Protein AF-0000000074026546 (afdb_homodimer)

Secondary structure (DSSP, 8-state):
-EEEEEEEEE-GGGSS-SS-BTTB--HHHHHHHHHHHHHS-----EESS-PPTT-EEEEEEEEEEE-----HHHHHHHHHTTS-TTEEEEEEEEE-TT--TTTT--EEEEEEEEEESSSPPSSSTTTSEEE-S---HHHHHHHHHTTSEEEE-GGGS-TT---S--EEEEEEEEEEEETTEEEEEEEES---TTHHHHHHHHHHHHHTTSS-HHHHHHHHHH--GGGS-----GGGEEEEEEE-----/-EEEEEEEEE-GGGSS-SS-BTTB--HHHHHHHHHHHHHS-----EESS-PPTT-EEEEEEEEEEE-----HHHHHHHHHTTS-TTEEEEEEEEE-TT--TTTT--EEEEEEEEEESSSPPSSSTTTSEEE-S---HHHHHHHHHTTSEEEE-GGGS-TT---S--EEEEEEEEEEEETTEEEEEEEES---TTHHHHHHHHHHHHHTTSS-HHHHHHHHHH--GGGS-----GGGEEEEEEE-----

InterPro domains:
  IPR001406 Pseudouridine synthase I, TruA [MF_00171] (2-244)
  IPR001406 Pseudouridine synthase I, TruA [PIRSF001430] (1-245)
  IPR001406 Pseudouridine synthase I, TruA [PTHR11142] (2-244)
  IPR001406 Pseudouridine synthase I, TruA [TIGR00071] (2-239)
  IPR001406 Pseudouridine synthase I, TruA [cd02570] (6-244)
  IPR020094 Pseudouridine synthase TruA/RsuA/RluB/E/F, N-terminal [G3DSA:3.30.70.580] (1-105)
  IPR020095 Pseudouridine synthase I, TruA, C-terminal [G3DSA:3.30.70.660] (107-242)
  IPR020097 Pseudouridine synthase I, TruA, alpha/beta domain [PF01416] (9-103)
  IPR020097 Pseudouridine synthase I, TruA, alpha/beta domain [PF01416] (143-245)
  IPR020103 Pseudouridine synthase, catalytic domain superfamily [SSF55120] (1-245)

pLDDT: mean 96.94, std 5.82, range [36.69, 98.94]

Structure (mmCIF, N/CA/C/O backbone):
data_AF-0000000074026546-model_v1
#
loop_
_entity.id
_entity.type
_entity.pdbx_description
1 polymer 'tRNA pseudouridine synthase A'
#
loop_
_atom_site.group_PDB
_atom_site.id
_atom_site.type_symbol
_atom_site.label_atom_id
_atom_site.label_alt_id
_atom_site.label_comp_id
_atom_site.label_asym_id
_atom_site.label_entity_id
_atom_site.label_seq_id
_atom_site.pdbx_PDB_ins_code
_atom_site.Cartn_x
_atom_site.Cartn_y
_atom_site.Cartn_z
_atom_site.occupancy
_atom_site.B_iso_or_equiv
_atom_site.auth_seq_id
_atom_site.auth_comp_id
_atom_site.auth_asym_id
_atom_site.auth_atom_id
_atom_site.pdbx_PDB_model_num
ATOM 1 N N . MET A 1 1 ? -18.859 -34.938 -4.969 1 95.25 1 MET A N 1
ATOM 2 C CA . MET A 1 1 ? -17.578 -34.25 -4.871 1 95.25 1 MET A CA 1
ATOM 3 C C . MET A 1 1 ? -17.516 -33.062 -5.828 1 95.25 1 MET A C 1
ATOM 5 O O . MET A 1 1 ? -18 -33.156 -6.961 1 95.25 1 MET A O 1
ATOM 9 N N . ARG A 1 2 ? -17.172 -31.922 -5.34 1 98.12 2 ARG A N 1
ATOM 10 C CA . ARG A 1 2 ? -17.094 -30.688 -6.109 1 98.12 2 ARG A CA 1
ATOM 11 C C . ARG A 1 2 ? -15.648 -30.188 -6.191 1 98.12 2 ARG A C 1
ATOM 13 O O . ARG A 1 2 ? -14.836 -30.484 -5.316 1 98.12 2 ARG A O 1
ATOM 20 N N . ASN A 1 3 ? -15.352 -29.578 -7.312 1 98.5 3 ASN A N 1
ATOM 21 C CA . ASN A 1 3 ? -14.07 -28.906 -7.5 1 98.5 3 ASN A CA 1
ATOM 22 C C . ASN A 1 3 ? -14.211 -27.391 -7.41 1 98.5 3 ASN A C 1
ATOM 24 O O . ASN A 1 3 ? -14.812 -26.766 -8.289 1 98.5 3 ASN A O 1
ATOM 28 N N . ILE A 1 4 ? -13.695 -26.797 -6.332 1 98.69 4 ILE A N 1
ATOM 29 C CA . ILE A 1 4 ? -13.867 -25.375 -6.078 1 98.69 4 ILE A CA 1
ATOM 30 C C . ILE A 1 4 ? -12.555 -24.641 -6.344 1 98.69 4 ILE A C 1
ATOM 32 O O . ILE A 1 4 ? -11.516 -25 -5.789 1 98.69 4 ILE A O 1
ATOM 36 N N . MET A 1 5 ? -12.562 -23.672 -7.266 1 98.69 5 MET A N 1
ATOM 37 C CA . MET A 1 5 ? -11.445 -22.75 -7.516 1 98.69 5 MET A CA 1
ATOM 38 C C . MET A 1 5 ? -11.609 -21.469 -6.715 1 98.69 5 MET A C 1
ATOM 40 O O . MET A 1 5 ? -12.695 -20.875 -6.688 1 98.69 5 MET A O 1
ATOM 44 N N . ILE A 1 6 ? -10.57 -21.047 -6.062 1 98.69 6 ILE A N 1
ATOM 45 C CA . ILE A 1 6 ? -10.617 -19.781 -5.324 1 98.69 6 ILE A CA 1
ATOM 46 C C . ILE A 1 6 ? -9.508 -18.859 -5.801 1 98.69 6 ILE A C 1
ATOM 48 O O . ILE A 1 6 ? -8.414 -19.312 -6.137 1 98.69 6 ILE A O 1
ATOM 52 N N . LYS A 1 7 ? -9.766 -17.594 -5.871 1 98.81 7 LYS A N 1
ATOM 53 C CA . LYS A 1 7 ? -8.773 -16.531 -6.043 1 98.81 7 LYS A CA 1
ATOM 54 C C . LYS A 1 7 ? -8.391 -15.914 -4.699 1 98.81 7 LYS A C 1
ATOM 56 O O . LYS A 1 7 ? -9.258 -15.586 -3.889 1 98.81 7 LYS A O 1
ATOM 61 N N . ILE A 1 8 ? -7.133 -15.742 -4.488 1 98.88 8 ILE A N 1
ATOM 62 C CA . ILE A 1 8 ? -6.641 -15.414 -3.152 1 98.88 8 ILE A CA 1
ATOM 63 C C . ILE A 1 8 ? -5.754 -14.172 -3.217 1 98.88 8 ILE A C 1
ATOM 65 O O . ILE A 1 8 ? -4.867 -14.078 -4.07 1 98.88 8 ILE A O 1
ATOM 69 N N . GLU A 1 9 ? -6 -13.25 -2.357 1 98.88 9 GLU A N 1
ATOM 70 C CA . GLU A 1 9 ? -5.102 -12.133 -2.068 1 98.88 9 GLU A CA 1
ATOM 71 C C . GLU A 1 9 ? -4.414 -12.312 -0.719 1 98.88 9 GLU A C 1
ATOM 73 O O . GLU A 1 9 ? -5.047 -12.727 0.257 1 98.88 9 GLU A O 1
ATOM 78 N N . TYR A 1 10 ? -3.066 -12.07 -0.686 1 98.94 10 TYR A N 1
ATOM 79 C CA . TYR A 1 10 ? -2.441 -12.148 0.63 1 98.94 10 TYR A CA 1
ATOM 80 C C . TYR A 1 10 ? -1.226 -11.234 0.714 1 98.94 10 TYR A C 1
ATOM 82 O O . TYR A 1 10 ? -0.565 -10.977 -0.295 1 98.94 10 TYR A O 1
ATOM 90 N N . ASP A 1 11 ? -1.033 -10.719 1.884 1 98.88 11 ASP A N 1
ATOM 91 C CA . ASP A 1 11 ? 0.211 -10.102 2.338 1 98.88 11 ASP A CA 1
ATOM 92 C C . ASP A 1 11 ? 1.19 -11.156 2.846 1 98.88 11 ASP A C 1
ATOM 94 O O . ASP A 1 11 ? 0.987 -11.734 3.916 1 98.88 11 ASP A O 1
ATOM 98 N N . GLY A 1 12 ? 2.242 -11.375 2.111 1 98.81 12 GLY A N 1
ATOM 99 C CA . GLY A 1 12 ? 3.152 -12.469 2.418 1 98.81 12 GLY A CA 1
ATOM 100 C C . GLY A 1 12 ? 4.152 -12.125 3.506 1 98.81 12 GLY A C 1
ATOM 101 O O . GLY A 1 12 ? 4.98 -12.953 3.883 1 98.81 12 GLY A O 1
ATOM 102 N N . THR A 1 13 ? 4.086 -11 4.121 1 98.5 13 THR A N 1
ATOM 103 C CA . THR A 1 13 ? 5.082 -10.453 5.027 1 98.5 13 THR A CA 1
ATOM 104 C C . THR A 1 13 ? 5.375 -11.422 6.168 1 98.5 13 THR A C 1
ATOM 106 O O . THR A 1 13 ? 6.535 -11.633 6.535 1 98.5 13 THR A O 1
ATOM 109 N N . ASN A 1 14 ? 4.387 -12.047 6.641 1 98 14 ASN A N 1
ATOM 110 C CA . ASN A 1 14 ? 4.543 -12.836 7.855 1 98 14 ASN A CA 1
ATOM 111 C C . ASN A 1 14 ? 4.562 -14.328 7.555 1 98 14 ASN A C 1
ATOM 113 O O . ASN A 1 14 ? 4.379 -15.148 8.453 1 98 14 ASN A O 1
ATOM 117 N N . TYR A 1 15 ? 4.816 -14.703 6.309 1 98.5 15 TYR A N 1
ATOM 118 C CA . TYR A 1 15 ? 4.676 -16.109 5.938 1 98.5 15 TYR A CA 1
ATOM 119 C C . TYR A 1 15 ? 5.949 -16.625 5.285 1 98.5 15 TYR A C 1
ATOM 121 O O . TYR A 1 15 ? 6.676 -15.875 4.633 1 98.5 15 TYR A O 1
ATOM 129 N N . ASN A 1 16 ? 6.156 -17.859 5.422 1 98 16 ASN A N 1
ATOM 130 C CA . ASN A 1 16 ? 7.273 -18.562 4.805 1 98 16 ASN A CA 1
ATOM 131 C C . ASN A 1 16 ? 6.898 -19.125 3.43 1 98 16 ASN A C 1
ATOM 133 O O . ASN A 1 16 ? 7.191 -20.281 3.119 1 98 16 ASN A O 1
ATOM 137 N N . GLY A 1 17 ? 6.121 -18.297 2.707 1 97.69 17 GLY A N 1
ATOM 138 C CA . GLY A 1 17 ? 5.75 -18.672 1.352 1 97.69 17 GLY A CA 1
ATOM 139 C C . GLY A 1 17 ? 4.391 -19.328 1.269 1 97.69 17 GLY A C 1
ATOM 140 O O . GLY A 1 17 ? 3.635 -19.344 2.242 1 97.69 17 GLY A O 1
ATOM 141 N N . TRP A 1 18 ? 4.105 -19.797 0.108 1 98 18 TRP A N 1
ATOM 142 C CA . TRP A 1 18 ? 2.832 -20.453 -0.182 1 98 18 TRP A CA 1
ATOM 143 C C . TRP A 1 18 ? 2.799 -21.859 0.396 1 98 18 TRP A C 1
ATOM 145 O O . TRP A 1 18 ? 1.9 -22.203 1.169 1 98 18 TRP A O 1
ATOM 155 N N . GLN A 1 19 ? 3.789 -22.672 0.134 1 95.88 19 GLN A N 1
ATOM 156 C CA . GLN A 1 19 ? 3.775 -24.125 0.308 1 95.88 19 GLN A CA 1
ATOM 157 C C . GLN A 1 19 ? 4.047 -24.516 1.76 1 95.88 19 GLN A C 1
ATOM 159 O O . GLN A 1 19 ? 4.949 -23.953 2.395 1 95.88 19 GLN A O 1
ATOM 164 N N . ILE A 1 20 ? 3.297 -25.422 2.193 1 95.94 20 ILE A N 1
ATOM 165 C CA . ILE A 1 20 ? 3.445 -25.938 3.553 1 95.94 20 ILE A CA 1
ATOM 166 C C . ILE A 1 20 ? 4.883 -26.391 3.777 1 95.94 20 ILE A C 1
ATOM 168 O O . ILE A 1 20 ? 5.461 -27.094 2.938 1 95.94 20 ILE A O 1
ATOM 172 N N . GLN A 1 21 ? 5.43 -25.969 4.855 1 90.06 21 GLN A N 1
ATOM 173 C CA . GLN A 1 21 ? 6.77 -26.344 5.293 1 90.06 21 GLN A CA 1
ATOM 174 C C . GLN A 1 21 ? 6.766 -26.781 6.754 1 90.06 21 GLN A C 1
ATOM 176 O O . GLN A 1 21 ? 5.918 -26.359 7.535 1 90.06 21 GLN A O 1
ATOM 181 N N . PRO A 1 22 ? 7.688 -27.656 7.164 1 88.56 22 PRO A N 1
ATOM 182 C CA . PRO A 1 22 ? 7.723 -28.172 8.539 1 88.56 22 PRO A CA 1
ATOM 183 C C . PRO A 1 22 ? 7.93 -27.078 9.57 1 88.56 22 PRO A C 1
ATOM 185 O O . PRO A 1 22 ? 7.344 -27.125 10.656 1 88.56 22 PRO A O 1
ATOM 188 N N . ASN A 1 23 ? 8.703 -26.141 9.367 1 87.19 23 ASN A N 1
ATOM 189 C CA . ASN A 1 23 ? 9.102 -25.203 10.406 1 87.19 23 ASN A CA 1
ATOM 190 C C . ASN A 1 23 ? 8.617 -23.797 10.094 1 87.19 23 ASN A C 1
ATOM 192 O O . ASN A 1 23 ? 9.195 -22.812 10.586 1 87.19 23 ASN A O 1
ATOM 196 N N . GLY A 1 24 ? 7.477 -23.625 9.414 1 90.94 24 GLY A N 1
ATOM 197 C CA . GLY A 1 24 ? 7.066 -22.25 9.148 1 90.94 24 GLY A CA 1
ATOM 198 C C . GLY A 1 24 ? 5.582 -22.125 8.859 1 90.94 24 GLY A C 1
ATOM 199 O O . GLY A 1 24 ? 4.926 -23.094 8.492 1 90.94 24 GLY A O 1
ATOM 200 N N . ILE A 1 25 ? 5.078 -20.922 9.148 1 97 25 ILE A N 1
ATOM 201 C CA . ILE A 1 25 ? 3.689 -20.609 8.828 1 97 25 ILE A CA 1
ATOM 202 C C . ILE A 1 25 ? 3.568 -20.266 7.344 1 97 25 ILE A C 1
ATOM 204 O O . ILE A 1 25 ? 4.328 -19.438 6.824 1 97 25 ILE A O 1
ATOM 208 N N . THR A 1 26 ? 2.686 -20.953 6.652 1 98.5 26 THR A N 1
ATOM 209 C CA . THR A 1 26 ? 2.555 -20.75 5.211 1 98.5 26 THR A CA 1
ATOM 210 C C . THR A 1 26 ? 1.121 -20.375 4.848 1 98.5 26 THR A C 1
ATOM 212 O O . THR A 1 26 ? 0.196 -20.609 5.629 1 98.5 26 THR A O 1
ATOM 215 N N . ILE A 1 27 ? 0.916 -19.781 3.701 1 98.75 27 ILE A N 1
ATOM 216 C CA . ILE A 1 27 ? -0.39 -19.359 3.207 1 98.75 27 ILE A CA 1
ATOM 217 C C . ILE A 1 27 ? -1.281 -20.578 2.994 1 98.75 27 ILE A C 1
ATOM 219 O O . ILE A 1 27 ? -2.438 -20.594 3.422 1 98.75 27 ILE A O 1
ATOM 223 N N . GLN A 1 28 ? -0.736 -21.594 2.334 1 98.69 28 GLN A N 1
ATOM 224 C CA . GLN A 1 28 ? -1.468 -22.828 2.029 1 98.69 28 GLN A CA 1
ATOM 225 C C . GLN A 1 28 ? -2.033 -23.453 3.295 1 98.69 28 GLN A C 1
ATOM 227 O O . GLN A 1 28 ? -3.211 -23.812 3.344 1 98.69 28 GLN A O 1
ATOM 232 N N . GLU A 1 29 ? -1.219 -23.547 4.301 1 98.12 29 GLU A N 1
ATOM 233 C CA . GLU A 1 29 ? -1.636 -24.156 5.555 1 98.12 29 GLU A CA 1
ATOM 234 C C . GLU A 1 29 ? -2.789 -23.391 6.191 1 98.12 29 GLU A C 1
ATOM 236 O O . GLU A 1 29 ? -3.754 -24 6.672 1 98.12 29 GLU A O 1
ATOM 241 N N . LYS A 1 30 ? -2.697 -22.078 6.238 1 98.69 30 LYS A N 1
ATOM 242 C CA . LYS A 1 30 ? -3.748 -21.25 6.836 1 98.69 30 LYS A CA 1
ATOM 243 C C . LYS A 1 30 ? -5.078 -21.453 6.117 1 98.69 30 LYS A C 1
ATOM 245 O O . LYS A 1 30 ? -6.125 -21.562 6.758 1 98.69 30 LYS A O 1
ATOM 250 N N . ILE A 1 31 ? -5.031 -21.531 4.836 1 98.88 31 ILE A N 1
ATOM 251 C CA . ILE A 1 31 ? -6.258 -21.688 4.055 1 98.88 31 ILE A CA 1
ATOM 252 C C . ILE A 1 31 ? -6.84 -23.078 4.277 1 98.88 31 ILE A C 1
ATOM 254 O O . ILE A 1 31 ? -8.047 -23.234 4.461 1 98.88 31 ILE A O 1
ATOM 258 N N . MET A 1 32 ? -5.992 -24.094 4.258 1 98.69 32 MET A N 1
ATOM 259 C CA . MET A 1 32 ? -6.457 -25.469 4.492 1 98.69 32 MET A CA 1
ATOM 260 C C . MET A 1 32 ? -7.113 -25.594 5.863 1 98.69 32 MET A C 1
ATOM 262 O O . MET A 1 32 ? -8.156 -26.234 6 1 98.69 32 MET A O 1
ATOM 266 N N . LYS A 1 33 ? -6.52 -24.969 6.844 1 98.5 33 LYS A N 1
ATOM 267 C CA . LYS A 1 33 ? -7.098 -24.984 8.188 1 98.5 33 LYS A CA 1
ATOM 268 C C . LYS A 1 33 ? -8.453 -24.281 8.203 1 98.5 33 LYS A C 1
ATOM 270 O O . LYS A 1 33 ? -9.391 -24.75 8.852 1 98.5 33 LYS A O 1
ATOM 275 N N . ALA A 1 34 ? -8.547 -23.156 7.535 1 98.81 34 ALA A N 1
ATOM 276 C CA . ALA A 1 34 ? -9.812 -22.422 7.461 1 98.81 34 ALA A CA 1
ATOM 277 C C . ALA A 1 34 ? -10.891 -23.281 6.801 1 98.81 34 ALA A C 1
ATOM 279 O O . ALA A 1 34 ? -12.031 -23.328 7.277 1 98.81 34 ALA A O 1
ATOM 280 N N . ILE A 1 35 ? -10.547 -23.984 5.734 1 98.69 35 ILE A N 1
ATOM 281 C CA . ILE A 1 35 ? -11.5 -24.812 5.02 1 98.69 35 ILE A CA 1
ATOM 282 C C . ILE A 1 35 ? -11.922 -25.984 5.895 1 98.69 35 ILE A C 1
ATOM 284 O O . ILE A 1 35 ? -13.094 -26.375 5.902 1 98.69 35 ILE A O 1
ATOM 288 N N . LYS A 1 36 ? -10.992 -26.531 6.621 1 98.75 36 LYS A N 1
ATOM 289 C CA . LYS A 1 36 ? -11.312 -27.609 7.547 1 98.75 36 LYS A CA 1
ATOM 290 C C . LYS A 1 36 ? -12.328 -27.156 8.594 1 98.75 36 LYS A C 1
ATOM 292 O O . LYS A 1 36 ? -13.281 -27.891 8.891 1 98.75 36 LYS A O 1
ATOM 297 N N . ARG A 1 37 ? -12.109 -26 9.094 1 98.5 37 ARG A N 1
ATOM 298 C CA . ARG A 1 37 ? -13.047 -25.453 10.078 1 98.5 37 ARG A CA 1
ATOM 299 C C . ARG A 1 37 ? -14.422 -25.25 9.469 1 98.5 37 ARG A C 1
ATOM 301 O O . ARG A 1 37 ? -15.445 -25.438 10.141 1 98.5 37 ARG A O 1
ATOM 308 N N . LEU A 1 38 ? -14.422 -24.891 8.258 1 98.06 38 LEU A N 1
ATOM 309 C CA . LEU A 1 38 ? -15.664 -24.578 7.562 1 98.06 38 LEU A CA 1
ATOM 310 C C . LEU A 1 38 ? -16.406 -25.844 7.176 1 98.06 38 LEU A C 1
ATOM 312 O O . LEU A 1 38 ? -17.625 -25.922 7.359 1 98.06 38 LEU A O 1
ATOM 316 N N . THR A 1 39 ? -15.734 -26.875 6.664 1 97.69 39 THR A N 1
ATOM 317 C CA . THR A 1 39 ? -16.391 -28.016 6.012 1 97.69 39 THR A CA 1
ATOM 318 C C . THR A 1 39 ? -16.234 -29.281 6.852 1 97.69 39 THR A C 1
ATOM 320 O O . THR A 1 39 ? -16.953 -30.266 6.629 1 97.69 39 THR A O 1
ATOM 323 N N . GLY A 1 40 ? -15.172 -29.25 7.734 1 97.94 40 GLY A N 1
ATOM 324 C CA . GLY A 1 40 ? -14.852 -30.453 8.484 1 97.94 40 GLY A CA 1
ATOM 325 C C . GLY A 1 40 ? -13.961 -31.422 7.719 1 97.94 40 GLY A C 1
ATOM 326 O O . GLY A 1 40 ? -13.586 -32.469 8.234 1 97.94 40 GLY A O 1
ATOM 327 N N . GLU A 1 41 ? -13.57 -31.016 6.5 1 98 41 GLU A N 1
ATOM 328 C CA . GLU A 1 41 ? -12.812 -31.906 5.629 1 98 41 GLU A CA 1
ATOM 329 C C . GLU A 1 41 ? -11.328 -31.562 5.648 1 98 41 GLU A C 1
ATOM 331 O O . GLU A 1 41 ? -1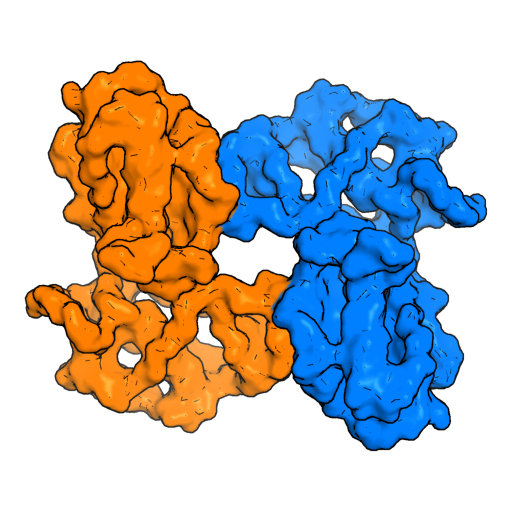0.961 -30.391 5.711 1 98 41 GLU A O 1
ATOM 336 N N . ASN A 1 42 ? -10.547 -32.594 5.66 1 97.38 42 ASN A N 1
ATOM 337 C CA . ASN A 1 42 ? -9.141 -32.406 5.336 1 97.38 42 ASN A CA 1
ATOM 338 C C . ASN A 1 42 ? -8.906 -32.406 3.826 1 97.38 42 ASN A C 1
ATOM 340 O O . ASN A 1 42 ? -9.016 -33.438 3.172 1 97.38 42 ASN A O 1
ATOM 344 N N . ILE A 1 43 ? -8.609 -31.297 3.305 1 96.81 43 ILE A N 1
ATOM 345 C CA . ILE A 1 43 ? -8.484 -31.203 1.854 1 96.81 43 ILE A CA 1
ATOM 346 C C . ILE A 1 43 ? -7.027 -30.922 1.479 1 96.81 43 ILE A C 1
ATOM 348 O O . ILE A 1 43 ? -6.227 -30.531 2.33 1 96.81 43 ILE A O 1
ATOM 352 N N . ASN A 1 44 ? -6.746 -31.25 0.273 1 96.94 44 ASN A N 1
ATOM 353 C CA . ASN A 1 44 ? -5.527 -30.766 -0.353 1 96.94 44 ASN A CA 1
ATOM 354 C C . ASN A 1 44 ? -5.789 -29.516 -1.184 1 96.94 44 ASN A C 1
ATOM 356 O O . ASN A 1 44 ? -6.734 -29.469 -1.972 1 96.94 44 ASN A O 1
ATOM 360 N N . LEU A 1 45 ? -5.066 -28.5 -0.935 1 98.56 45 LEU A N 1
ATOM 361 C CA . LEU A 1 45 ? -5.188 -27.266 -1.688 1 98.56 45 LEU A CA 1
ATOM 362 C C . LEU A 1 45 ? -4.105 -27.172 -2.76 1 98.56 45 LEU A C 1
ATOM 364 O O . LEU A 1 45 ? -2.916 -27.125 -2.441 1 98.56 45 LEU A O 1
ATOM 368 N N . HIS A 1 46 ? -4.539 -27.125 -4.012 1 98.38 46 HIS A N 1
ATOM 369 C CA . HIS A 1 46 ? -3.611 -27.062 -5.133 1 98.38 46 HIS A CA 1
ATOM 370 C C . HIS A 1 46 ? -3.447 -25.625 -5.625 1 98.38 46 HIS A C 1
ATOM 372 O O . HIS A 1 46 ? -4.379 -25.047 -6.188 1 98.38 46 HIS A O 1
ATOM 378 N N . GLY A 1 47 ? -2.316 -25.078 -5.469 1 98.31 47 GLY A N 1
ATOM 379 C CA . GLY A 1 47 ? -2.049 -23.734 -5.93 1 98.31 47 GLY A CA 1
ATOM 380 C C . GLY A 1 47 ? -1.565 -23.672 -7.363 1 98.31 47 GLY A C 1
ATOM 381 O O . GLY A 1 47 ? -1.002 -24.641 -7.875 1 98.31 47 GLY A O 1
ATOM 382 N N . SER A 1 48 ? -1.784 -22.516 -8 1 98.06 48 SER A N 1
ATOM 383 C CA . SER A 1 48 ? -1.316 -22.328 -9.375 1 98.06 48 SER A CA 1
ATOM 384 C C . SER A 1 48 ? 0.205 -22.234 -9.43 1 98.06 48 SER A C 1
ATOM 386 O O . SER A 1 48 ? 0.805 -22.438 -10.484 1 98.06 48 SER A O 1
ATOM 388 N N . GLY A 1 49 ? 0.778 -21.844 -8.414 1 94.12 49 GLY A N 1
ATOM 389 C CA . GLY A 1 49 ? 2.213 -21.672 -8.242 1 94.12 49 GLY A CA 1
ATOM 390 C C . GLY A 1 49 ? 2.625 -21.469 -6.801 1 94.12 49 GLY A C 1
ATOM 391 O O . GLY A 1 49 ? 1.772 -21.328 -5.918 1 94.12 49 GLY A O 1
ATOM 392 N N . ARG A 1 50 ? 3.877 -21.516 -6.586 1 93.5 50 ARG A N 1
ATOM 393 C CA . ARG A 1 50 ? 4.426 -21.328 -5.246 1 93.5 50 ARG A CA 1
ATOM 394 C C . ARG A 1 50 ? 5.168 -20.016 -5.125 1 93.5 50 ARG A C 1
ATOM 396 O O . ARG A 1 50 ? 6.086 -19.734 -5.902 1 93.5 50 ARG A O 1
ATOM 403 N N . THR A 1 51 ? 4.695 -19.188 -4.25 1 97 51 THR A N 1
ATOM 404 C CA . THR A 1 51 ? 5.418 -17.953 -3.963 1 97 51 THR A CA 1
ATOM 405 C C . THR A 1 51 ? 6.398 -18.156 -2.812 1 97 51 THR A C 1
ATOM 407 O O . THR A 1 51 ? 6.117 -18.891 -1.869 1 97 51 THR A O 1
ATOM 410 N N . ASP A 1 52 ? 7.504 -17.406 -2.881 1 95.62 52 ASP A N 1
ATOM 411 C CA . ASP A 1 52 ? 8.539 -17.453 -1.849 1 95.62 52 ASP A CA 1
ATOM 412 C C . ASP A 1 52 ? 8.078 -16.75 -0.572 1 95.62 52 ASP A C 1
ATOM 414 O O . ASP A 1 52 ? 7.039 -16.094 -0.562 1 95.62 52 ASP A O 1
ATOM 418 N N . ALA A 1 53 ? 8.922 -17.047 0.46 1 97.5 53 ALA A N 1
ATOM 419 C CA . ALA A 1 53 ? 8.703 -16.312 1.706 1 97.5 53 ALA A CA 1
ATOM 420 C C . ALA A 1 53 ? 8.68 -14.805 1.461 1 97.5 53 ALA A C 1
ATOM 422 O O . ALA A 1 53 ? 9.516 -14.273 0.724 1 97.5 53 ALA A O 1
ATOM 423 N N . LYS A 1 54 ? 7.621 -14.125 2.016 1 98.44 54 LYS A N 1
ATOM 424 C CA . LYS A 1 54 ? 7.488 -12.672 2.049 1 98.44 54 LYS A CA 1
ATOM 425 C C . LYS A 1 54 ? 6.934 -12.141 0.731 1 98.44 54 LYS A C 1
ATOM 427 O O . LYS A 1 54 ? 6.668 -10.945 0.601 1 98.44 54 LYS A O 1
ATOM 432 N N . VAL A 1 55 ? 6.754 -13 -0.275 1 98.88 55 VAL A N 1
ATOM 433 C CA . VAL A 1 55 ? 6.164 -12.562 -1.535 1 98.88 55 VAL A CA 1
ATOM 434 C C . VAL A 1 55 ? 4.652 -12.43 -1.379 1 98.88 55 VAL A C 1
ATOM 436 O O . VAL A 1 55 ? 4.02 -13.227 -0.683 1 98.88 55 VAL A O 1
ATOM 439 N N . HIS A 1 56 ? 4.109 -11.43 -1.985 1 98.94 56 HIS A N 1
ATOM 440 C CA . HIS A 1 56 ? 2.686 -11.133 -1.898 1 98.94 56 HIS A CA 1
ATOM 441 C C . HIS A 1 56 ? 1.936 -11.656 -3.119 1 98.94 56 HIS A C 1
ATOM 443 O O . HIS A 1 56 ? 2.555 -12.07 -4.102 1 98.94 56 HIS A O 1
ATOM 449 N N . ALA A 1 57 ? 0.607 -11.594 -3.004 1 98.94 57 ALA A N 1
ATOM 450 C CA . ALA A 1 57 ? -0.221 -11.906 -4.164 1 98.94 57 ALA A CA 1
ATOM 451 C C . ALA A 1 57 ? -1.481 -11.047 -4.188 1 98.94 57 ALA A C 1
ATOM 453 O O . ALA A 1 57 ? -2.148 -10.891 -3.162 1 98.94 57 ALA A O 1
ATOM 454 N N . ARG A 1 58 ? -1.722 -10.492 -5.301 1 98.56 58 ARG A N 1
ATOM 455 C CA . ARG A 1 58 ? -3.018 -9.867 -5.555 1 98.56 58 ARG A CA 1
ATOM 456 C C . ARG A 1 58 ? -4.035 -10.898 -6.027 1 98.56 58 ARG A C 1
ATOM 458 O O . ARG A 1 58 ? -5.23 -10.773 -5.75 1 98.56 58 ARG A O 1
ATOM 465 N N . GLU A 1 59 ? -3.477 -11.891 -6.738 1 98.56 59 GLU A N 1
ATOM 466 C CA . GLU A 1 59 ? -4.309 -12.992 -7.215 1 98.56 59 GLU A CA 1
ATOM 467 C C . GLU A 1 59 ? -3.504 -14.289 -7.32 1 98.56 59 GLU A C 1
ATOM 469 O O . GLU A 1 59 ? -2.932 -14.586 -8.367 1 98.56 59 GLU A O 1
ATOM 474 N N . GLN A 1 60 ? -3.484 -15.031 -6.344 1 98.81 60 GLN A N 1
ATOM 475 C CA . GLN A 1 60 ? -3.164 -16.453 -6.398 1 98.81 60 GLN A CA 1
ATOM 476 C C . GLN A 1 60 ? -4.41 -17.281 -6.684 1 98.81 60 GLN A C 1
ATOM 478 O O . GLN A 1 60 ? -5.523 -16.891 -6.332 1 98.81 60 GLN A O 1
ATOM 483 N N . VAL A 1 61 ? -4.254 -18.375 -7.375 1 98.81 61 VAL A N 1
ATOM 484 C CA . VAL A 1 61 ? -5.379 -19.25 -7.656 1 98.81 61 VAL A CA 1
ATOM 485 C C . VAL A 1 61 ? -5.098 -20.656 -7.102 1 98.81 61 VAL A C 1
ATOM 487 O O . VAL A 1 61 ? -3.982 -21.156 -7.23 1 98.81 61 VAL A O 1
ATOM 490 N N . ALA A 1 62 ? -6.066 -21.188 -6.52 1 98.81 62 ALA A N 1
ATOM 491 C CA . ALA A 1 62 ? -5.965 -22.562 -6.02 1 98.81 62 ALA A CA 1
ATOM 492 C C . ALA A 1 62 ? -7.293 -23.297 -6.168 1 98.81 62 ALA A C 1
ATOM 494 O O . ALA A 1 62 ? -8.336 -22.672 -6.363 1 98.81 62 ALA A O 1
ATOM 495 N N . ASN A 1 63 ? -7.262 -24.594 -6.168 1 98.75 63 ASN A N 1
ATOM 496 C CA . ASN A 1 63 ? -8.484 -25.391 -6.188 1 98.75 63 ASN A CA 1
ATOM 497 C C . ASN A 1 63 ? -8.422 -26.531 -5.184 1 98.75 63 ASN A C 1
ATOM 499 O O . ASN A 1 63 ? -7.34 -26.953 -4.773 1 98.75 63 ASN A O 1
ATOM 503 N N . PHE A 1 64 ? -9.523 -26.984 -4.766 1 98.75 64 PHE A N 1
ATOM 504 C CA . PHE A 1 64 ? -9.664 -28.141 -3.873 1 98.75 64 PHE A CA 1
ATOM 505 C C . PHE A 1 64 ? -10.961 -28.891 -4.152 1 98.75 64 PHE A C 1
ATOM 507 O O . PHE A 1 64 ? -11.891 -28.328 -4.742 1 98.75 64 PHE A O 1
ATOM 514 N N . TYR A 1 65 ? -10.969 -30.172 -3.809 1 98.62 65 TYR A N 1
ATOM 515 C CA . TYR A 1 65 ? -12.164 -31 -3.908 1 98.62 65 TYR A CA 1
ATOM 516 C C . TYR A 1 65 ? -12.898 -31.062 -2.574 1 98.62 65 TYR A C 1
ATOM 518 O O . TYR A 1 65 ? -12.266 -31.125 -1.516 1 98.62 65 TYR A O 1
ATOM 526 N N . THR A 1 66 ? -14.203 -31.047 -2.633 1 98.5 66 THR A N 1
ATOM 527 C CA . THR A 1 66 ? -14.992 -31.047 -1.403 1 98.5 66 THR A CA 1
ATOM 528 C C . THR A 1 66 ? -16.359 -31.688 -1.635 1 98.5 66 THR A C 1
ATOM 530 O O . THR A 1 66 ? -16.859 -31.703 -2.762 1 98.5 66 THR A O 1
ATOM 533 N N . ASN A 1 67 ? -16.922 -32.219 -0.55 1 98.12 67 ASN A N 1
ATOM 534 C CA . ASN A 1 67 ? -18.297 -32.719 -0.564 1 98.12 67 ASN A CA 1
ATOM 535 C C . ASN A 1 67 ? -19.266 -31.719 0.054 1 98.12 67 ASN A C 1
ATOM 537 O O . ASN A 1 67 ? -20.453 -32 0.188 1 98.12 67 ASN A O 1
ATOM 541 N N . SER A 1 68 ? -18.75 -30.531 0.36 1 97.62 68 SER A N 1
ATOM 542 C CA . SER A 1 68 ? -19.547 -29.531 1.049 1 97.62 68 SER A CA 1
ATOM 543 C C . SER A 1 68 ? -20.688 -29.031 0.16 1 97.62 68 SER A C 1
ATOM 545 O O . SER A 1 68 ? -20.5 -28.828 -1.043 1 97.62 68 SER A O 1
ATOM 547 N N . ASN A 1 69 ? -21.812 -28.719 0.786 1 97 69 ASN A N 1
ATOM 548 C CA . ASN A 1 69 ? -22.969 -28.219 0.056 1 97 69 ASN A CA 1
ATOM 549 C C . ASN A 1 69 ? -23.047 -26.688 0.11 1 97 69 ASN A C 1
ATOM 551 O O . ASN A 1 69 ? -24.031 -26.109 -0.344 1 97 69 ASN A O 1
ATOM 555 N N . ILE A 1 70 ? -22.047 -26.141 0.656 1 96.88 70 ILE A N 1
ATOM 556 C CA . ILE A 1 70 ? -22.016 -24.672 0.681 1 96.88 70 ILE A CA 1
ATOM 557 C C . ILE A 1 70 ? -22.125 -24.141 -0.742 1 96.88 70 ILE A C 1
ATOM 559 O O . ILE A 1 70 ? -21.438 -24.594 -1.647 1 96.88 70 ILE A O 1
ATOM 563 N N . PRO A 1 71 ? -23.062 -23.188 -0.921 1 97.75 71 PRO A N 1
ATOM 564 C CA . PRO A 1 71 ? -23.125 -22.578 -2.252 1 97.75 71 PRO A CA 1
ATOM 565 C C . PRO A 1 71 ? -21.797 -21.938 -2.666 1 97.75 71 PRO A C 1
ATOM 567 O O . PRO A 1 71 ? -21.125 -21.312 -1.843 1 97.75 71 PRO A O 1
ATOM 570 N N . THR A 1 72 ? -21.453 -22.109 -3.914 1 97.62 72 THR A N 1
ATOM 571 C CA . THR A 1 72 ? -20.156 -21.688 -4.43 1 97.62 72 THR A CA 1
ATOM 572 C C . THR A 1 72 ? -19.906 -20.219 -4.109 1 97.62 72 THR A C 1
ATOM 574 O O . THR A 1 72 ? -18.828 -19.859 -3.639 1 97.62 72 THR A O 1
ATOM 577 N N . LYS A 1 73 ? -20.922 -19.375 -4.297 1 94.5 73 LYS A N 1
ATOM 578 C CA . LYS A 1 73 ? -20.797 -17.922 -4.133 1 94.5 73 LYS A CA 1
ATOM 579 C C . LYS A 1 73 ? -20.531 -17.562 -2.674 1 94.5 73 LYS A C 1
ATOM 581 O O . LYS A 1 73 ? -20.156 -16.422 -2.371 1 94.5 73 LYS A O 1
ATOM 586 N N . ARG A 1 74 ? -20.719 -18.516 -1.808 1 97.44 74 ARG A N 1
ATOM 587 C CA . ARG A 1 74 ? -20.609 -18.234 -0.381 1 97.44 74 ARG A CA 1
ATOM 588 C C . ARG A 1 74 ? -19.266 -18.688 0.167 1 97.44 74 ARG A C 1
ATOM 590 O O . ARG A 1 74 ? -18.891 -18.359 1.297 1 97.44 74 ARG A O 1
ATOM 597 N N . PHE A 1 75 ? -18.516 -19.422 -0.625 1 98.25 75 PHE A N 1
ATOM 598 C CA . PHE A 1 75 ? -17.266 -19.984 -0.141 1 98.25 75 PHE A CA 1
ATOM 599 C C . PHE A 1 75 ? -16.297 -18.875 0.277 1 98.25 75 PHE A C 1
ATOM 601 O O . PHE A 1 75 ? -15.641 -18.984 1.313 1 98.25 75 PHE A O 1
ATOM 608 N N . ALA A 1 76 ? -16.234 -17.859 -0.505 1 98.44 76 ALA A N 1
ATOM 609 C CA . ALA A 1 76 ? -15.258 -16.812 -0.224 1 98.44 76 ALA A CA 1
ATOM 610 C C . ALA A 1 76 ? -15.5 -16.188 1.147 1 98.44 76 ALA A C 1
ATOM 612 O O . ALA A 1 76 ? -14.609 -16.172 2 1 98.44 76 ALA A O 1
ATOM 613 N N . VAL A 1 77 ? -16.75 -15.758 1.371 1 98 77 VAL A N 1
ATOM 614 C CA . VAL A 1 77 ? -17.094 -15.094 2.625 1 98 77 VAL A CA 1
ATOM 615 C C . VAL A 1 77 ? -16.953 -16.078 3.783 1 98 77 VAL A C 1
ATOM 617 O O . VAL A 1 77 ? -16.469 -15.734 4.855 1 98 77 VAL A O 1
ATOM 620 N N . ALA A 1 78 ? -17.375 -17.281 3.559 1 98.5 78 ALA A N 1
ATOM 621 C CA . ALA A 1 78 ? -17.359 -18.297 4.609 1 98.5 78 ALA A CA 1
ATOM 622 C C . ALA A 1 78 ? -15.922 -18.625 5.02 1 98.5 78 ALA A C 1
ATOM 624 O O . ALA A 1 78 ? -15.625 -18.734 6.211 1 98.5 78 ALA A O 1
ATOM 625 N N . ILE A 1 79 ? -15.023 -18.812 4.027 1 98.81 79 ILE A N 1
ATOM 626 C CA . ILE A 1 79 ? -13.633 -19.125 4.336 1 98.81 79 ILE A CA 1
ATOM 627 C C . ILE A 1 79 ? -12.977 -17.938 5.035 1 98.81 79 ILE A C 1
ATOM 629 O O . ILE A 1 79 ? -12.227 -18.109 6 1 98.81 79 ILE A O 1
ATOM 633 N N . ASN A 1 80 ? -13.25 -16.75 4.578 1 98.81 80 ASN A N 1
ATOM 634 C CA . ASN A 1 80 ? -12.656 -15.531 5.121 1 98.81 80 ASN A CA 1
ATOM 635 C C . ASN A 1 80 ? -12.969 -15.359 6.605 1 98.81 80 ASN A C 1
ATOM 637 O O . ASN A 1 80 ? -12.18 -14.773 7.344 1 98.81 80 ASN A O 1
ATOM 641 N N . HIS A 1 81 ? -14.047 -15.922 6.98 1 98.38 81 HIS A N 1
ATOM 642 C CA . HIS A 1 81 ? -14.43 -15.859 8.383 1 98.38 81 HIS A CA 1
ATOM 643 C C . HIS A 1 81 ? -13.383 -16.516 9.273 1 98.38 81 HIS A C 1
ATOM 645 O O . HIS A 1 81 ? -13.188 -16.109 10.422 1 98.38 81 HIS A O 1
ATOM 651 N N . PHE A 1 82 ? -12.664 -17.406 8.727 1 98.75 82 PHE A N 1
ATOM 652 C CA . PHE A 1 82 ? -11.734 -18.188 9.531 1 98.75 82 PHE A CA 1
ATOM 653 C C . PHE A 1 82 ? -10.289 -17.828 9.203 1 98.75 82 PHE A C 1
ATOM 655 O O . PHE A 1 82 ? -9.352 -18.406 9.758 1 98.75 82 PHE A O 1
ATOM 662 N N . LEU A 1 83 ? -10.07 -16.922 8.352 1 98.88 83 LEU A N 1
ATOM 663 C CA . LEU A 1 83 ? -8.719 -16.547 7.934 1 98.88 83 LEU A CA 1
ATOM 664 C C . LEU A 1 83 ? -8.227 -15.336 8.711 1 98.88 83 LEU A C 1
ATOM 666 O O . LEU A 1 83 ? -9.023 -14.484 9.109 1 98.88 83 LEU A O 1
ATOM 670 N N . PRO A 1 84 ? -6.887 -15.305 8.891 1 98.69 84 PRO A N 1
ATOM 671 C CA . PRO A 1 84 ? -6.348 -14.031 9.375 1 98.69 84 PRO A CA 1
ATOM 672 C C . PRO A 1 84 ? -6.562 -12.891 8.383 1 98.69 84 PRO A C 1
ATOM 674 O O . PRO A 1 84 ? -6.891 -13.133 7.219 1 98.69 84 PRO A O 1
ATOM 677 N N . GLN A 1 85 ? -6.312 -11.648 8.789 1 98.56 85 GLN A N 1
ATOM 678 C CA . GLN A 1 85 ? -6.668 -10.477 7.996 1 98.56 85 GLN A CA 1
ATOM 679 C C . GLN A 1 85 ? -5.703 -10.289 6.828 1 98.56 85 GLN A C 1
ATOM 681 O O . GLN A 1 85 ? -5.992 -9.539 5.891 1 98.56 85 GLN A O 1
ATOM 686 N N . ASP A 1 86 ? -4.555 -10.977 6.941 1 98.81 86 ASP A N 1
ATOM 687 C CA . ASP A 1 86 ? -3.551 -10.773 5.902 1 98.81 86 ASP A CA 1
ATOM 688 C C . ASP A 1 86 ? -3.666 -11.844 4.816 1 98.81 86 ASP A C 1
ATOM 690 O O . ASP A 1 86 ? -2.77 -11.984 3.982 1 98.81 86 ASP A O 1
ATOM 694 N N . ILE A 1 87 ? -4.727 -12.625 4.789 1 98.94 87 ILE A N 1
ATOM 695 C CA . ILE A 1 87 ? -5.137 -13.531 3.719 1 98.94 87 ILE A CA 1
ATOM 696 C C . ILE A 1 87 ? -6.625 -13.352 3.439 1 98.94 87 ILE A C 1
ATOM 698 O O . ILE A 1 87 ? -7.438 -13.312 4.367 1 98.94 87 ILE A O 1
ATOM 702 N N . ALA A 1 88 ? -7.016 -13.289 2.174 1 98.94 88 ALA A N 1
ATOM 703 C CA . ALA A 1 88 ? -8.422 -13.125 1.824 1 98.94 88 ALA A CA 1
ATOM 704 C C . ALA A 1 88 ? -8.766 -13.891 0.553 1 98.94 88 ALA A C 1
ATOM 706 O O . ALA A 1 88 ? -8.047 -13.812 -0.444 1 98.94 88 ALA A O 1
ATOM 707 N N . ILE A 1 89 ? -9.828 -14.664 0.622 1 98.94 89 ILE A N 1
ATOM 708 C CA . ILE A 1 89 ? -10.406 -15.25 -0.581 1 98.94 89 ILE A CA 1
ATOM 709 C C . ILE A 1 89 ? -11.281 -14.219 -1.288 1 98.94 89 ILE A C 1
ATOM 711 O O . ILE A 1 89 ? -12.258 -13.719 -0.715 1 98.94 89 ILE A O 1
ATOM 715 N N . MET A 1 90 ? -10.961 -13.969 -2.48 1 98.44 90 MET A N 1
ATOM 716 C CA . MET A 1 90 ? -11.633 -12.891 -3.203 1 98.44 90 MET A CA 1
ATOM 717 C C . MET A 1 90 ? -12.836 -13.414 -3.98 1 98.44 90 MET A C 1
ATOM 719 O O . MET A 1 90 ? -13.828 -12.711 -4.145 1 98.44 90 MET A O 1
ATOM 723 N N . GLU A 1 91 ? -12.672 -14.609 -4.504 1 97.81 91 GLU A N 1
ATOM 724 C CA . GLU A 1 91 ? -13.695 -15.234 -5.34 1 97.81 91 GLU A CA 1
ATOM 725 C C . GLU A 1 91 ? -13.633 -16.75 -5.242 1 97.81 91 GLU A C 1
ATOM 727 O O . GLU A 1 91 ? -12.578 -17.312 -4.941 1 97.81 91 GLU A O 1
ATOM 732 N N . ALA A 1 92 ? -14.773 -17.391 -5.484 1 98.38 92 ALA A N 1
ATOM 733 C CA . ALA A 1 92 ? -14.852 -18.844 -5.609 1 98.38 92 ALA A CA 1
ATOM 734 C C . ALA A 1 92 ? -15.711 -19.25 -6.801 1 98.38 92 ALA A C 1
ATOM 736 O O . ALA A 1 92 ? -16.75 -18.625 -7.062 1 98.38 92 ALA A O 1
ATOM 737 N N . ASN A 1 93 ? -15.273 -20.234 -7.496 1 98.06 93 ASN A N 1
ATOM 738 C CA . ASN A 1 93 ? -15.992 -20.797 -8.641 1 98.06 93 ASN A CA 1
ATOM 739 C C . ASN A 1 93 ? -15.938 -22.312 -8.656 1 98.06 93 ASN A C 1
ATOM 741 O O . ASN A 1 93 ? -14.906 -22.906 -8.336 1 98.06 93 ASN A O 1
ATOM 745 N N . GLU A 1 94 ? -17.047 -22.922 -8.984 1 98.19 94 GLU A N 1
ATOM 746 C CA . GLU A 1 94 ? -17.031 -24.375 -9.203 1 98.19 94 GLU A CA 1
ATOM 747 C C . GLU A 1 94 ? -16.516 -24.703 -10.594 1 98.19 94 GLU A C 1
ATOM 749 O O . GLU A 1 94 ? -16.938 -24.109 -11.586 1 98.19 94 GLU A O 1
ATOM 754 N N . MET A 1 95 ? -15.633 -25.609 -10.648 1 97.94 95 MET A N 1
ATOM 755 C CA . MET A 1 95 ? -14.953 -25.953 -11.891 1 97.94 95 MET A CA 1
ATOM 756 C C . MET A 1 95 ? -15.195 -27.422 -12.242 1 97.94 95 MET A C 1
ATOM 758 O O . MET A 1 95 ? -15.641 -28.203 -11.398 1 97.94 95 MET A O 1
ATOM 762 N N . PRO A 1 96 ? -14.914 -27.766 -13.547 1 97.31 96 PRO A N 1
ATOM 763 C CA . PRO A 1 96 ? -14.922 -29.188 -13.883 1 97.31 96 PRO A CA 1
ATOM 764 C C . PRO A 1 96 ? -13.953 -30 -13.023 1 97.31 96 PRO A C 1
ATOM 766 O O . PRO A 1 96 ? -12.93 -29.469 -12.57 1 97.31 96 PRO A O 1
ATOM 769 N N . MET A 1 97 ? -14.305 -31.266 -12.867 1 97.62 97 MET A N 1
ATOM 770 C CA . MET A 1 97 ? -13.516 -32.125 -11.992 1 97.62 97 MET A CA 1
ATOM 771 C C . MET A 1 97 ? -12.078 -32.25 -12.484 1 97.62 97 MET A C 1
ATOM 773 O O . MET A 1 97 ? -11.164 -32.5 -11.703 1 97.62 97 MET A O 1
ATOM 777 N N . GLU A 1 98 ? -11.805 -31.938 -13.773 1 96.81 98 GLU A N 1
ATOM 778 C CA . GLU A 1 98 ? -10.492 -32.094 -14.383 1 96.81 98 GLU A CA 1
ATOM 779 C C . GLU A 1 98 ? -9.641 -30.844 -14.18 1 96.81 98 GLU A C 1
ATOM 781 O O . GLU A 1 98 ? -8.43 -30.859 -14.422 1 96.81 98 GLU A O 1
ATOM 786 N N . PHE A 1 99 ? -10.312 -29.812 -13.766 1 97.62 99 PHE A N 1
ATOM 787 C CA . PHE A 1 99 ? -9.586 -28.562 -13.586 1 97.62 99 PHE A CA 1
ATOM 788 C C . PHE A 1 99 ? -8.516 -28.703 -12.516 1 97.62 99 PHE A C 1
ATOM 790 O O . PHE A 1 99 ? -8.773 -29.25 -11.438 1 97.62 99 PHE A O 1
ATOM 797 N N . HIS A 1 100 ? -7.324 -28.203 -12.828 1 98 100 HIS A N 1
ATOM 798 C CA . HIS A 1 100 ? -6.207 -28.109 -11.898 1 98 100 HIS A CA 1
ATOM 799 C C . HIS A 1 100 ? -5.52 -26.75 -12 1 98 100 HIS A C 1
ATOM 801 O O . HIS A 1 100 ? -5.02 -26.375 -13.062 1 98 100 HIS A O 1
ATOM 807 N N . ALA A 1 101 ? -5.445 -26.047 -10.852 1 98.19 101 ALA A N 1
ATOM 808 C CA . ALA A 1 101 ? -4.984 -24.656 -10.836 1 98.19 101 ALA A CA 1
ATOM 809 C C . ALA A 1 101 ? -3.596 -24.531 -11.453 1 98.19 101 ALA A C 1
ATOM 811 O O . ALA A 1 101 ? -3.314 -23.562 -12.164 1 98.19 101 ALA A O 1
ATOM 812 N N . ARG A 1 102 ? -2.74 -25.484 -11.227 1 96.69 102 ARG A N 1
ATOM 813 C CA . ARG A 1 102 ? -1.361 -25.422 -11.703 1 96.69 102 ARG A CA 1
ATOM 814 C C . ARG A 1 102 ? -1.273 -25.797 -13.18 1 96.69 102 ARG A C 1
ATOM 816 O O . ARG A 1 102 ? -0.694 -25.047 -13.977 1 96.69 102 ARG A O 1
ATOM 823 N N . TYR A 1 103 ? -1.953 -26.859 -13.547 1 96 103 TYR A N 1
ATOM 824 C CA . TYR A 1 103 ? -1.7 -27.484 -14.844 1 96 103 TYR A CA 1
ATOM 825 C C . TYR A 1 103 ? -2.514 -26.797 -15.938 1 96 103 TYR A C 1
ATOM 827 O O . TYR A 1 103 ? -2.172 -26.891 -17.125 1 96 103 TYR A O 1
ATOM 835 N N . TRP A 1 104 ? -3.59 -26.141 -15.547 1 97.06 104 TRP A N 1
ATOM 836 C CA . TRP A 1 104 ? -4.418 -25.469 -16.547 1 97.06 104 TRP A CA 1
ATOM 837 C C . TRP A 1 104 ? -3.943 -24.031 -16.781 1 97.06 104 TRP A C 1
ATOM 839 O O . TRP A 1 104 ? -4.391 -23.375 -17.719 1 97.06 104 TRP A O 1
ATOM 849 N N . ALA A 1 105 ? -3.049 -23.578 -15.922 1 97.38 105 ALA A N 1
ATOM 850 C CA . ALA A 1 105 ? -2.555 -22.203 -16.094 1 97.38 105 ALA A CA 1
ATOM 851 C C . ALA A 1 105 ? -1.779 -22.062 -17.406 1 97.38 105 ALA A C 1
ATOM 853 O O . ALA A 1 105 ? -0.938 -22.906 -17.719 1 97.38 105 ALA A O 1
ATOM 854 N N . ILE A 1 106 ? -2.035 -20.984 -18.141 1 97.56 106 ILE A N 1
ATOM 855 C CA . ILE A 1 106 ? -1.35 -20.781 -19.406 1 97.56 106 ILE A CA 1
ATOM 856 C C . ILE A 1 106 ? -0.421 -19.578 -19.312 1 97.56 106 ILE A C 1
ATOM 858 O O . ILE A 1 106 ? 0.315 -19.281 -20.266 1 97.56 106 ILE A O 1
ATOM 862 N N . GLY A 1 107 ? -0.515 -18.875 -18.219 1 97.88 107 GLY A N 1
ATOM 863 C CA . GLY A 1 107 ? 0.338 -17.703 -18.031 1 97.88 107 GLY A CA 1
ATOM 864 C C . GLY A 1 107 ? 0.173 -17.078 -16.656 1 97.88 107 GLY A C 1
ATOM 865 O O . GLY A 1 107 ? -0.774 -17.375 -15.938 1 97.88 107 GLY A O 1
ATOM 866 N N . LYS A 1 108 ? 1.108 -16.281 -16.344 1 98.06 108 LYS A N 1
ATOM 867 C CA . LYS A 1 108 ? 1.1 -15.508 -15.109 1 98.06 108 LYS A CA 1
ATOM 868 C C . LYS A 1 108 ? 1.665 -14.109 -15.32 1 98.06 108 LYS A C 1
ATOM 870 O O . LYS A 1 108 ? 2.459 -13.891 -16.234 1 98.06 108 LYS A O 1
ATOM 875 N N . ALA A 1 109 ? 1.223 -13.258 -14.508 1 98.69 109 ALA A N 1
ATOM 876 C CA . ALA A 1 109 ? 1.783 -11.914 -14.438 1 98.69 109 ALA A CA 1
ATOM 877 C C . ALA A 1 109 ? 2.312 -11.609 -13.031 1 98.69 109 ALA A C 1
ATOM 879 O O . ALA A 1 109 ? 1.653 -11.922 -12.039 1 98.69 109 ALA A O 1
ATOM 880 N N . TYR A 1 110 ? 3.488 -11.094 -13.023 1 98.81 110 TYR A N 1
ATOM 881 C CA . TYR A 1 110 ? 4.117 -10.633 -11.789 1 98.81 110 TYR A CA 1
ATOM 882 C C . TYR A 1 110 ? 4.492 -9.164 -11.883 1 98.81 110 TYR A C 1
ATOM 884 O O . TYR A 1 110 ? 4.84 -8.672 -12.961 1 98.81 110 TYR A O 1
ATOM 892 N N . SER A 1 111 ? 4.43 -8.484 -10.797 1 98.88 111 SER A N 1
ATOM 893 C CA . SER A 1 111 ? 4.977 -7.133 -10.719 1 98.88 111 SER A CA 1
ATOM 894 C C . SER A 1 111 ? 5.957 -7 -9.562 1 98.88 111 SER A C 1
ATOM 896 O O . SER A 1 111 ? 5.82 -7.684 -8.539 1 98.88 111 SER A O 1
ATOM 898 N N . TYR A 1 112 ? 6.945 -6.25 -9.766 1 98.94 112 TYR A N 1
ATOM 899 C CA . TYR A 1 112 ? 7.965 -5.973 -8.758 1 98.94 112 TYR A CA 1
ATOM 900 C C . TYR A 1 112 ? 8.102 -4.473 -8.523 1 98.94 112 TYR A C 1
ATOM 902 O O . TYR A 1 112 ? 8.25 -3.699 -9.469 1 98.94 112 TYR A O 1
ATOM 910 N N . GLN A 1 113 ? 8.07 -4.082 -7.254 1 98.94 113 GLN A N 1
ATOM 911 C CA . GLN A 1 113 ? 8.148 -2.666 -6.914 1 98.94 113 GLN A CA 1
ATOM 912 C C . GLN A 1 113 ? 9.523 -2.312 -6.352 1 98.94 113 GLN A C 1
ATOM 914 O O . GLN A 1 113 ? 10.016 -2.979 -5.441 1 98.94 113 GLN A O 1
ATOM 919 N N . ILE A 1 114 ? 10.117 -1.288 -6.949 1 98.94 114 ILE A N 1
ATOM 920 C CA . ILE A 1 114 ? 11.359 -0.704 -6.445 1 98.94 114 ILE A CA 1
ATOM 921 C C . ILE A 1 114 ? 11.086 0.703 -5.918 1 98.94 114 ILE A C 1
ATOM 923 O O . ILE A 1 114 ? 10.453 1.516 -6.594 1 98.94 114 ILE A O 1
ATOM 927 N N . HIS A 1 115 ? 11.398 0.918 -4.688 1 98.81 115 HIS A N 1
ATOM 928 C CA . HIS A 1 115 ? 11.422 2.266 -4.129 1 98.81 115 HIS A CA 1
ATOM 929 C C . HIS A 1 115 ? 12.789 2.912 -4.312 1 98.81 115 HIS A C 1
ATOM 931 O O . HIS A 1 115 ? 13.758 2.539 -3.641 1 98.81 115 HIS A O 1
ATOM 937 N N . ASN A 1 116 ? 12.914 3.783 -5.266 1 98.75 116 ASN A N 1
ATOM 938 C CA . ASN A 1 116 ? 14.172 4.418 -5.648 1 98.75 116 ASN A CA 1
ATOM 939 C C . ASN A 1 116 ? 14.289 5.828 -5.078 1 98.75 116 ASN A C 1
ATOM 941 O O . ASN A 1 116 ? 13.945 6.801 -5.75 1 98.75 116 ASN A O 1
ATOM 945 N N . PHE A 1 117 ? 14.742 5.918 -3.865 1 98.19 117 PHE A N 1
ATOM 946 C CA . PHE A 1 117 ? 14.82 7.148 -3.086 1 98.19 117 PHE A CA 1
ATOM 947 C C . PHE A 1 117 ? 15.922 7.047 -2.037 1 98.19 117 PHE A C 1
ATOM 949 O O . PHE A 1 117 ? 16.203 5.961 -1.53 1 98.19 117 PHE A O 1
ATOM 956 N N . PRO A 1 118 ? 16.562 8.117 -1.691 1 97.75 118 PRO A N 1
ATOM 957 C CA . PRO A 1 118 ? 17.672 8.047 -0.729 1 97.75 118 PRO A CA 1
ATOM 958 C C . PRO A 1 118 ? 17.234 7.492 0.625 1 97.75 118 PRO A C 1
ATOM 960 O O . PRO A 1 118 ? 18 6.773 1.275 1 97.75 118 PRO A O 1
ATOM 963 N N . GLN A 1 119 ? 16.016 7.816 1.004 1 98.19 119 GLN A N 1
ATOM 964 C CA . GLN A 1 119 ? 15.516 7.359 2.295 1 98.19 119 GLN A CA 1
ATOM 965 C C . GLN A 1 119 ? 14.555 6.184 2.129 1 98.19 119 GLN A C 1
ATOM 967 O O . GLN A 1 119 ? 13.859 6.078 1.114 1 98.19 119 GLN A O 1
ATOM 972 N N . ARG A 1 120 ? 14.531 5.336 3.133 1 98.38 120 ARG A N 1
ATOM 973 C CA . ARG A 1 120 ? 13.562 4.246 3.146 1 98.38 120 ARG A CA 1
ATOM 974 C C . ARG A 1 120 ? 12.141 4.781 3.27 1 98.38 120 ARG A C 1
ATOM 976 O O . ARG A 1 120 ? 11.93 5.898 3.746 1 98.38 120 ARG A O 1
ATOM 983 N N . SER A 1 121 ? 11.227 4 2.842 1 98.69 121 SER A N 1
ATOM 984 C CA . SER A 1 121 ? 9.812 4.355 2.98 1 98.69 121 SER A CA 1
ATOM 985 C C . SER A 1 121 ? 9.18 3.65 4.176 1 98.69 121 SER A C 1
ATOM 987 O O . SER A 1 121 ? 9.359 2.443 4.355 1 98.69 121 SER A O 1
ATOM 989 N N . ALA A 1 122 ? 8.477 4.402 4.949 1 98.81 122 ALA A N 1
ATOM 990 C CA . ALA A 1 122 ? 7.691 3.809 6.027 1 98.81 122 ALA A CA 1
ATOM 991 C C . ALA A 1 122 ? 6.508 3.021 5.473 1 98.81 122 ALA A C 1
ATOM 993 O O . ALA A 1 122 ? 6.176 1.949 5.98 1 98.81 122 ALA A O 1
ATOM 994 N N . LEU A 1 123 ? 5.91 3.48 4.434 1 98.62 123 LEU A N 1
ATOM 995 C CA . LEU A 1 123 ? 4.668 2.939 3.891 1 98.62 123 LEU A CA 1
ATOM 996 C C . LEU A 1 123 ? 4.949 1.762 2.965 1 98.62 123 LEU A C 1
ATOM 998 O O . LEU A 1 123 ? 4.141 0.837 2.865 1 98.62 123 LEU A O 1
ATOM 1002 N N . LEU A 1 124 ? 6.129 1.729 2.316 1 98.38 124 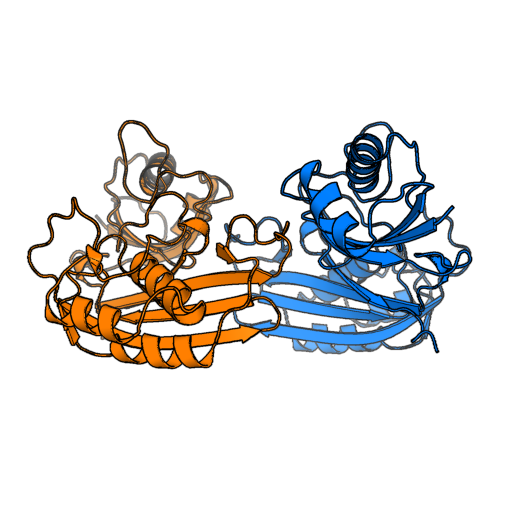LEU A N 1
ATOM 1003 C CA . LEU A 1 124 ? 6.426 0.728 1.298 1 98.38 124 LEU A CA 1
ATOM 1004 C C . LEU A 1 124 ? 7.383 -0.328 1.836 1 98.38 124 LEU A C 1
ATOM 1006 O O . LEU A 1 124 ? 7.801 -1.226 1.1 1 98.38 124 LEU A O 1
ATOM 1010 N N . ARG A 1 125 ? 7.645 -0.277 3.084 1 98.12 125 ARG A N 1
ATOM 1011 C CA . ARG A 1 125 ? 8.727 -1.053 3.689 1 98.12 125 ARG A CA 1
ATOM 1012 C C . ARG A 1 125 ? 8.516 -2.547 3.463 1 98.12 125 ARG A C 1
ATOM 1014 O O . ARG A 1 125 ? 9.484 -3.291 3.279 1 98.12 125 ARG A O 1
ATOM 1021 N N . ASN A 1 126 ? 7.305 -2.961 3.355 1 98.31 126 ASN A N 1
ATOM 1022 C CA . ASN A 1 126 ? 7.023 -4.383 3.193 1 98.31 126 ASN A CA 1
ATOM 1023 C C . ASN A 1 126 ? 6.617 -4.715 1.761 1 98.31 126 ASN A C 1
ATOM 1025 O O . ASN A 1 126 ? 6.246 -5.848 1.463 1 98.31 126 ASN A O 1
ATOM 1029 N N . TYR A 1 127 ? 6.711 -3.738 0.862 1 98.75 127 TYR A N 1
ATOM 1030 C CA . TYR A 1 127 ? 6.086 -3.945 -0.439 1 98.75 127 TYR A CA 1
ATOM 1031 C C . TYR A 1 127 ? 6.992 -3.455 -1.563 1 98.75 127 TYR A C 1
ATOM 1033 O O . TYR A 1 127 ? 6.531 -3.221 -2.684 1 98.75 127 TYR A O 1
ATOM 1041 N N . SER A 1 128 ? 8.281 -3.227 -1.164 1 98.81 128 SER A N 1
ATOM 1042 C CA . SER A 1 128 ? 9.188 -2.715 -2.189 1 98.81 128 SER A CA 1
ATOM 1043 C C . SER A 1 128 ? 10.633 -3.074 -1.878 1 98.81 128 SER A C 1
ATOM 1045 O O . SER A 1 128 ? 10.945 -3.498 -0.764 1 98.81 128 SER A O 1
ATOM 1047 N N . TYR A 1 129 ? 11.438 -2.982 -2.887 1 98.94 129 TYR A N 1
ATOM 1048 C CA . TYR A 1 129 ? 12.891 -3.041 -2.834 1 98.94 129 TYR A CA 1
ATOM 1049 C C . TYR A 1 129 ? 13.492 -1.642 -2.791 1 98.94 129 TYR A C 1
ATOM 1051 O O . TYR A 1 129 ? 13.422 -0.9 -3.773 1 98.94 129 TYR A O 1
ATOM 1059 N N . HIS A 1 130 ? 14.031 -1.225 -1.65 1 98.88 130 HIS A N 1
ATOM 1060 C CA . HIS A 1 130 ? 14.586 0.112 -1.484 1 98.88 130 HIS A CA 1
ATOM 1061 C C . HIS A 1 130 ? 15.969 0.214 -2.119 1 98.88 130 HIS A C 1
ATOM 1063 O O . HIS A 1 130 ? 16.875 -0.545 -1.769 1 98.88 130 HIS A O 1
ATOM 1069 N N . ILE A 1 131 ? 16.094 1.089 -3.021 1 98.81 131 ILE A N 1
ATOM 1070 C CA . ILE A 1 131 ? 17.375 1.416 -3.656 1 98.81 131 ILE A CA 1
ATOM 1071 C C . ILE A 1 131 ? 17.703 2.891 -3.426 1 98.81 131 ILE A C 1
ATOM 1073 O O . ILE A 1 131 ? 17.078 3.77 -4.031 1 98.81 131 ILE A O 1
ATOM 1077 N N . PRO A 1 132 ? 18.719 3.209 -2.637 1 98.06 132 PRO A N 1
ATOM 1078 C CA . PRO A 1 132 ? 18.953 4.594 -2.223 1 98.06 132 PRO A CA 1
ATOM 1079 C C . PRO A 1 132 ? 19.797 5.371 -3.236 1 98.06 132 PRO A C 1
ATOM 1081 O O . PRO A 1 132 ? 20.094 6.551 -3.021 1 98.06 132 PRO A O 1
ATOM 1084 N N . TYR A 1 133 ? 20.188 4.762 -4.363 1 98.12 133 TYR A N 1
ATOM 1085 C CA . TYR A 1 133 ? 20.984 5.426 -5.387 1 98.12 133 TYR A CA 1
ATOM 1086 C C . TYR A 1 133 ? 20.234 5.473 -6.715 1 98.12 133 TYR A C 1
ATOM 1088 O O . TYR A 1 133 ? 19.234 4.777 -6.898 1 98.12 133 TYR A O 1
ATOM 1096 N N . SER A 1 134 ? 20.703 6.266 -7.602 1 97.5 134 SER A N 1
ATOM 1097 C CA . SER A 1 134 ? 20 6.504 -8.859 1 97.5 134 SER A CA 1
ATOM 1098 C C . SER A 1 134 ? 20.141 5.312 -9.805 1 97.5 134 SER A C 1
ATOM 1100 O O . SER A 1 134 ? 21.172 4.648 -9.828 1 97.5 134 SER A O 1
ATOM 1102 N N . LEU A 1 135 ? 19.109 5.105 -10.547 1 98.62 135 LEU A N 1
ATOM 1103 C CA . LEU A 1 135 ? 19.078 4.066 -11.57 1 98.62 135 LEU A CA 1
ATOM 1104 C C . LEU A 1 135 ? 18.875 4.672 -12.953 1 98.62 135 LEU A C 1
ATOM 1106 O O . LEU A 1 135 ? 18.062 5.574 -13.125 1 98.62 135 LEU A O 1
ATOM 1110 N N . ASP A 1 136 ? 19.656 4.219 -13.898 1 98.56 136 ASP A N 1
ATOM 1111 C CA . ASP A 1 136 ? 19.484 4.617 -15.289 1 98.56 136 ASP A CA 1
ATOM 1112 C C . ASP A 1 136 ? 18.344 3.842 -15.953 1 98.56 136 ASP A C 1
ATOM 1114 O O . ASP A 1 136 ? 18.516 2.689 -16.344 1 98.56 136 ASP A O 1
ATOM 1118 N N . MET A 1 137 ? 17.234 4.5 -16.156 1 98.56 137 MET A N 1
ATOM 1119 C CA . MET A 1 137 ? 16.016 3.84 -16.641 1 98.56 137 MET A CA 1
ATOM 1120 C C . MET A 1 137 ? 16.172 3.383 -18.078 1 98.56 137 MET A C 1
ATOM 1122 O O . MET A 1 137 ? 15.617 2.359 -18.484 1 98.56 137 MET A O 1
ATOM 1126 N N . GLU A 1 138 ? 16.922 4.109 -18.859 1 98.38 138 GLU A N 1
ATOM 1127 C CA . GLU A 1 138 ? 17.156 3.709 -20.234 1 98.38 138 GLU A CA 1
ATOM 1128 C C . GLU A 1 138 ? 17.906 2.381 -20.312 1 98.38 138 GLU A C 1
ATOM 1130 O O . GLU A 1 138 ? 17.562 1.506 -21.109 1 98.38 138 GLU A O 1
ATOM 1135 N N . LYS A 1 139 ? 18.906 2.266 -19.453 1 98.56 139 LYS A N 1
ATOM 1136 C CA . LYS A 1 139 ? 19.672 1.02 -19.406 1 98.56 139 LYS A CA 1
ATOM 1137 C C . LYS A 1 139 ? 18.781 -0.143 -18.953 1 98.56 139 LYS A C 1
ATOM 1139 O O . LYS A 1 139 ? 18.891 -1.247 -19.5 1 98.56 139 LYS A O 1
ATOM 1144 N N . ILE A 1 140 ? 17.969 0.135 -18.031 1 98.81 140 ILE A N 1
ATOM 1145 C CA . ILE A 1 140 ? 17.062 -0.892 -17.516 1 98.81 140 ILE A CA 1
ATOM 1146 C C . ILE A 1 140 ? 16.094 -1.341 -18.609 1 98.81 140 ILE A C 1
ATOM 1148 O O . ILE A 1 140 ? 15.898 -2.539 -18.812 1 98.81 140 ILE A O 1
ATOM 1152 N N . GLU A 1 141 ? 15.516 -0.381 -19.297 1 98.69 141 GLU A N 1
ATOM 1153 C CA . GLU A 1 141 ? 14.562 -0.691 -20.359 1 98.69 141 GLU A CA 1
ATOM 1154 C C . GLU A 1 141 ? 15.219 -1.503 -21.469 1 98.69 141 GLU A C 1
ATOM 1156 O O . GLU A 1 141 ? 14.648 -2.486 -21.953 1 98.69 141 GLU A O 1
ATOM 1161 N N . LYS A 1 142 ? 16.391 -1.111 -21.828 1 98.31 142 LYS A N 1
ATOM 1162 C CA . LYS A 1 142 ? 17.141 -1.847 -22.844 1 98.31 142 LYS A CA 1
ATOM 1163 C C . LYS A 1 142 ? 17.438 -3.271 -22.391 1 98.31 142 LYS A C 1
ATOM 1165 O O . LYS A 1 142 ? 17.281 -4.223 -23.156 1 98.31 142 LYS A O 1
ATOM 1170 N N . ALA A 1 143 ? 17.828 -3.369 -21.172 1 98.62 143 ALA A N 1
ATOM 1171 C CA . ALA A 1 143 ? 18.156 -4.68 -20.625 1 98.62 143 ALA A CA 1
ATOM 1172 C C . ALA A 1 143 ? 16.922 -5.562 -20.531 1 98.62 143 ALA A C 1
ATOM 1174 O O . ALA A 1 143 ? 16.969 -6.762 -20.828 1 98.62 143 ALA A O 1
ATOM 1175 N N . ALA A 1 144 ? 15.812 -4.996 -20.109 1 98.81 144 ALA A N 1
ATOM 1176 C CA . ALA A 1 144 ? 14.578 -5.758 -19.953 1 98.81 144 ALA A CA 1
ATOM 1177 C C . ALA A 1 144 ? 14.141 -6.363 -21.281 1 98.81 144 ALA A C 1
ATOM 1179 O O . ALA A 1 144 ? 13.594 -7.469 -21.328 1 98.81 144 ALA A O 1
ATOM 1180 N N . ALA A 1 145 ? 14.406 -5.699 -22.328 1 98.56 145 ALA A N 1
ATOM 1181 C CA . ALA A 1 145 ? 13.977 -6.105 -23.672 1 98.56 145 ALA A CA 1
ATOM 1182 C C . ALA A 1 145 ? 14.602 -7.434 -24.078 1 98.56 145 ALA A C 1
ATOM 1184 O O . ALA A 1 145 ? 14.016 -8.195 -24.844 1 98.56 145 ALA A O 1
ATOM 1185 N N . ILE A 1 146 ? 15.719 -7.793 -23.578 1 98.38 146 ILE A N 1
ATOM 1186 C CA . ILE A 1 146 ? 16.422 -8.992 -24 1 98.38 146 ILE A CA 1
ATOM 1187 C C . ILE A 1 146 ? 15.695 -10.234 -23.484 1 98.38 146 ILE A C 1
ATOM 1189 O O . ILE A 1 146 ? 15.93 -11.344 -23.953 1 98.38 146 ILE A O 1
ATOM 1193 N N . PHE A 1 147 ? 14.891 -10.008 -22.438 1 98.69 147 PHE A N 1
ATOM 1194 C CA . PHE A 1 147 ? 14.211 -11.133 -21.797 1 98.69 147 PHE A CA 1
ATOM 1195 C C . PHE A 1 147 ? 12.945 -11.5 -22.562 1 98.69 147 PHE A C 1
ATOM 1197 O O . PHE A 1 147 ? 12.383 -12.578 -22.344 1 98.69 147 PHE A O 1
ATOM 1204 N N . ILE A 1 148 ? 12.43 -10.602 -23.344 1 98.75 148 ILE A N 1
ATOM 1205 C CA . ILE A 1 148 ? 11.172 -10.828 -24.031 1 98.75 148 ILE A CA 1
ATOM 1206 C C . ILE A 1 148 ? 11.359 -11.914 -25.094 1 98.75 148 ILE A C 1
ATOM 1208 O O . ILE A 1 148 ? 12.32 -11.883 -25.859 1 98.75 148 ILE A O 1
ATOM 1212 N N . GLY A 1 149 ? 10.445 -12.844 -25.172 1 98.44 149 GLY A N 1
ATOM 1213 C CA . GLY A 1 149 ? 10.516 -13.984 -26.078 1 98.44 149 GLY A CA 1
ATOM 1214 C C . GLY A 1 149 ? 10.789 -15.289 -25.344 1 98.44 149 GLY A C 1
ATOM 1215 O O . GLY A 1 149 ? 10.594 -15.391 -24.141 1 98.44 149 GLY A O 1
ATOM 1216 N N . THR A 1 150 ? 11.055 -16.328 -26.109 1 98.44 150 THR A N 1
ATOM 1217 C CA . THR A 1 150 ? 11.344 -17.641 -25.562 1 98.44 150 THR A CA 1
ATOM 1218 C C . THR A 1 150 ? 12.844 -17.844 -25.375 1 98.44 150 THR A C 1
ATOM 1220 O O . THR A 1 150 ? 13.617 -17.656 -26.312 1 98.44 150 THR A O 1
ATOM 1223 N N . HIS A 1 151 ? 13.227 -18.125 -24.156 1 98.44 151 HIS A N 1
ATOM 1224 C CA . HIS A 1 151 ? 14.633 -18.328 -23.828 1 98.44 151 HIS A CA 1
ATOM 1225 C C . HIS A 1 151 ? 14.797 -19.469 -22.828 1 98.44 151 HIS A C 1
ATOM 1227 O O . HIS A 1 151 ? 13.828 -19.891 -22.188 1 98.44 151 HIS A O 1
ATOM 1233 N N . ASP A 1 152 ? 15.977 -20.031 -22.859 1 97.75 152 ASP A N 1
ATOM 1234 C CA . ASP A 1 152 ? 16.391 -20.844 -21.719 1 97.75 152 ASP A CA 1
ATOM 1235 C C . ASP A 1 152 ? 16.781 -19.969 -20.531 1 97.75 152 ASP A C 1
ATOM 1237 O O . ASP A 1 152 ? 17.828 -19.312 -20.562 1 97.75 152 ASP A O 1
ATOM 1241 N N . PHE A 1 153 ? 16.031 -20 -19.453 1 98.31 153 PHE A N 1
ATOM 1242 C CA . PHE A 1 153 ? 16.25 -19.094 -18.328 1 98.31 153 PHE A CA 1
ATOM 1243 C C . PHE A 1 153 ? 17 -19.797 -17.203 1 98.31 153 PHE A C 1
ATOM 1245 O O . PHE A 1 153 ? 16.891 -19.406 -16.047 1 98.31 153 PHE A O 1
ATOM 1252 N N . LYS A 1 154 ? 17.719 -20.797 -17.531 1 96.88 154 LYS A N 1
ATOM 1253 C CA . LYS A 1 154 ? 18.484 -21.531 -16.531 1 96.88 154 LYS A CA 1
ATOM 1254 C C . LYS A 1 154 ? 19.391 -20.594 -15.734 1 96.88 154 LYS A C 1
ATOM 1256 O O . LYS A 1 154 ? 19.562 -20.766 -14.523 1 96.88 154 LYS A O 1
ATOM 1261 N N . GLY A 1 155 ? 19.984 -19.625 -16.422 1 97.19 155 GLY A N 1
ATOM 1262 C CA . GLY A 1 155 ? 20.859 -18.656 -15.758 1 97.19 155 GLY A CA 1
ATOM 1263 C C . GLY A 1 155 ? 20.109 -17.734 -14.82 1 97.19 155 GLY A C 1
ATOM 1264 O O . GLY A 1 155 ? 20.734 -16.969 -14.062 1 97.19 155 GLY A O 1
ATOM 1265 N N . PHE A 1 156 ? 18.812 -17.75 -14.828 1 98.19 156 PHE A N 1
ATOM 1266 C CA . PHE A 1 156 ? 17.969 -16.891 -14 1 98.19 156 PHE A CA 1
ATOM 1267 C C . PHE A 1 156 ? 17.109 -17.734 -13.07 1 98.19 156 PHE A C 1
ATOM 1269 O O . PHE A 1 156 ? 15.969 -17.375 -12.766 1 98.19 156 PHE A O 1
ATOM 1276 N N . MET A 1 157 ? 17.625 -18.781 -12.664 1 96.88 157 MET A N 1
ATOM 1277 C CA . MET A 1 157 ? 16.953 -19.703 -11.742 1 96.88 157 MET A CA 1
ATOM 1278 C C . MET A 1 157 ? 17.859 -20.016 -10.547 1 96.88 157 MET A C 1
ATOM 1280 O O . MET A 1 157 ? 19.062 -20.203 -10.711 1 96.88 157 MET A O 1
ATOM 1284 N N . SER A 1 158 ? 17.281 -20.016 -9.383 1 94.5 158 SER A N 1
ATOM 1285 C CA . SER A 1 158 ? 18.031 -20.438 -8.211 1 94.5 158 SER A CA 1
ATOM 1286 C C . SER A 1 158 ? 18.219 -21.953 -8.18 1 94.5 158 SER A C 1
ATOM 1288 O O . SER A 1 158 ? 17.453 -22.688 -8.812 1 94.5 158 SER A O 1
ATOM 1290 N N . SER A 1 159 ? 19.234 -22.344 -7.438 1 87.44 159 SER A N 1
ATOM 1291 C CA . SER A 1 159 ? 19.484 -23.766 -7.273 1 87.44 159 SER A CA 1
ATOM 1292 C C . SER A 1 159 ? 18.406 -24.422 -6.426 1 87.44 159 SER A C 1
ATOM 1294 O O . SER A 1 159 ? 17.672 -23.75 -5.699 1 87.44 159 SER A O 1
ATOM 1296 N N . GLY A 1 160 ? 18.281 -25.719 -6.59 1 80.56 160 GLY A N 1
ATOM 1297 C CA . GLY A 1 160 ? 17.359 -26.453 -5.754 1 80.56 160 GLY A CA 1
ATOM 1298 C C . GLY A 1 160 ? 16.047 -26.781 -6.461 1 80.56 160 GLY A C 1
ATOM 1299 O O . GLY A 1 160 ? 15.195 -27.484 -5.91 1 80.56 160 GLY A O 1
ATOM 1300 N N . SER A 1 161 ? 15.977 -26.219 -7.664 1 78.31 161 SER A N 1
ATOM 1301 C CA . SER A 1 161 ? 14.766 -26.516 -8.422 1 78.31 161 SER A CA 1
ATOM 1302 C C . SER A 1 161 ? 14.852 -27.859 -9.117 1 78.31 161 SER A C 1
ATOM 1304 O O . SER A 1 161 ? 15.93 -28.266 -9.555 1 78.31 161 SER A O 1
ATOM 1306 N N . SER A 1 162 ? 13.789 -28.562 -9.188 1 81.12 162 SER A N 1
ATOM 1307 C CA . SER A 1 162 ? 13.758 -29.891 -9.789 1 81.12 162 SER A CA 1
ATOM 1308 C C . SER A 1 162 ? 13.188 -29.844 -11.203 1 81.12 162 SER A C 1
ATOM 1310 O O . SER A 1 162 ? 12.961 -30.875 -11.82 1 81.12 162 SER A O 1
ATOM 1312 N N . VAL A 1 163 ? 13.102 -28.688 -11.703 1 84 163 VAL A N 1
ATOM 1313 C CA . VAL A 1 163 ? 12.438 -28.562 -13 1 84 163 VAL A CA 1
ATOM 1314 C C . VAL A 1 163 ? 13.336 -29.156 -14.086 1 84 163 VAL A C 1
ATOM 1316 O O . VAL A 1 163 ? 14.562 -29 -14.039 1 84 163 VAL A O 1
ATOM 1319 N N . LYS A 1 164 ? 12.797 -29.781 -15.117 1 86.19 164 LYS A N 1
ATOM 1320 C CA . LYS A 1 164 ? 13.516 -30.469 -16.188 1 86.19 164 LYS A CA 1
ATOM 1321 C C . LYS A 1 164 ? 13.789 -29.531 -17.359 1 86.19 164 LYS A C 1
ATOM 1323 O O . LYS A 1 164 ? 14.812 -29.656 -18.031 1 86.19 164 LYS A O 1
ATOM 1328 N N . ASN A 1 165 ? 12.836 -28.625 -17.625 1 93.56 165 ASN A N 1
ATOM 1329 C CA . ASN A 1 165 ? 12.922 -27.672 -18.719 1 93.56 165 ASN A CA 1
ATOM 1330 C C . ASN A 1 165 ? 12.914 -26.234 -18.219 1 93.56 165 ASN A C 1
ATOM 1332 O O . ASN A 1 165 ? 12.039 -25.859 -17.438 1 93.56 165 ASN A O 1
ATOM 1336 N N . THR A 1 166 ? 13.914 -25.516 -18.656 1 96.62 166 THR A N 1
ATOM 1337 C CA . THR A 1 166 ? 14.062 -24.156 -18.156 1 96.62 166 THR A CA 1
ATOM 1338 C C . THR A 1 166 ? 13.703 -23.125 -19.234 1 96.62 166 THR A C 1
ATOM 1340 O O . THR A 1 166 ? 14.008 -21.938 -19.094 1 96.62 166 THR A O 1
ATOM 1343 N N . ASN A 1 167 ? 13.102 -23.641 -20.297 1 97.62 167 ASN A N 1
ATOM 1344 C CA . ASN A 1 167 ? 12.602 -22.734 -21.312 1 97.62 167 ASN A CA 1
ATOM 1345 C C . ASN A 1 167 ? 11.305 -22.062 -20.875 1 97.62 167 ASN A C 1
ATOM 1347 O O . ASN A 1 167 ? 10.383 -22.719 -20.406 1 97.62 167 ASN A O 1
ATOM 1351 N N . ARG A 1 168 ? 11.258 -20.797 -20.953 1 98.31 168 ARG A N 1
ATOM 1352 C CA . ARG A 1 168 ? 10.062 -20 -20.703 1 98.31 168 ARG A CA 1
ATOM 1353 C C . ARG A 1 168 ? 9.883 -18.922 -21.75 1 98.31 168 ARG A C 1
ATOM 1355 O O . ARG A 1 168 ? 10.844 -18.547 -22.438 1 98.31 168 ARG A O 1
ATOM 1362 N N . THR A 1 169 ? 8.672 -18.453 -21.875 1 98.75 169 THR A N 1
ATOM 1363 C CA . THR A 1 169 ? 8.359 -17.328 -22.75 1 98.75 169 THR A CA 1
ATOM 1364 C C . THR A 1 169 ? 7.871 -16.125 -21.938 1 98.75 169 THR A C 1
ATOM 1366 O O . THR A 1 169 ? 6.91 -16.234 -21.188 1 98.75 169 THR A O 1
ATOM 1369 N N . ILE A 1 170 ? 8.547 -15.07 -22.062 1 98.81 170 ILE A N 1
ATOM 1370 C CA . ILE A 1 170 ? 8.062 -13.797 -21.547 1 98.81 170 ILE A CA 1
ATOM 1371 C C . ILE A 1 170 ? 7.371 -13.016 -22.672 1 98.81 170 ILE A C 1
ATOM 1373 O O . ILE A 1 170 ? 7.992 -12.688 -23.688 1 98.81 170 ILE A O 1
ATOM 1377 N N . HIS A 1 171 ? 6.137 -12.719 -22.484 1 98.75 171 HIS A N 1
ATOM 1378 C CA . HIS A 1 171 ? 5.332 -12.055 -23.5 1 98.75 171 HIS A CA 1
ATOM 1379 C C . HIS A 1 171 ? 5.539 -10.547 -23.469 1 98.75 171 HIS A C 1
ATOM 1381 O O . HIS A 1 171 ? 5.547 -9.891 -24.516 1 98.75 171 HIS A O 1
ATOM 1387 N N . ASP A 1 172 ? 5.668 -10.07 -22.312 1 98.69 172 ASP A N 1
ATOM 1388 C CA . ASP A 1 172 ? 5.754 -8.617 -22.172 1 98.69 172 ASP A CA 1
ATOM 1389 C C . ASP A 1 172 ? 6.43 -8.234 -20.859 1 98.69 172 ASP A C 1
ATOM 1391 O O . ASP A 1 172 ? 6.324 -8.961 -19.859 1 98.69 172 ASP A O 1
ATOM 1395 N N . ILE A 1 173 ? 7.188 -7.184 -20.859 1 98.88 173 ILE A N 1
ATOM 1396 C CA . ILE A 1 173 ? 7.711 -6.516 -19.672 1 98.88 173 ILE A CA 1
ATOM 1397 C C . ILE A 1 173 ? 7.367 -5.031 -19.719 1 98.88 173 ILE A C 1
ATOM 1399 O O . ILE A 1 173 ? 7.719 -4.332 -20.672 1 98.88 173 ILE A O 1
ATOM 1403 N N . LYS A 1 174 ? 6.68 -4.551 -18.812 1 98.81 174 LYS A N 1
ATOM 1404 C CA . LYS A 1 174 ? 6.32 -3.139 -18.703 1 98.81 174 LYS A CA 1
ATOM 1405 C C . LYS A 1 174 ? 7.047 -2.467 -17.547 1 98.81 174 LYS A C 1
ATOM 1407 O O . LYS A 1 174 ? 7.051 -2.984 -16.422 1 98.81 174 LYS A O 1
ATOM 1412 N N . ILE A 1 175 ? 7.676 -1.376 -17.812 1 98.81 175 ILE A N 1
ATOM 1413 C CA . ILE A 1 175 ? 8.391 -0.619 -16.797 1 98.81 175 ILE A CA 1
ATOM 1414 C C . ILE A 1 175 ? 7.777 0.773 -16.656 1 98.81 175 ILE A C 1
ATOM 1416 O O . ILE A 1 175 ? 7.66 1.505 -17.641 1 98.81 175 ILE A O 1
ATOM 1420 N N . GLU A 1 176 ? 7.336 1.121 -15.492 1 98.25 176 GLU A N 1
ATOM 1421 C CA . GLU A 1 176 ? 6.746 2.424 -15.203 1 98.25 176 GLU A CA 1
ATOM 1422 C C . GLU A 1 176 ? 7.438 3.09 -14.016 1 98.25 176 GLU A C 1
ATOM 1424 O O . GLU A 1 176 ? 7.66 2.455 -12.984 1 98.25 176 GLU A O 1
ATOM 1429 N N . LYS A 1 177 ? 7.805 4.27 -14.203 1 97.56 177 LYS A N 1
ATOM 1430 C CA . LYS A 1 177 ? 8.367 5.059 -13.109 1 97.56 177 LYS A CA 1
ATOM 1431 C C . LYS A 1 177 ? 7.48 6.258 -12.789 1 97.56 177 LYS A C 1
ATOM 1433 O O . LYS A 1 177 ? 7.121 7.027 -13.688 1 97.56 177 LYS A O 1
ATOM 1438 N N . GLU A 1 178 ? 7.043 6.316 -11.594 1 94.62 178 GLU A N 1
ATOM 1439 C CA . GLU A 1 178 ? 6.344 7.484 -11.055 1 94.62 178 GLU A CA 1
ATOM 1440 C C . GLU A 1 178 ? 7.047 8.023 -9.812 1 94.62 178 GLU A C 1
ATOM 1442 O O . GLU A 1 178 ? 6.93 7.441 -8.734 1 94.62 178 GLU A O 1
ATOM 1447 N N . LYS A 1 179 ? 7.672 9.148 -9.891 1 93.69 179 LYS A N 1
ATOM 1448 C CA . LYS A 1 179 ? 8.438 9.742 -8.805 1 93.69 179 LYS A CA 1
ATOM 1449 C C . LYS A 1 179 ? 9.492 8.773 -8.281 1 93.69 179 LYS A C 1
ATOM 1451 O O . LYS A 1 179 ? 10.398 8.383 -9.008 1 93.69 179 LYS A O 1
ATOM 1456 N N . ASP A 1 180 ? 9.328 8.312 -7.129 1 96.75 180 ASP A N 1
ATOM 1457 C CA . ASP A 1 180 ? 10.344 7.48 -6.492 1 96.75 180 ASP A CA 1
ATOM 1458 C C . ASP A 1 180 ? 9.953 6.004 -6.547 1 96.75 180 ASP A C 1
ATOM 1460 O O . ASP A 1 180 ? 10.57 5.172 -5.875 1 96.75 180 ASP A O 1
ATOM 1464 N N . ARG A 1 181 ? 8.945 5.66 -7.367 1 98.06 181 ARG A N 1
ATOM 1465 C CA . ARG A 1 181 ? 8.461 4.289 -7.465 1 98.06 181 ARG A CA 1
ATOM 1466 C C . ARG A 1 181 ? 8.672 3.73 -8.867 1 98.06 181 ARG A C 1
ATOM 1468 O O . ARG A 1 181 ? 8.266 4.352 -9.859 1 98.06 181 ARG A O 1
ATOM 1475 N N . ILE A 1 182 ? 9.289 2.602 -8.969 1 98.81 182 ILE A N 1
ATOM 1476 C CA . ILE A 1 182 ? 9.453 1.89 -10.234 1 98.81 182 ILE A CA 1
ATOM 1477 C C . ILE A 1 182 ? 8.711 0.556 -10.18 1 98.81 182 ILE A C 1
ATOM 1479 O O . ILE A 1 182 ? 8.914 -0.235 -9.25 1 98.81 182 ILE A O 1
ATOM 1483 N N . TRP A 1 183 ? 7.84 0.34 -11.109 1 98.81 183 TRP A N 1
ATOM 1484 C CA . TRP A 1 183 ? 7.156 -0.941 -11.258 1 98.81 183 TRP A CA 1
ATOM 1485 C C . TRP A 1 183 ? 7.648 -1.679 -12.5 1 98.81 183 TRP A C 1
ATOM 1487 O O . TRP A 1 183 ? 7.746 -1.094 -13.578 1 98.81 183 TRP A O 1
ATOM 1497 N N . ILE A 1 184 ? 7.996 -2.889 -12.336 1 98.94 184 ILE A N 1
ATOM 1498 C CA . ILE A 1 184 ? 8.32 -3.785 -13.445 1 98.94 184 ILE A CA 1
ATOM 1499 C C . ILE A 1 184 ? 7.328 -4.945 -13.469 1 98.94 184 ILE A C 1
ATOM 1501 O O . ILE A 1 184 ? 7.25 -5.727 -12.516 1 98.94 184 ILE A O 1
ATOM 1505 N N . THR A 1 185 ? 6.578 -5.043 -14.516 1 98.94 185 THR A N 1
ATOM 1506 C CA . THR A 1 185 ? 5.582 -6.098 -14.648 1 98.94 185 THR A CA 1
ATOM 1507 C C . THR A 1 185 ? 6.012 -7.113 -15.703 1 98.94 185 THR A C 1
ATOM 1509 O O . THR A 1 185 ? 6.398 -6.734 -16.812 1 98.94 185 THR A O 1
ATOM 1512 N N . PHE A 1 186 ? 5.988 -8.344 -15.375 1 98.88 186 PHE A N 1
ATOM 1513 C CA . PHE A 1 186 ? 6.348 -9.461 -16.25 1 98.88 186 PHE A CA 1
ATOM 1514 C C . PHE A 1 186 ? 5.121 -10.305 -16.562 1 98.88 186 PHE A C 1
ATOM 1516 O O . PHE A 1 186 ? 4.355 -10.672 -15.672 1 98.88 186 PHE A O 1
ATOM 1523 N N . GLU A 1 187 ? 4.918 -10.539 -17.766 1 98.81 187 GLU A N 1
ATOM 1524 C CA . GLU A 1 187 ? 3.902 -11.5 -18.188 1 98.81 187 GLU A CA 1
ATOM 1525 C C . GLU A 1 187 ? 4.516 -12.609 -19.047 1 98.81 187 GLU A C 1
ATOM 1527 O O . GLU A 1 187 ? 5.262 -12.336 -19.984 1 98.81 187 GLU A O 1
ATOM 1532 N N . GLY A 1 188 ? 4.234 -13.789 -18.672 1 98.56 188 GLY A N 1
ATOM 1533 C CA . GLY A 1 188 ? 4.789 -14.93 -19.391 1 98.56 188 GLY A CA 1
ATOM 1534 C C . GLY A 1 188 ? 4.016 -16.203 -19.156 1 98.56 188 GLY A C 1
ATOM 1535 O O . GLY A 1 188 ? 3.014 -16.219 -18.438 1 98.56 188 GLY A O 1
ATOM 1536 N N . ASN A 1 189 ? 4.492 -17.266 -19.75 1 97.56 189 ASN A N 1
ATOM 1537 C CA . ASN A 1 189 ? 3.787 -18.547 -19.656 1 97.56 189 ASN A CA 1
ATOM 1538 C C . ASN A 1 189 ? 4.129 -19.281 -18.375 1 97.56 189 ASN A C 1
ATOM 1540 O O . ASN A 1 189 ? 3.471 -20.266 -18.016 1 97.56 189 ASN A O 1
ATOM 1544 N N . GLY A 1 190 ? 5.102 -18.844 -17.75 1 96.25 190 GLY A N 1
ATOM 1545 C CA . GLY A 1 190 ? 5.574 -19.406 -16.484 1 96.25 190 GLY A CA 1
ATOM 1546 C C . GLY A 1 190 ? 6.918 -18.844 -16.047 1 96.25 190 GLY A C 1
ATOM 1547 O O . GLY A 1 190 ? 7.629 -18.234 -16.844 1 96.25 190 GLY A O 1
ATOM 1548 N N . PHE A 1 191 ? 7.207 -19.062 -14.82 1 97.38 191 PHE A N 1
ATOM 1549 C CA . PHE A 1 191 ? 8.461 -18.562 -14.281 1 97.38 191 PHE A CA 1
ATOM 1550 C C . PHE A 1 191 ? 9.148 -19.609 -13.422 1 97.38 191 PHE A C 1
ATOM 1552 O O . PHE A 1 191 ? 8.492 -20.344 -12.688 1 97.38 191 PHE A O 1
ATOM 1559 N N . LEU A 1 192 ? 10.422 -19.625 -13.531 1 97.06 192 LEU A N 1
ATOM 1560 C CA . LEU A 1 192 ? 11.227 -20.547 -12.734 1 97.06 192 LEU A CA 1
ATOM 1561 C C . LEU A 1 192 ? 11.398 -20.016 -11.312 1 97.06 192 LEU A C 1
ATOM 1563 O O . LEU A 1 192 ? 10.984 -18.891 -11.008 1 97.06 192 LEU A O 1
ATOM 1567 N N . TYR A 1 193 ? 12 -20.938 -10.461 1 96.38 193 TYR A N 1
ATOM 1568 C CA . TYR A 1 193 ? 12.266 -20.594 -9.07 1 96.38 193 TYR A CA 1
ATOM 1569 C C . TYR A 1 193 ? 13.133 -19.344 -8.977 1 96.38 193 TYR A C 1
ATOM 1571 O O . TYR A 1 193 ? 14.258 -19.328 -9.477 1 96.38 193 TYR A O 1
ATOM 1579 N N . ASN A 1 194 ? 12.602 -18.25 -8.391 1 97.75 194 ASN A N 1
ATOM 1580 C CA . ASN A 1 194 ? 13.273 -16.984 -8.133 1 97.75 194 ASN A CA 1
ATOM 1581 C C . ASN A 1 194 ? 13.547 -16.234 -9.43 1 97.75 194 ASN A C 1
ATOM 1583 O O . ASN A 1 194 ? 14.266 -15.227 -9.43 1 97.75 194 ASN A O 1
ATOM 1587 N N . MET A 1 195 ? 12.953 -16.625 -10.484 1 98.38 195 MET A N 1
ATOM 1588 C CA . MET A 1 195 ? 13.297 -16.109 -11.805 1 98.38 195 MET A CA 1
ATOM 1589 C C . MET A 1 195 ? 13.062 -14.594 -11.883 1 98.38 195 MET A C 1
ATOM 1591 O O . MET A 1 195 ? 13.969 -13.836 -12.227 1 98.38 195 MET A O 1
ATOM 1595 N N . VAL A 1 196 ? 11.875 -14.125 -11.484 1 98.81 196 VAL A N 1
ATOM 1596 C CA . VAL A 1 196 ? 11.523 -12.719 -11.578 1 98.81 196 VAL A CA 1
ATOM 1597 C C . VAL A 1 196 ? 12.469 -11.891 -10.711 1 98.81 196 VAL A C 1
ATOM 1599 O O . VAL A 1 196 ? 12.969 -10.844 -11.141 1 98.81 196 VAL A O 1
ATOM 1602 N N . ARG A 1 197 ? 12.766 -12.359 -9.562 1 98.88 197 ARG A N 1
ATOM 1603 C CA . ARG A 1 197 ? 13.609 -11.633 -8.617 1 98.88 197 ARG A CA 1
ATOM 1604 C C . ARG A 1 197 ? 15.047 -11.547 -9.117 1 98.88 197 ARG A C 1
ATOM 1606 O O . ARG A 1 197 ? 15.719 -10.539 -8.906 1 98.88 197 ARG A O 1
ATOM 1613 N N . ILE A 1 198 ? 15.516 -12.609 -9.742 1 98.81 198 ILE A N 1
ATOM 1614 C CA . ILE A 1 198 ? 16.859 -12.578 -10.305 1 98.81 198 ILE A CA 1
ATOM 1615 C C . ILE A 1 198 ? 16.891 -11.633 -11.5 1 98.81 198 ILE A C 1
ATOM 1617 O O . ILE A 1 198 ? 17.859 -10.875 -11.68 1 98.81 198 ILE A O 1
ATOM 1621 N N . MET A 1 199 ? 15.852 -11.664 -12.305 1 98.88 199 MET A N 1
ATOM 1622 C CA . MET A 1 199 ? 15.758 -10.719 -13.414 1 98.88 199 MET A CA 1
ATOM 1623 C C . MET A 1 199 ? 15.781 -9.281 -12.914 1 98.88 199 MET A C 1
ATOM 1625 O O . MET A 1 199 ? 16.516 -8.445 -13.438 1 98.88 199 MET A O 1
ATOM 1629 N N . VAL A 1 200 ? 15.062 -9.031 -11.859 1 98.94 200 VAL A N 1
ATOM 1630 C CA . VAL A 1 200 ? 15.016 -7.691 -11.289 1 98.94 200 VAL A CA 1
ATOM 1631 C C . VAL A 1 200 ? 16.391 -7.312 -10.742 1 98.94 200 VAL A C 1
ATOM 1633 O O . VAL A 1 200 ? 16.875 -6.207 -10.984 1 98.94 200 VAL A O 1
ATOM 1636 N N . GLY A 1 201 ? 16.984 -8.234 -9.984 1 98.88 201 GLY A N 1
ATOM 1637 C CA . GLY A 1 201 ? 18.344 -7.98 -9.5 1 98.88 201 GLY A CA 1
ATOM 1638 C C . GLY A 1 201 ? 19.312 -7.652 -10.609 1 98.88 201 GLY A C 1
ATOM 1639 O O . GLY A 1 201 ? 20.172 -6.77 -10.461 1 98.88 201 GLY A O 1
ATOM 1640 N N . THR A 1 202 ? 19.203 -8.328 -11.727 1 98.88 202 THR A N 1
ATOM 1641 C CA . THR A 1 202 ? 20.062 -8.102 -12.891 1 98.88 202 THR A CA 1
ATOM 1642 C C . THR A 1 202 ? 19.797 -6.719 -13.477 1 98.88 202 THR A C 1
ATOM 1644 O O . THR A 1 202 ? 20.75 -5.98 -13.766 1 98.88 202 THR A O 1
ATOM 1647 N N . LEU A 1 203 ? 18.578 -6.363 -13.648 1 98.88 203 LEU A N 1
ATOM 1648 C CA . LEU A 1 203 ? 18.203 -5.059 -14.18 1 98.88 203 LEU A CA 1
ATOM 1649 C C . LEU A 1 203 ? 18.734 -3.938 -13.289 1 98.88 203 LEU A C 1
ATOM 1651 O O . LEU A 1 203 ? 19.234 -2.928 -13.789 1 98.88 203 LEU A O 1
ATOM 1655 N N . VAL A 1 204 ? 18.641 -4.113 -11.977 1 98.88 204 VAL A N 1
ATOM 1656 C CA . VAL A 1 204 ? 19.094 -3.117 -11.016 1 98.88 204 VAL A CA 1
ATOM 1657 C C . VAL A 1 204 ? 20.609 -2.924 -11.148 1 98.88 204 VAL A C 1
ATOM 1659 O O . VAL A 1 204 ? 21.094 -1.791 -11.18 1 98.88 204 VAL A O 1
ATOM 1662 N N . GLU A 1 205 ? 21.312 -4.02 -11.266 1 98.88 205 GLU A N 1
ATOM 1663 C CA . GLU A 1 205 ? 22.766 -3.934 -11.398 1 98.88 205 GLU A CA 1
ATOM 1664 C C . GLU A 1 205 ? 23.156 -3.27 -12.711 1 98.88 205 GLU A C 1
ATOM 1666 O O . GLU A 1 205 ? 24.109 -2.496 -12.766 1 98.88 205 GLU A O 1
ATOM 1671 N N . ILE A 1 206 ? 22.438 -3.537 -13.758 1 98.81 206 ILE A N 1
ATOM 1672 C CA . ILE A 1 206 ? 22.719 -2.902 -15.039 1 98.81 206 ILE A CA 1
ATOM 1673 C C . ILE A 1 206 ? 22.375 -1.414 -14.961 1 98.81 206 ILE A C 1
ATOM 1675 O O . ILE A 1 206 ? 23.172 -0.571 -15.398 1 98.81 206 ILE A O 1
ATOM 1679 N N . GLY A 1 207 ? 21.266 -1.114 -14.414 1 98.75 207 GLY A N 1
ATOM 1680 C CA . GLY A 1 207 ? 20.844 0.271 -14.281 1 98.75 207 GLY A CA 1
ATOM 1681 C C . GLY A 1 207 ? 21.781 1.094 -13.406 1 98.75 207 GLY A C 1
ATOM 1682 O O . GLY A 1 207 ? 21.781 2.324 -13.484 1 98.75 207 GLY A O 1
ATOM 1683 N N . SER A 1 208 ? 22.578 0.434 -12.539 1 98.44 208 SER A N 1
ATOM 1684 C CA . SER A 1 208 ? 23.5 1.12 -11.648 1 98.44 208 SER A CA 1
ATOM 1685 C C . SER A 1 208 ? 24.953 0.94 -12.109 1 98.44 208 SER A C 1
ATOM 1687 O O . SER A 1 208 ? 25.891 1.245 -11.367 1 98.44 208 SER A O 1
ATOM 1689 N N . ASN A 1 209 ? 25.156 0.359 -13.266 1 98 209 ASN A N 1
ATOM 1690 C CA . ASN A 1 209 ? 26.438 0.17 -13.922 1 98 209 ASN A CA 1
ATOM 1691 C C . ASN A 1 209 ? 27.312 -0.829 -13.164 1 98 209 ASN A C 1
ATOM 1693 O O . ASN A 1 209 ? 28.547 -0.734 -13.195 1 98 209 ASN A O 1
ATOM 1697 N N . LYS A 1 210 ? 26.703 -1.646 -12.453 1 97.94 210 LYS A N 1
ATOM 1698 C CA . LYS A 1 210 ? 27.453 -2.674 -11.734 1 97.94 210 LYS A CA 1
ATOM 1699 C C . LYS A 1 210 ? 27.562 -3.955 -12.555 1 97.94 210 LYS A C 1
ATOM 1701 O O . LYS A 1 210 ? 28.312 -4.859 -12.203 1 97.94 210 LYS A O 1
ATOM 1706 N N . ARG A 1 211 ? 26.797 -4.055 -13.602 1 97.88 211 ARG A N 1
ATOM 1707 C CA . ARG A 1 211 ? 26.812 -5.176 -14.539 1 97.88 211 ARG A CA 1
ATOM 1708 C C . ARG A 1 211 ? 26.578 -4.703 -15.969 1 97.88 211 ARG A C 1
ATOM 1710 O O . ARG A 1 211 ? 25.734 -3.828 -16.203 1 97.88 211 ARG A O 1
ATOM 1717 N N . ASP A 1 212 ? 27.25 -5.324 -16.875 1 97.5 212 ASP A N 1
ATOM 1718 C CA . ASP A 1 212 ? 27.094 -4.988 -18.281 1 97.5 212 ASP A CA 1
ATOM 1719 C C . ASP A 1 212 ? 25.922 -5.762 -18.891 1 97.5 212 ASP A C 1
ATOM 1721 O O . ASP A 1 212 ? 25.703 -6.93 -18.578 1 97.5 212 ASP A O 1
ATOM 1725 N N . LEU A 1 213 ? 25.266 -5.086 -19.797 1 98.06 213 LEU A N 1
ATOM 1726 C CA . LEU A 1 213 ? 24.188 -5.727 -20.547 1 98.06 213 LEU A CA 1
ATOM 1727 C C . LEU A 1 213 ? 24.688 -7.012 -21.203 1 98.06 213 LEU A C 1
ATOM 1729 O O . LEU A 1 213 ? 23.953 -8 -21.281 1 98.06 213 LEU A O 1
ATOM 1733 N N . ALA A 1 214 ? 25.891 -7.023 -21.641 1 97.94 214 ALA A N 1
ATOM 1734 C CA . ALA A 1 214 ? 26.484 -8.18 -22.312 1 97.94 214 ALA A CA 1
ATOM 1735 C C . ALA A 1 214 ? 26.5 -9.398 -21.391 1 97.94 214 ALA A C 1
ATOM 1737 O O . ALA A 1 214 ? 26.359 -10.531 -21.859 1 97.94 214 ALA A O 1
ATOM 1738 N N . LYS A 1 215 ? 26.672 -9.148 -20.172 1 97.56 215 LYS A N 1
ATOM 1739 C CA . LYS A 1 215 ? 26.703 -10.25 -19.219 1 97.56 215 LYS A CA 1
ATOM 1740 C C . LYS A 1 215 ? 25.328 -10.883 -19.062 1 97.56 215 LYS A C 1
ATOM 1742 O O . LYS A 1 215 ? 25.219 -12.102 -18.906 1 97.56 215 LYS A O 1
ATOM 1747 N N . ALA A 1 216 ? 24.359 -10.055 -19.047 1 97.56 216 ALA A N 1
ATOM 1748 C CA . ALA A 1 216 ? 23 -10.57 -18.984 1 97.56 216 ALA A CA 1
ATOM 1749 C C . ALA A 1 216 ? 22.672 -11.406 -20.203 1 97.56 216 ALA A C 1
ATOM 1751 O O . ALA A 1 216 ? 22.031 -12.461 -20.109 1 97.56 216 ALA A O 1
ATOM 1752 N N . ARG A 1 217 ? 23.109 -10.961 -21.359 1 97.56 217 ARG A N 1
ATOM 1753 C CA . ARG A 1 217 ? 22.922 -11.719 -22.594 1 97.56 217 ARG A CA 1
ATOM 1754 C C . ARG A 1 217 ? 23.641 -13.07 -22.516 1 97.56 217 ARG A C 1
ATOM 1756 O O . ARG A 1 217 ? 23.094 -14.094 -22.938 1 97.56 217 ARG A O 1
ATOM 1763 N N . GLU A 1 218 ? 24.766 -12.992 -21.984 1 97.69 218 GLU A N 1
ATOM 1764 C CA . GLU A 1 218 ? 25.547 -14.219 -21.797 1 97.69 218 GLU A CA 1
ATOM 1765 C C . GLU A 1 218 ? 24.812 -15.203 -20.891 1 97.69 218 GLU A C 1
ATOM 1767 O O . GLU A 1 218 ? 24.844 -16.406 -21.109 1 97.69 218 GLU A O 1
ATOM 1772 N N . ALA A 1 219 ? 24.25 -14.664 -19.828 1 97.31 219 ALA A N 1
ATOM 1773 C CA . ALA A 1 219 ? 23.484 -15.516 -18.922 1 97.31 219 ALA A CA 1
ATOM 1774 C C . ALA A 1 219 ? 22.359 -16.234 -19.656 1 97.31 219 ALA A C 1
ATOM 1776 O O . ALA A 1 219 ? 22.109 -17.422 -19.406 1 97.31 219 ALA A O 1
ATOM 1777 N N . LEU A 1 220 ? 21.703 -15.57 -20.547 1 96.56 220 LEU A N 1
ATOM 1778 C CA . LEU A 1 220 ? 20.609 -16.156 -21.328 1 96.56 220 LEU A CA 1
ATOM 1779 C C . LEU A 1 220 ? 21.156 -17.203 -22.281 1 96.56 220 LEU A C 1
ATOM 1781 O O . LEU A 1 220 ? 20.516 -18.234 -22.5 1 96.56 220 LEU A O 1
ATOM 1785 N N . GLU A 1 221 ? 22.312 -16.984 -22.797 1 95.62 221 GLU A N 1
ATOM 1786 C CA . GLU A 1 221 ? 22.891 -17.844 -23.844 1 95.62 221 GLU A CA 1
ATOM 1787 C C . GLU A 1 221 ? 23.531 -19.094 -23.234 1 95.62 221 GLU A C 1
ATOM 1789 O O . GLU A 1 221 ? 23.422 -20.188 -23.797 1 95.62 221 GLU A O 1
ATOM 1794 N N . THR A 1 222 ? 24.125 -18.938 -22.062 1 95.69 222 THR A N 1
ATOM 1795 C CA . THR A 1 222 ? 24.953 -20.016 -21.547 1 95.69 222 THR A CA 1
ATOM 1796 C C . THR A 1 222 ? 24.25 -20.734 -20.391 1 95.69 222 THR A C 1
ATOM 1798 O O . 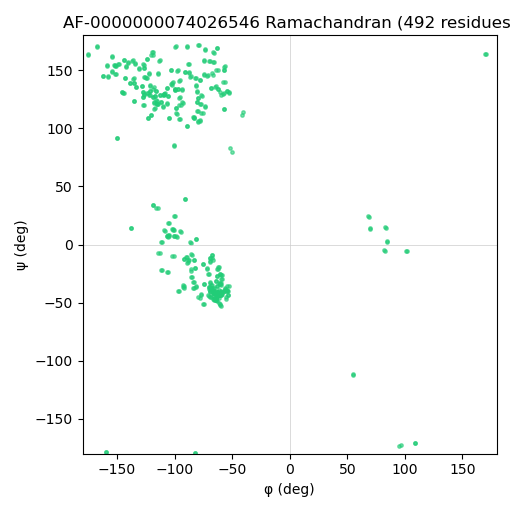THR A 1 222 ? 24.641 -21.844 -20.016 1 95.69 222 THR A O 1
ATOM 1801 N N . GLY A 1 223 ? 23.375 -20 -19.812 1 95.31 223 GLY A N 1
ATOM 1802 C CA . GLY A 1 223 ? 22.719 -20.547 -18.641 1 95.31 223 GLY A CA 1
ATOM 1803 C C . GLY A 1 223 ? 23.516 -20.391 -17.359 1 95.31 223 GLY A C 1
ATOM 1804 O O . GLY A 1 223 ? 23.219 -21.031 -16.359 1 95.31 223 GLY A O 1
ATOM 1805 N N . GLY A 1 224 ? 24.5 -19.531 -17.422 1 94.69 224 GLY A N 1
ATOM 1806 C CA . GLY A 1 224 ? 25.344 -19.312 -16.266 1 94.69 224 GLY A CA 1
ATOM 1807 C C . GLY A 1 224 ? 24.719 -18.375 -15.242 1 94.69 224 GLY A C 1
ATOM 1808 O O . GLY A 1 224 ? 24.609 -17.172 -15.477 1 94.69 224 GLY A O 1
ATOM 1809 N N . ARG A 1 225 ? 24.438 -18.906 -14.094 1 95.56 225 ARG A N 1
ATOM 1810 C CA . ARG A 1 225 ? 23.812 -18.141 -13.023 1 95.56 225 ARG A CA 1
ATOM 1811 C C . ARG A 1 2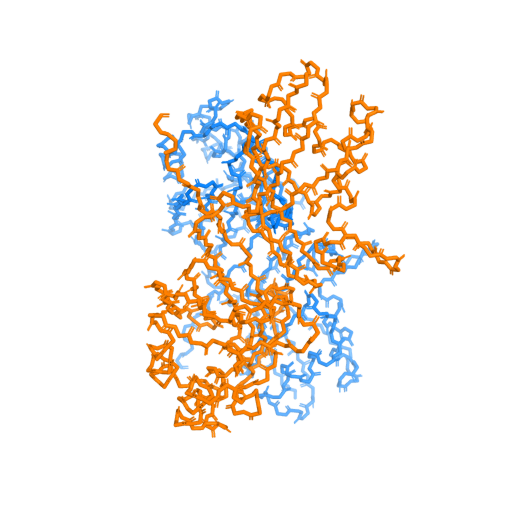25 ? 24.719 -17.016 -12.539 1 95.56 225 ARG A C 1
ATOM 1813 O O . ARG A 1 225 ? 24.25 -15.938 -12.18 1 95.56 225 ARG A O 1
ATOM 1820 N N . ASN A 1 226 ? 26 -17.188 -12.586 1 95.19 226 ASN A N 1
ATOM 1821 C CA . ASN A 1 226 ? 26.984 -16.203 -12.102 1 95.19 226 ASN A CA 1
ATOM 1822 C C . ASN A 1 226 ? 27.016 -14.969 -12.992 1 95.19 226 ASN A C 1
ATOM 1824 O O . ASN A 1 226 ? 27.578 -13.938 -12.602 1 95.19 226 ASN A O 1
ATOM 1828 N N . LYS A 1 227 ? 26.422 -15.117 -14.172 1 96.75 227 LYS A N 1
ATOM 1829 C CA . LYS A 1 227 ? 26.406 -13.992 -15.102 1 96.75 227 LYS A CA 1
ATOM 1830 C C . LYS A 1 227 ? 25.188 -13.109 -14.867 1 96.75 227 LYS A C 1
ATOM 1832 O O . LYS A 1 227 ? 25.125 -11.977 -15.359 1 96.75 227 LYS A O 1
ATOM 1837 N N . ALA A 1 228 ? 24.203 -13.578 -14.148 1 97.56 228 ALA A N 1
ATOM 1838 C CA . ALA A 1 228 ? 23 -12.82 -13.797 1 97.56 228 ALA A CA 1
ATOM 1839 C C . ALA A 1 228 ? 23.203 -12.062 -12.492 1 97.56 228 ALA A C 1
ATOM 1841 O O . ALA A 1 228 ? 24.234 -12.227 -11.82 1 97.56 228 ALA A O 1
ATOM 1842 N N . GLY A 1 229 ? 22.281 -11.211 -12.203 1 97.81 229 GLY A N 1
ATOM 1843 C CA . GLY A 1 229 ? 22.391 -10.352 -11.039 1 97.81 229 GLY A CA 1
ATOM 1844 C C . GLY A 1 229 ? 21.953 -11.039 -9.75 1 97.81 229 GLY A C 1
ATOM 1845 O O . GLY A 1 229 ? 21.703 -12.242 -9.742 1 97.81 229 GLY A O 1
ATOM 1846 N N . HIS A 1 230 ? 22 -10.344 -8.617 1 98.31 230 HIS A N 1
ATOM 1847 C CA . HIS A 1 230 ? 21.656 -10.859 -7.301 1 98.31 230 HIS A CA 1
ATOM 1848 C C . HIS A 1 230 ? 20.172 -11.18 -7.215 1 98.31 230 HIS A C 1
ATOM 1850 O O . HIS A 1 230 ? 19.391 -10.812 -8.102 1 98.31 230 HIS A O 1
ATOM 1856 N N . LEU A 1 231 ? 19.797 -11.898 -6.23 1 98.5 231 LEU A N 1
ATOM 1857 C CA . LEU A 1 231 ? 18.406 -12.203 -5.926 1 98.5 231 LEU A CA 1
ATOM 1858 C C . LEU A 1 231 ? 17.719 -11.023 -5.242 1 98.5 231 LEU A C 1
ATOM 1860 O O . LEU A 1 231 ? 17.984 -10.742 -4.07 1 98.5 231 LEU A O 1
ATOM 1864 N N . ALA A 1 232 ? 16.859 -10.328 -5.969 1 98.88 232 ALA A N 1
ATOM 1865 C CA . ALA A 1 232 ? 16.172 -9.164 -5.402 1 98.88 232 ALA A CA 1
ATOM 1866 C C . ALA A 1 232 ? 15.289 -9.57 -4.23 1 98.88 232 ALA A C 1
ATOM 1868 O O . ALA A 1 232 ? 14.781 -10.688 -4.184 1 98.88 232 ALA A O 1
ATOM 1869 N N . PRO A 1 233 ? 15.102 -8.672 -3.262 1 98.81 233 PRO A N 1
ATOM 1870 C CA . PRO A 1 233 ? 14.305 -8.992 -2.074 1 98.81 233 PRO A CA 1
ATOM 1871 C C . PRO A 1 233 ? 12.891 -9.438 -2.416 1 98.81 233 PRO A C 1
ATOM 1873 O O . PRO A 1 233 ? 12.305 -8.961 -3.395 1 98.81 233 PRO A O 1
ATOM 1876 N N . ALA A 1 234 ? 12.328 -10.266 -1.586 1 98.88 234 ALA A N 1
ATOM 1877 C CA . ALA A 1 234 ? 11.062 -10.93 -1.876 1 98.88 234 ALA A CA 1
ATOM 1878 C C . ALA A 1 234 ? 9.891 -9.969 -1.738 1 98.88 234 ALA A C 1
ATOM 1880 O O . ALA A 1 234 ? 8.906 -10.07 -2.473 1 98.88 234 ALA A O 1
ATOM 1881 N N . GLN A 1 235 ? 10.008 -9.023 -0.789 1 98.69 235 GLN A N 1
ATOM 1882 C CA . GLN A 1 235 ? 8.852 -8.219 -0.4 1 98.69 235 GLN A CA 1
ATOM 1883 C C . GLN A 1 235 ? 8.438 -7.27 -1.52 1 98.69 235 GLN A C 1
ATOM 1885 O O . GLN A 1 235 ? 7.359 -6.676 -1.471 1 98.69 235 GLN A O 1
ATOM 1890 N N . GLY A 1 236 ? 9.273 -7.129 -2.531 1 98.88 236 GLY A N 1
ATOM 1891 C CA . GLY A 1 236 ? 8.898 -6.293 -3.66 1 98.88 236 GLY A CA 1
ATOM 1892 C C . GLY A 1 236 ? 8.062 -7.027 -4.691 1 98.88 236 GLY A C 1
ATOM 1893 O O . GLY A 1 236 ? 7.508 -6.41 -5.605 1 98.88 236 GLY A O 1
ATOM 1894 N N . LEU A 1 237 ? 7.906 -8.305 -4.594 1 98.94 237 LEU A N 1
ATOM 1895 C CA . LEU A 1 237 ? 7.309 -9.133 -5.641 1 98.94 237 LEU A CA 1
ATOM 1896 C C . LEU A 1 237 ? 5.848 -9.43 -5.332 1 98.94 237 LEU A C 1
ATOM 1898 O O . LEU A 1 237 ? 5.504 -9.758 -4.191 1 98.94 237 LEU A O 1
ATOM 1902 N N . PHE A 1 238 ? 4.98 -9.281 -6.348 1 98.94 238 PHE A N 1
ATOM 1903 C CA . PHE A 1 238 ? 3.555 -9.586 -6.273 1 98.94 238 PHE A CA 1
ATOM 1904 C C . PHE A 1 238 ? 3.143 -10.516 -7.406 1 98.94 238 PHE A C 1
ATOM 1906 O O . PHE A 1 238 ? 3.434 -10.25 -8.578 1 98.94 238 PHE A O 1
ATOM 1913 N N . LEU A 1 239 ? 2.504 -11.609 -7.102 1 98.88 239 LEU A N 1
ATOM 1914 C CA . LEU A 1 239 ? 1.742 -12.32 -8.117 1 98.88 239 LEU A CA 1
ATOM 1915 C C . LEU A 1 239 ? 0.452 -11.586 -8.453 1 98.88 239 LEU A C 1
ATOM 1917 O O . LEU A 1 239 ? -0.443 -11.477 -7.609 1 98.88 239 LEU A O 1
ATOM 1921 N N . ASP A 1 240 ? 0.304 -11.18 -9.672 1 98.44 240 ASP A N 1
ATOM 1922 C CA . ASP A 1 240 ? -0.791 -10.281 -10.016 1 98.44 240 ASP A CA 1
ATOM 1923 C C . ASP A 1 240 ? -1.985 -11.055 -10.57 1 98.44 240 ASP A C 1
ATOM 1925 O O . ASP A 1 240 ? -3.137 -10.703 -10.305 1 98.44 240 ASP A O 1
ATOM 1929 N N . LYS A 1 241 ? -1.591 -12.039 -11.383 1 98.12 241 LYS A N 1
ATOM 1930 C CA . LYS A 1 241 ? -2.666 -12.703 -12.109 1 98.12 241 LYS A CA 1
ATOM 1931 C C . LYS A 1 241 ? -2.207 -14.055 -12.648 1 98.12 241 LYS A C 1
ATOM 1933 O O . LYS A 1 241 ? -1.046 -14.219 -13.031 1 98.12 241 LYS A O 1
ATOM 1938 N N . VAL A 1 242 ? -3.09 -14.984 -12.672 1 98.44 242 VAL A N 1
ATOM 1939 C CA . VAL A 1 242 ? -2.912 -16.266 -13.336 1 98.44 242 VAL A CA 1
ATOM 1940 C C . VAL A 1 242 ? -3.928 -16.406 -14.469 1 98.44 242 VAL A C 1
ATOM 1942 O O . VAL A 1 242 ? -5.117 -16.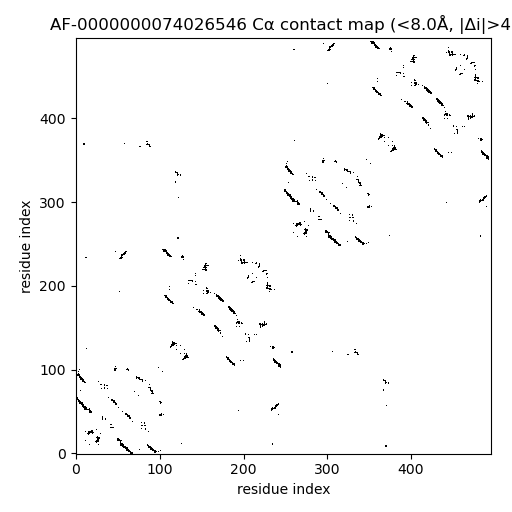156 -14.281 1 98.44 242 VAL A O 1
ATOM 1945 N N . PHE A 1 243 ? -3.438 -16.797 -15.609 1 97.94 243 PHE A N 1
ATOM 1946 C CA . PHE A 1 243 ? -4.293 -16.875 -16.781 1 97.94 243 PHE A CA 1
ATOM 1947 C C . PHE A 1 243 ? -4.68 -18.328 -17.078 1 97.94 243 PHE A C 1
ATOM 1949 O O . PHE A 1 243 ? -3.836 -19.219 -17.016 1 97.94 243 PHE A O 1
ATOM 1956 N N . TYR A 1 244 ? -5.898 -18.484 -17.406 1 97.19 244 TYR A N 1
ATOM 1957 C CA . TYR A 1 244 ? -6.438 -19.797 -17.766 1 97.19 244 TYR A CA 1
ATOM 1958 C C . TYR A 1 244 ? -7.145 -19.734 -19.109 1 97.19 244 TYR A C 1
ATOM 1960 O O . TYR A 1 244 ? -7.582 -18.672 -19.547 1 97.19 244 TYR A O 1
ATOM 1968 N N . PRO A 1 245 ? -7.215 -20.922 -19.781 1 91.75 245 PRO A N 1
ATOM 1969 C CA . PRO A 1 245 ? -7.945 -20.922 -21.062 1 91.75 245 PRO A CA 1
ATOM 1970 C C . PRO A 1 245 ? -9.406 -20.516 -20.891 1 91.75 245 PRO A C 1
ATOM 1972 O O . PRO A 1 245 ? -10.008 -20.75 -19.844 1 91.75 245 PRO A O 1
ATOM 1975 N N . LEU A 1 246 ? -9.961 -19.484 -21.797 1 71.94 246 LEU A N 1
ATOM 1976 C CA . LEU A 1 246 ? -11.359 -19.094 -21.75 1 71.94 246 LEU A CA 1
ATOM 1977 C C . LEU A 1 246 ? -12.273 -20.312 -21.828 1 71.94 246 LEU A C 1
ATOM 1979 O O . LEU A 1 246 ? -11.969 -21.281 -22.516 1 71.94 246 LEU A O 1
ATOM 1983 N N . THR A 1 247 ? -12.594 -21.031 -20.844 1 50.84 247 THR A N 1
ATOM 1984 C CA . THR A 1 247 ? -13.484 -22.172 -21.016 1 50.84 247 THR A CA 1
ATOM 1985 C C . THR A 1 247 ? -14.633 -21.828 -21.953 1 50.84 247 THR A C 1
ATOM 1987 O O . THR A 1 247 ? -15.258 -20.781 -21.828 1 50.84 247 THR A O 1
ATOM 1990 N N . ARG A 1 248 ? -14.727 -22.406 -23.203 1 37.62 248 ARG A N 1
ATOM 1991 C CA . ARG A 1 248 ? -15.961 -22.531 -23.969 1 37.62 248 ARG A CA 1
ATOM 1992 C C . ARG A 1 248 ? -17.062 -23.172 -23.125 1 37.62 248 ARG A C 1
ATOM 1994 O O . ARG A 1 248 ? -16.781 -24.016 -22.281 1 37.62 248 ARG A O 1
ATOM 2001 N N . MET B 1 1 ? 21.734 28.625 17.219 1 95.25 1 MET B N 1
ATOM 2002 C CA . MET B 1 1 ? 20.453 27.922 17.141 1 95.25 1 MET B CA 1
ATOM 2003 C C . MET B 1 1 ? 19.969 27.859 15.695 1 95.25 1 MET B C 1
ATOM 2005 O O . MET B 1 1 ? 20.109 28.828 14.945 1 95.25 1 MET B O 1
ATOM 2009 N N . ARG B 1 2 ? 19.625 26.688 15.227 1 98.12 2 ARG B N 1
ATOM 2010 C CA . ARG B 1 2 ? 19.141 26.453 13.867 1 98.12 2 ARG B CA 1
ATOM 2011 C C . ARG B 1 2 ? 17.688 26 13.883 1 98.12 2 ARG B C 1
ATOM 2013 O O . ARG B 1 2 ? 17.219 25.422 14.867 1 98.12 2 ARG B O 1
ATOM 2020 N N . ASN B 1 3 ? 17 26.391 12.836 1 98.5 3 ASN B N 1
ATOM 2021 C CA . ASN B 1 3 ? 15.633 25.922 12.609 1 98.5 3 ASN B CA 1
ATOM 2022 C C . ASN B 1 3 ? 15.586 24.875 11.492 1 98.5 3 ASN B C 1
ATOM 2024 O O . ASN B 1 3 ? 15.797 25.203 10.328 1 98.5 3 ASN B O 1
ATOM 2028 N N . ILE B 1 4 ? 15.336 23.625 11.844 1 98.69 4 ILE B N 1
ATOM 2029 C CA . ILE B 1 4 ? 15.383 22.531 10.883 1 98.69 4 ILE B CA 1
ATOM 2030 C C . ILE B 1 4 ? 13.961 22.078 10.562 1 98.69 4 ILE B C 1
ATOM 2032 O O . ILE B 1 4 ? 13.188 21.75 11.469 1 98.69 4 ILE B O 1
ATOM 2036 N N . MET B 1 5 ? 13.555 22.125 9.281 1 98.69 5 MET B N 1
ATOM 2037 C CA . MET B 1 5 ? 12.305 21.562 8.781 1 98.69 5 MET B CA 1
ATOM 2038 C C . MET B 1 5 ? 12.516 20.141 8.25 1 98.69 5 MET B C 1
ATOM 2040 O O . MET B 1 5 ? 13.469 19.891 7.512 1 98.69 5 MET B O 1
ATOM 2044 N N . ILE B 1 6 ? 11.656 19.25 8.625 1 98.69 6 ILE B N 1
ATOM 2045 C CA . ILE B 1 6 ? 11.75 17.875 8.117 1 98.69 6 ILE B CA 1
ATOM 2046 C C . ILE B 1 6 ? 10.43 17.469 7.469 1 98.69 6 ILE B C 1
ATOM 2048 O O . ILE B 1 6 ? 9.359 17.875 7.93 1 98.69 6 ILE B O 1
ATOM 2052 N N . LYS B 1 7 ? 10.484 16.719 6.402 1 98.81 7 LYS B N 1
ATOM 2053 C CA . LYS B 1 7 ? 9.352 16.031 5.801 1 98.81 7 LYS B CA 1
ATOM 2054 C C . LYS B 1 7 ? 9.297 14.57 6.258 1 98.81 7 LYS B C 1
ATOM 2056 O O . LYS B 1 7 ? 10.312 13.875 6.242 1 98.81 7 LYS B O 1
ATOM 2061 N N . ILE B 1 8 ? 8.148 14.133 6.629 1 98.88 8 ILE B N 1
ATOM 2062 C CA . ILE B 1 8 ? 8.023 12.859 7.332 1 98.88 8 ILE B CA 1
ATOM 2063 C C . ILE B 1 8 ? 7 11.977 6.629 1 98.88 8 ILE B C 1
ATOM 2065 O O . ILE B 1 8 ? 5.895 12.43 6.312 1 98.88 8 ILE B O 1
ATOM 2069 N N . GLU B 1 9 ? 7.359 10.758 6.383 1 98.88 9 GLU B N 1
ATOM 2070 C CA . GLU B 1 9 ? 6.441 9.695 5.984 1 98.88 9 GLU B CA 1
ATOM 2071 C C . GLU B 1 9 ? 6.211 8.711 7.133 1 98.88 9 GLU B C 1
ATOM 2073 O O . GLU B 1 9 ? 7.152 8.336 7.836 1 98.88 9 GLU B O 1
ATOM 2078 N N . TYR B 1 10 ? 4.914 8.352 7.359 1 98.94 10 TYR B N 1
ATOM 2079 C CA . TYR B 1 10 ? 4.723 7.336 8.391 1 98.94 10 TYR B CA 1
ATOM 2080 C C . TYR B 1 10 ? 3.469 6.512 8.125 1 98.94 10 TYR B C 1
ATOM 2082 O O . TYR B 1 10 ? 2.514 7.004 7.516 1 98.94 10 TYR B O 1
ATOM 2090 N N . ASP B 1 11 ? 3.559 5.27 8.492 1 98.88 11 ASP B N 1
ATOM 2091 C CA . ASP B 1 11 ? 2.432 4.359 8.672 1 98.88 11 ASP B CA 1
ATOM 2092 C C . ASP B 1 11 ? 1.799 4.539 10.055 1 98.88 11 ASP B C 1
ATOM 2094 O O . ASP B 1 11 ? 2.385 4.148 11.062 1 98.88 11 ASP B O 1
ATOM 2098 N N . GLY B 1 12 ? 0.616 5.086 10.086 1 98.81 12 GLY B N 1
ATOM 2099 C CA . GLY B 1 12 ? -0.006 5.445 11.352 1 98.81 12 GLY B CA 1
ATOM 2100 C C . GLY B 1 12 ? -0.679 4.273 12.039 1 98.81 12 GLY B C 1
ATOM 2101 O O . GLY B 1 12 ? -1.234 4.422 13.133 1 98.81 12 GLY B O 1
ATOM 2102 N N . THR B 1 13 ? -0.59 3.094 11.562 1 98.5 13 THR B N 1
ATOM 2103 C CA . THR B 1 13 ? -1.342 1.92 11.984 1 98.5 13 THR B CA 1
ATOM 2104 C C . THR B 1 13 ? -1.147 1.669 13.477 1 98.5 13 THR B C 1
ATOM 2106 O O . THR B 1 13 ? -2.105 1.37 14.195 1 98.5 13 THR B O 1
ATOM 2109 N N . ASN B 1 14 ? 0.02 1.859 13.922 1 97.94 14 ASN B N 1
ATOM 2110 C CA . ASN B 1 14 ? 0.341 1.444 15.289 1 97.94 14 ASN B CA 1
ATOM 2111 C C . ASN B 1 14 ? 0.435 2.641 16.234 1 97.94 14 ASN B C 1
ATOM 2113 O O . ASN B 1 14 ? 0.986 2.531 17.328 1 97.94 14 ASN B O 1
ATOM 2117 N N . TYR B 1 15 ? -0.13 3.775 15.836 1 98.5 15 TYR B N 1
ATOM 2118 C CA . TYR B 1 15 ? 0.088 4.984 16.625 1 98.5 15 TYR B CA 1
ATOM 2119 C C . TYR B 1 15 ? -1.238 5.637 17 1 98.5 15 TYR B C 1
ATOM 2121 O O . TYR B 1 15 ? -2.221 5.531 16.266 1 98.5 15 TYR B O 1
ATOM 2129 N N . ASN B 1 16 ? -1.217 6.305 18.062 1 97.94 16 ASN B N 1
ATOM 2130 C CA . ASN B 1 16 ? -2.357 7.074 18.547 1 97.94 16 ASN B CA 1
ATOM 2131 C C . ASN B 1 16 ? -2.33 8.508 18.031 1 97.94 16 ASN B C 1
ATOM 2133 O O . ASN B 1 16 ? -2.543 9.453 18.781 1 97.94 16 ASN B O 1
ATOM 2137 N N . GLY B 1 17 ? -1.923 8.617 16.75 1 97.69 17 GLY B N 1
ATOM 2138 C CA . GLY B 1 17 ? -1.918 9.922 16.094 1 97.69 17 GLY B CA 1
ATOM 2139 C C . GLY B 1 17 ? -0.566 10.609 16.156 1 97.69 17 GLY B C 1
ATOM 2140 O O . GLY B 1 17 ? 0.436 9.984 16.516 1 97.69 17 GLY B O 1
ATOM 2141 N N . TRP B 1 18 ? -0.572 11.805 15.711 1 98 18 TRP B N 1
ATOM 2142 C CA . TRP B 1 18 ? 0.636 12.625 15.648 1 98 18 TRP B CA 1
ATOM 2143 C C . TRP B 1 18 ? 1.031 13.117 17.031 1 98 18 TRP B C 1
ATOM 2145 O O . TRP B 1 18 ? 2.156 12.891 17.484 1 98 18 TRP B O 1
ATOM 2155 N N . GLN B 1 19 ? 0.127 13.719 17.781 1 95.94 19 GLN B N 1
ATOM 2156 C CA . GLN B 1 19 ? 0.389 14.539 18.953 1 95.94 19 GLN B CA 1
ATOM 2157 C C . GLN B 1 19 ? 0.611 13.664 20.188 1 95.94 19 GLN B C 1
ATOM 2159 O O . GLN B 1 19 ? -0.129 12.703 20.422 1 95.94 19 GLN B O 1
ATOM 2164 N N . ILE B 1 20 ? 1.576 14.039 20.922 1 95.88 20 ILE B N 1
ATOM 2165 C CA . ILE B 1 20 ? 1.903 13.336 22.156 1 95.88 20 ILE B CA 1
ATOM 2166 C C . ILE B 1 20 ? 0.669 13.266 23.047 1 95.88 20 ILE B C 1
ATOM 2168 O O . ILE B 1 20 ? -0.024 14.273 23.234 1 95.88 20 ILE B O 1
ATOM 2172 N N . GLN B 1 21 ? 0.41 12.102 23.531 1 90.19 21 GLN B N 1
ATOM 2173 C CA . GLN B 1 21 ? -0.679 11.836 24.469 1 90.19 21 GLN B CA 1
ATOM 2174 C C . GLN B 1 21 ? -0.189 11.031 25.656 1 90.19 21 GLN B C 1
ATOM 2176 O O . GLN B 1 21 ? 0.774 10.266 25.562 1 90.19 21 GLN B O 1
ATOM 2181 N N . PRO B 1 22 ? -0.798 11.18 26.844 1 88.56 22 PRO B N 1
ATOM 2182 C CA . PRO B 1 22 ? -0.357 10.484 28.047 1 88.56 22 PRO B CA 1
ATOM 2183 C C . PRO B 1 22 ? -0.409 8.969 27.906 1 88.56 22 PRO B C 1
ATOM 2185 O O . PRO B 1 22 ? 0.476 8.266 28.406 1 88.56 22 PRO B O 1
ATOM 2188 N N . ASN B 1 23 ? -1.334 8.422 27.328 1 87.12 23 ASN B N 1
ATOM 2189 C CA . ASN B 1 23 ? -1.538 6.98 27.359 1 87.12 23 ASN B CA 1
ATOM 2190 C C . ASN B 1 23 ? -1.371 6.352 25.984 1 87.12 23 ASN B C 1
ATOM 2192 O O . ASN B 1 23 ? -1.918 5.281 25.719 1 87.12 23 ASN B O 1
ATOM 2196 N N . GLY B 1 24 ? -0.506 6.914 25.125 1 91.06 24 GLY B N 1
ATOM 2197 C CA . GLY B 1 24 ? -0.388 6.281 23.812 1 91.06 24 GLY B CA 1
ATOM 2198 C C . GLY B 1 24 ? 0.917 6.605 23.109 1 91.06 24 GLY B C 1
ATOM 2199 O O . GLY B 1 24 ? 1.57 7.602 23.422 1 91.06 24 GLY B O 1
ATOM 2200 N N . ILE B 1 25 ? 1.316 5.676 22.234 1 97 25 ILE B N 1
ATOM 2201 C CA . ILE B 1 25 ? 2.492 5.898 21.406 1 97 25 ILE B CA 1
ATOM 2202 C C . ILE B 1 25 ? 2.125 6.801 20.234 1 97 25 ILE B C 1
ATOM 2204 O O . ILE B 1 25 ? 1.141 6.551 19.531 1 97 25 ILE B O 1
ATOM 2208 N N . THR B 1 26 ? 2.855 7.891 20.062 1 98.5 26 THR B N 1
ATOM 2209 C CA . THR B 1 26 ? 2.531 8.852 19.016 1 98.5 26 THR B CA 1
ATOM 2210 C C . THR B 1 26 ? 3.73 9.07 18.094 1 98.5 26 THR B C 1
ATOM 2212 O O . THR B 1 26 ? 4.867 8.766 18.469 1 98.5 26 THR B O 1
ATOM 2215 N N . ILE B 1 27 ? 3.502 9.562 16.906 1 98.75 27 ILE B N 1
ATOM 2216 C CA . ILE B 1 27 ? 4.531 9.836 15.914 1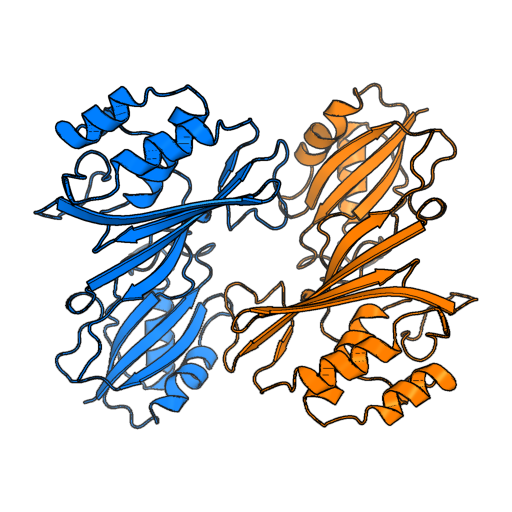 98.75 27 ILE B CA 1
ATOM 2217 C C . ILE B 1 27 ? 5.484 10.914 16.438 1 98.75 27 ILE B C 1
ATOM 2219 O O . ILE B 1 27 ? 6.703 10.758 16.359 1 98.75 27 ILE B O 1
ATOM 2223 N N . GLN B 1 28 ? 4.918 12 16.953 1 98.69 28 GLN B N 1
ATOM 2224 C CA . GLN B 1 28 ? 5.688 13.125 17.469 1 98.69 28 GLN B CA 1
ATOM 2225 C C . GLN B 1 28 ? 6.684 12.672 18.547 1 98.69 28 GLN B C 1
ATOM 2227 O O . GLN B 1 28 ? 7.859 13.031 18.484 1 98.69 28 GLN B O 1
ATOM 2232 N N . GLU B 1 29 ? 6.223 11.867 19.438 1 98.12 29 GLU B N 1
ATOM 2233 C CA . GLU B 1 29 ? 7.07 11.391 20.531 1 98.12 29 GLU B CA 1
ATOM 2234 C C . GLU B 1 29 ? 8.242 10.57 20 1 98.12 29 GLU B C 1
ATOM 2236 O O . GLU B 1 29 ? 9.375 10.734 20.453 1 98.12 29 GLU B O 1
ATOM 2241 N N . LYS B 1 30 ? 7.988 9.664 19.078 1 98.69 30 LYS B N 1
ATOM 2242 C CA . LYS B 1 30 ? 9.039 8.828 18.516 1 98.69 30 LYS B CA 1
ATOM 2243 C C . LYS B 1 30 ? 10.117 9.68 17.844 1 98.69 30 LYS B C 1
ATOM 2245 O O . LYS B 1 30 ? 11.312 9.414 18 1 98.69 30 LYS B O 1
ATOM 2250 N N . ILE B 1 31 ? 9.703 10.68 17.156 1 98.88 31 ILE B N 1
ATOM 2251 C CA . ILE B 1 31 ? 10.656 11.523 16.438 1 98.88 31 ILE B CA 1
ATOM 2252 C C . ILE B 1 31 ? 11.461 12.352 17.438 1 98.88 31 ILE B C 1
ATOM 2254 O O . ILE B 1 31 ? 12.68 12.477 17.297 1 98.88 31 ILE B O 1
ATOM 2258 N N . MET B 1 32 ? 10.797 12.914 18.438 1 98.69 32 MET B N 1
ATOM 2259 C CA . MET B 1 32 ? 11.492 13.688 19.453 1 98.69 32 MET B CA 1
ATOM 2260 C C . MET B 1 32 ? 12.539 12.836 20.172 1 98.69 32 MET B C 1
ATOM 2262 O O . MET B 1 32 ? 13.656 13.289 20.422 1 98.69 32 MET B O 1
ATOM 2266 N N . LYS B 1 33 ? 12.18 11.617 20.469 1 98.5 33 LYS B N 1
ATOM 2267 C CA . LYS B 1 33 ? 13.125 10.703 21.109 1 98.5 33 LYS B CA 1
ATOM 2268 C C . LYS B 1 33 ? 14.312 10.422 20.203 1 98.5 33 LYS B C 1
ATOM 2270 O O . LYS B 1 33 ? 15.453 10.375 20.656 1 98.5 33 LYS B O 1
ATOM 2275 N N . ALA B 1 34 ? 14.047 10.203 18.938 1 98.81 34 ALA B N 1
ATOM 2276 C CA . ALA B 1 34 ? 15.117 9.961 17.969 1 98.81 34 ALA B CA 1
ATOM 2277 C C . ALA B 1 34 ? 16.062 11.156 17.891 1 98.81 34 ALA B C 1
ATOM 2279 O O . ALA B 1 34 ? 17.281 10.984 17.875 1 98.81 34 ALA B O 1
ATOM 2280 N N . ILE B 1 35 ? 15.523 12.352 17.875 1 98.69 35 ILE B N 1
ATOM 2281 C CA . ILE B 1 35 ? 16.328 13.562 17.797 1 98.69 35 ILE B CA 1
ATOM 2282 C C . ILE B 1 35 ? 17.156 13.734 19.062 1 98.69 35 ILE B C 1
ATOM 2284 O O . ILE B 1 35 ? 18.312 14.141 19.016 1 98.69 35 ILE B O 1
ATOM 2288 N N . LYS B 1 36 ? 16.562 13.422 20.188 1 98.75 36 LYS B N 1
ATOM 2289 C CA . LYS B 1 36 ? 17.281 13.477 21.453 1 98.75 36 LYS B CA 1
ATOM 2290 C C . LYS B 1 36 ? 18.484 12.547 21.438 1 98.75 36 LYS B C 1
ATOM 2292 O O . LYS B 1 36 ? 19.578 12.93 21.875 1 98.75 36 LYS B O 1
ATOM 2297 N N . ARG B 1 37 ? 18.281 11.391 20.938 1 98.5 37 ARG B N 1
ATOM 2298 C CA . ARG B 1 37 ? 19.375 10.43 20.844 1 98.5 37 ARG B CA 1
ATOM 2299 C C . ARG B 1 37 ? 20.469 10.938 19.922 1 98.5 37 ARG B C 1
ATOM 2301 O O . ARG B 1 37 ? 21.656 10.703 20.156 1 98.5 37 ARG B O 1
ATOM 2308 N N . LEU B 1 38 ? 20.047 11.602 18.938 1 98.06 38 LEU B N 1
ATOM 2309 C CA . LEU B 1 38 ? 20.984 12.086 17.922 1 98.06 38 LEU B CA 1
ATOM 2310 C C . LEU B 1 38 ? 21.75 13.305 18.406 1 98.06 38 LEU B C 1
ATOM 2312 O O . LEU B 1 38 ? 22.969 13.391 18.219 1 98.06 38 LEU B O 1
ATOM 2316 N N . THR B 1 39 ? 21.094 14.266 19.062 1 97.69 39 THR B N 1
ATOM 2317 C CA . THR B 1 39 ? 21.688 15.578 19.328 1 97.69 39 THR B CA 1
ATOM 2318 C C . THR B 1 39 ? 21.969 15.758 20.812 1 97.69 39 THR B C 1
ATOM 2320 O O . THR B 1 39 ? 22.703 16.672 21.219 1 97.69 39 THR B O 1
ATOM 2323 N N . GLY B 1 40 ? 21.219 14.938 21.641 1 97.94 40 GLY B N 1
ATOM 2324 C CA . GLY B 1 40 ? 21.297 15.117 23.078 1 97.94 40 GLY B CA 1
ATOM 2325 C C . GLY B 1 40 ? 20.375 16.203 23.609 1 97.94 40 GLY B C 1
ATOM 2326 O O . GLY B 1 40 ? 20.312 16.453 24.812 1 97.94 40 GLY B O 1
ATOM 2327 N N . GLU B 1 41 ? 19.578 16.797 22.703 1 98 41 GLU B N 1
ATOM 2328 C CA . GLU B 1 41 ? 18.734 17.922 23.062 1 98 41 GLU B CA 1
ATOM 2329 C C . GLU B 1 41 ? 17.281 17.484 23.25 1 98 41 GLU B C 1
ATOM 2331 O O . GLU B 1 41 ? 16.781 16.609 22.531 1 98 41 GLU B O 1
ATOM 2336 N N . ASN B 1 42 ? 16.688 18.047 24.266 1 97.31 42 ASN B N 1
ATOM 2337 C CA . ASN B 1 42 ? 15.234 17.969 24.344 1 97.31 42 ASN B CA 1
ATOM 2338 C C . ASN B 1 42 ? 14.57 19.047 23.5 1 97.31 42 ASN B C 1
ATOM 2340 O O . ASN B 1 42 ? 14.609 20.234 23.859 1 97.31 42 ASN B O 1
ATOM 2344 N N . ILE B 1 43 ? 13.977 18.688 22.453 1 96.81 43 ILE B N 1
ATOM 2345 C CA . ILE B 1 43 ? 13.414 19.688 21.547 1 96.81 43 ILE B CA 1
ATOM 2346 C C . ILE B 1 43 ? 11.891 19.578 21.547 1 96.81 43 ILE B C 1
ATOM 2348 O O . ILE B 1 43 ? 11.328 18.578 22 1 96.81 43 ILE B O 1
ATOM 2352 N N . ASN B 1 44 ? 11.312 20.656 21.156 1 96.94 44 ASN B N 1
ATOM 2353 C CA . ASN B 1 44 ? 9.906 20.625 20.781 1 96.94 44 ASN B CA 1
ATOM 2354 C C . ASN B 1 44 ? 9.742 20.453 19.266 1 96.94 44 ASN B C 1
ATOM 2356 O O . ASN B 1 44 ? 10.398 21.141 18.484 1 96.94 44 ASN B O 1
ATOM 2360 N N . LEU B 1 45 ? 9 19.516 18.891 1 98.56 45 LEU B N 1
ATOM 2361 C CA . LEU B 1 45 ? 8.719 19.281 17.469 1 98.56 45 LEU B CA 1
ATOM 2362 C C . LEU B 1 45 ? 7.367 19.875 17.078 1 98.56 45 LEU B C 1
ATOM 2364 O O . LEU B 1 45 ? 6.324 19.438 17.578 1 98.56 45 LEU B O 1
ATOM 2368 N N . HIS B 1 46 ? 7.402 20.844 16.172 1 98.38 46 HIS B N 1
ATOM 2369 C CA . HIS B 1 46 ? 6.188 21.516 15.719 1 98.38 46 HIS B CA 1
ATOM 2370 C C . HIS B 1 46 ? 5.691 20.922 14.398 1 98.38 46 HIS B C 1
ATOM 2372 O O . HIS B 1 46 ? 6.328 21.094 13.359 1 98.38 46 HIS B O 1
ATOM 2378 N N . GLY B 1 47 ? 4.59 20.281 14.43 1 98.31 47 GLY B N 1
ATOM 2379 C CA . GLY B 1 47 ? 4.016 19.719 13.227 1 98.31 47 GLY B CA 1
ATOM 2380 C C . GLY B 1 47 ? 3.127 20.672 12.461 1 98.31 47 GLY B C 1
ATOM 2381 O O . GLY B 1 47 ? 2.582 21.625 13.047 1 98.31 47 GLY B O 1
ATOM 2382 N N . SER B 1 48 ? 2.986 20.422 11.156 1 98.06 48 SER B N 1
ATOM 2383 C CA . SER B 1 48 ? 2.119 21.266 10.336 1 98.06 48 SER B CA 1
ATOM 2384 C C . SER B 1 48 ? 0.649 21.031 10.672 1 98.06 48 SER B C 1
ATOM 2386 O O . SER B 1 48 ? -0.2 21.875 10.367 1 98.06 48 SER B O 1
ATOM 2388 N N . GLY B 1 49 ? 0.348 19.938 11.148 1 94.06 49 GLY B N 1
ATOM 2389 C CA . GLY B 1 49 ? -0.983 19.516 11.547 1 94.06 49 GLY B CA 1
ATOM 2390 C C . GLY B 1 49 ? -0.978 18.25 12.375 1 94.06 49 GLY B C 1
ATOM 2391 O O . GLY B 1 49 ? 0.071 17.625 12.562 1 94.06 49 GLY B O 1
ATOM 2392 N N . ARG B 1 50 ? -2.1 17.953 12.898 1 93.44 50 ARG B N 1
ATOM 2393 C CA . ARG B 1 50 ? -2.25 16.766 13.734 1 93.44 50 ARG B CA 1
ATOM 2394 C C . ARG B 1 50 ? -3.102 15.703 13.039 1 93.44 50 ARG B C 1
ATOM 2396 O O . ARG B 1 50 ? -4.234 15.977 12.641 1 93.44 50 ARG B O 1
ATOM 2403 N N . THR B 1 51 ? -2.504 14.578 12.812 1 97 51 THR B N 1
ATOM 2404 C CA . THR B 1 51 ? -3.273 13.453 12.281 1 97 51 THR B CA 1
ATOM 2405 C C . THR B 1 51 ? -3.834 12.602 13.406 1 97 51 THR B C 1
ATOM 2407 O O . THR B 1 51 ? -3.184 12.414 14.438 1 97 51 THR B O 1
ATOM 2410 N N . ASP B 1 52 ? -5 12.008 13.141 1 95.62 52 ASP B N 1
ATOM 2411 C CA . ASP B 1 52 ? -5.664 11.133 14.102 1 95.62 52 ASP B CA 1
ATOM 2412 C C . ASP B 1 52 ? -4.949 9.789 14.211 1 95.62 52 ASP B C 1
ATOM 2414 O O . ASP B 1 52 ? -4.059 9.492 13.414 1 95.62 52 ASP B O 1
ATOM 2418 N N . ALA B 1 53 ? -5.414 9.094 15.289 1 97.44 53 ALA B N 1
ATOM 2419 C CA . ALA B 1 53 ? -4.949 7.715 15.43 1 97.44 53 ALA B CA 1
ATOM 2420 C C . ALA B 1 53 ? -5.203 6.918 14.148 1 97.44 53 ALA B C 1
ATOM 2422 O O . ALA B 1 53 ? -6.285 7.012 13.562 1 97.44 53 ALA B O 1
ATOM 2423 N N . LYS B 1 54 ? -4.137 6.203 13.664 1 98.44 54 LYS B N 1
ATOM 2424 C CA . LYS B 1 54 ? -4.195 5.25 12.562 1 98.44 54 LYS B CA 1
ATOM 2425 C C . LYS B 1 54 ? -4.133 5.961 11.219 1 98.44 54 LYS B C 1
ATOM 2427 O O . LYS B 1 54 ? -4.086 5.312 10.172 1 98.44 54 LYS B O 1
ATOM 2432 N N . VAL B 1 55 ? -4.141 7.297 11.203 1 98.88 55 VAL B N 1
ATOM 2433 C CA . VAL B 1 55 ? -4.012 8.031 9.945 1 98.88 55 VAL B CA 1
ATOM 2434 C C . VAL B 1 55 ? -2.553 8.039 9.5 1 98.88 55 VAL B C 1
ATOM 2436 O O . VAL B 1 55 ? -1.643 8.133 10.328 1 98.88 55 VAL B O 1
ATOM 2439 N N . HIS B 1 56 ? -2.352 7.922 8.227 1 98.94 56 HIS B N 1
ATOM 2440 C CA . HIS B 1 56 ? -1.019 7.855 7.633 1 98.94 56 HIS B CA 1
ATOM 2441 C C . HIS B 1 56 ? -0.597 9.211 7.074 1 98.94 56 HIS B C 1
ATOM 2443 O O . HIS B 1 56 ? -1.415 10.125 6.977 1 98.94 56 HIS B O 1
ATOM 2449 N N . ALA B 1 57 ? 0.688 9.273 6.711 1 98.94 57 ALA B N 1
ATOM 2450 C CA . ALA B 1 57 ? 1.17 10.453 6.004 1 98.94 57 ALA B CA 1
ATOM 2451 C C . ALA B 1 57 ? 2.24 10.086 4.984 1 98.94 57 ALA B C 1
ATOM 2453 O O . ALA B 1 57 ? 3.15 9.305 5.281 1 98.94 57 ALA B O 1
ATOM 2454 N N . ARG B 1 58 ? 2.068 10.57 3.826 1 98.56 58 ARG B N 1
ATOM 2455 C CA . ARG B 1 58 ? 3.135 10.531 2.832 1 98.56 58 ARG B CA 1
ATOM 2456 C C . ARG B 1 58 ? 4.102 11.695 3.02 1 98.56 58 ARG B C 1
ATOM 2458 O O . ARG B 1 58 ? 5.293 11.578 2.738 1 98.56 58 ARG B O 1
ATOM 2465 N N . GLU B 1 59 ? 3.494 12.805 3.494 1 98.5 59 GLU B N 1
ATOM 2466 C CA . GLU B 1 59 ? 4.289 13.992 3.781 1 98.5 59 GLU B CA 1
ATOM 2467 C C . GLU B 1 59 ? 3.678 14.805 4.922 1 98.5 59 GLU B C 1
ATOM 2469 O O . GLU B 1 59 ? 2.869 15.703 4.684 1 98.5 59 GLU B O 1
ATOM 2474 N N . GLN B 1 60 ? 4.051 14.562 6.062 1 98.81 60 GLN B N 1
ATOM 2475 C CA . GLN B 1 60 ? 3.928 15.492 7.184 1 98.81 60 GLN B CA 1
ATOM 2476 C C . GLN B 1 60 ? 5.137 16.422 7.266 1 98.81 60 GLN B C 1
ATOM 2478 O O . GLN B 1 60 ? 6.238 16.047 6.848 1 98.81 60 GLN B O 1
ATOM 2483 N N . VAL B 1 61 ? 4.938 17.609 7.715 1 98.81 61 VAL B N 1
ATOM 2484 C CA . VAL B 1 61 ? 6.043 18.562 7.871 1 98.81 61 VAL B CA 1
ATOM 2485 C C . VAL B 1 61 ? 6.133 19.016 9.328 1 98.81 61 VAL B C 1
ATOM 2487 O O . VAL B 1 61 ? 5.109 19.281 9.961 1 98.81 61 VAL B O 1
ATOM 2490 N N . ALA B 1 62 ? 7.297 19.062 9.797 1 98.81 62 ALA B N 1
ATOM 2491 C CA . ALA B 1 62 ? 7.535 19.562 11.148 1 98.81 62 ALA B CA 1
ATOM 2492 C C . ALA B 1 62 ? 8.852 20.344 11.211 1 98.81 62 ALA B C 1
ATOM 2494 O O . ALA B 1 62 ? 9.695 20.219 10.32 1 98.81 62 ALA B O 1
ATOM 2495 N N . ASN B 1 63 ? 8.992 21.188 12.195 1 98.75 63 ASN B N 1
ATOM 2496 C CA . ASN B 1 63 ? 10.25 21.891 12.414 1 98.75 63 ASN B CA 1
ATOM 2497 C C . ASN B 1 63 ? 10.648 21.875 13.891 1 98.75 63 ASN B C 1
ATOM 2499 O O . ASN B 1 63 ? 9.797 21.688 14.766 1 98.75 63 ASN B O 1
ATOM 2503 N N . PHE B 1 64 ? 11.875 22.016 14.156 1 98.75 64 PHE B N 1
ATOM 2504 C CA . PHE B 1 64 ? 12.422 22.109 15.5 1 98.75 64 PHE B CA 1
ATOM 2505 C C . PHE B 1 64 ? 13.672 22.984 15.516 1 98.75 64 PHE B C 1
ATOM 2507 O O . PHE B 1 64 ? 14.305 23.188 14.469 1 98.75 64 PHE B O 1
ATOM 2514 N N . TYR B 1 65 ? 13.969 23.562 16.672 1 98.69 65 TYR B N 1
ATOM 2515 C CA . TYR B 1 65 ? 15.18 24.344 16.875 1 98.69 65 TYR B CA 1
ATOM 2516 C C . TYR B 1 65 ? 16.281 23.5 17.516 1 98.69 65 TYR B C 1
ATOM 2518 O O . TYR B 1 65 ? 16 22.656 18.375 1 98.69 65 TYR B O 1
ATOM 2526 N N . THR B 1 66 ? 17.5 23.703 17.062 1 98.5 66 THR B N 1
ATOM 2527 C CA . THR B 1 66 ? 18.594 22.891 17.578 1 98.5 66 THR B CA 1
ATOM 2528 C C . THR B 1 66 ? 19.906 23.672 17.5 1 98.5 66 THR B C 1
ATOM 2530 O O . THR B 1 66 ? 20.062 24.594 16.703 1 98.5 66 THR B O 1
ATOM 2533 N N . ASN B 1 67 ? 20.844 23.281 18.391 1 98.19 67 ASN B N 1
ATOM 2534 C CA . ASN B 1 67 ? 22.203 23.812 18.359 1 98.19 67 ASN B CA 1
ATOM 2535 C C . ASN B 1 67 ? 23.172 22.828 17.688 1 98.19 67 ASN B C 1
ATOM 2537 O O . ASN B 1 67 ? 24.375 23.078 17.641 1 98.19 67 ASN B O 1
ATOM 2541 N N . SER B 1 68 ? 22.594 21.75 17.125 1 97.69 68 SER B N 1
ATOM 2542 C CA . SER B 1 68 ? 23.422 20.703 16.562 1 97.69 68 SER B CA 1
ATOM 2543 C C . SER B 1 68 ? 24.172 21.203 15.32 1 97.69 68 SER B C 1
ATOM 2545 O O . SER B 1 68 ? 23.609 21.938 14.508 1 97.69 68 SER B O 1
ATOM 2547 N N . ASN B 1 69 ? 25.375 20.672 15.125 1 97.06 69 ASN B N 1
ATOM 2548 C CA . ASN B 1 69 ? 26.188 21.062 13.977 1 97.06 69 ASN B CA 1
ATOM 2549 C C . ASN B 1 69 ? 26.062 20.031 12.852 1 97.06 69 ASN B C 1
ATOM 2551 O O . ASN B 1 69 ? 26.781 20.125 11.852 1 97.06 69 ASN B O 1
ATOM 2555 N N . ILE B 1 70 ? 25.188 19.141 13.062 1 96.88 70 ILE B N 1
ATOM 2556 C CA . ILE B 1 70 ? 24.969 18.172 12 1 96.88 70 ILE B CA 1
ATOM 2557 C C . ILE B 1 70 ? 24.578 18.891 10.711 1 96.88 70 ILE B C 1
ATOM 2559 O O . ILE B 1 70 ? 23.719 19.766 10.719 1 96.88 70 ILE B O 1
ATOM 2563 N N . PRO B 1 71 ? 25.297 18.531 9.625 1 97.81 71 PRO B N 1
ATOM 2564 C CA . PRO B 1 71 ? 24.875 19.125 8.352 1 97.81 71 PRO B CA 1
ATOM 2565 C C . PRO B 1 71 ? 23.422 18.844 8.023 1 97.81 71 PRO B C 1
ATOM 2567 O O . PRO B 1 71 ? 22.938 17.734 8.25 1 97.81 71 PRO B O 1
ATOM 2570 N N . THR B 1 72 ? 22.734 19.828 7.496 1 97.69 72 THR B N 1
ATOM 2571 C CA . THR B 1 72 ? 21.297 19.766 7.254 1 97.69 72 THR B CA 1
ATOM 2572 C C . THR B 1 72 ? 20.953 18.531 6.426 1 97.69 72 THR B C 1
ATOM 2574 O O . THR B 1 72 ? 20.016 17.797 6.754 1 97.69 72 THR B O 1
ATOM 2577 N N . LYS B 1 73 ? 21.734 18.25 5.398 1 94.56 73 LYS B N 1
ATOM 2578 C CA . LYS B 1 73 ? 21.469 17.172 4.457 1 94.56 73 LYS B CA 1
ATOM 2579 C C . LYS B 1 73 ? 21.609 15.805 5.129 1 94.56 73 LYS B C 1
ATOM 2581 O O . LYS B 1 73 ? 21.172 14.789 4.578 1 94.56 73 LYS B O 1
ATOM 2586 N N . ARG B 1 74 ? 22.156 15.812 6.305 1 97.44 74 ARG B N 1
ATOM 2587 C CA . ARG B 1 74 ? 22.438 14.547 6.98 1 97.44 74 ARG B CA 1
ATOM 2588 C C . ARG B 1 74 ? 21.391 14.258 8.055 1 97.44 74 ARG B C 1
ATOM 2590 O O . ARG B 1 74 ? 21.328 13.148 8.586 1 97.44 74 ARG B O 1
ATOM 2597 N N . PHE B 1 75 ? 20.547 15.227 8.344 1 98.25 75 PHE B N 1
ATOM 2598 C CA . PHE B 1 75 ? 19.594 15.062 9.422 1 98.25 75 PHE B CA 1
ATOM 2599 C C . PHE B 1 75 ? 18.656 13.891 9.133 1 98.25 75 PHE B C 1
ATOM 2601 O O . PHE B 1 75 ? 18.344 13.094 10.023 1 98.25 75 PHE B O 1
ATOM 2608 N N . ALA B 1 76 ? 18.203 13.789 7.918 1 98.5 76 ALA B N 1
ATOM 2609 C CA . ALA B 1 76 ? 17.219 12.758 7.586 1 98.5 76 ALA B CA 1
ATOM 2610 C C . ALA B 1 76 ? 17.781 11.367 7.871 1 98.5 76 ALA B C 1
ATOM 2612 O O . ALA B 1 76 ? 17.188 10.602 8.641 1 98.5 76 ALA B O 1
ATOM 2613 N N . VAL B 1 77 ? 18.953 11.094 7.32 1 98.06 77 VAL B N 1
ATOM 2614 C CA . VAL B 1 77 ? 19.562 9.781 7.477 1 98.06 77 VAL B CA 1
ATOM 2615 C C . VAL B 1 77 ? 19.922 9.539 8.945 1 98.06 77 VAL B C 1
ATOM 2617 O O . VAL B 1 77 ? 19.719 8.445 9.469 1 98.06 77 VAL B O 1
ATOM 2620 N N . ALA B 1 78 ? 20.406 10.547 9.578 1 98.56 78 ALA B N 1
ATOM 2621 C CA . ALA B 1 78 ? 20.844 10.422 10.969 1 98.56 78 ALA B CA 1
ATOM 2622 C C . ALA B 1 78 ? 19.656 10.141 11.891 1 98.56 78 ALA B C 1
ATOM 2624 O O . ALA B 1 78 ? 19.734 9.281 12.766 1 98.56 78 ALA B O 1
ATOM 2625 N N . ILE B 1 79 ? 18.531 10.867 11.695 1 98.81 79 ILE B N 1
ATOM 2626 C CA . ILE B 1 79 ? 17.359 10.648 12.523 1 98.81 79 ILE B CA 1
ATOM 2627 C C . ILE B 1 79 ? 16.781 9.266 12.25 1 98.81 79 ILE B C 1
ATOM 2629 O O . ILE B 1 79 ? 16.375 8.555 13.18 1 98.81 79 ILE B O 1
ATOM 2633 N N . ASN B 1 80 ? 16.734 8.859 11 1 98.81 80 ASN B N 1
ATOM 2634 C CA . ASN B 1 80 ? 16.156 7.582 10.594 1 98.81 80 ASN B CA 1
ATOM 2635 C C . ASN B 1 80 ? 16.875 6.41 11.266 1 98.81 80 ASN B C 1
ATOM 2637 O O . ASN B 1 80 ? 16.266 5.363 11.5 1 98.81 80 ASN B O 1
ATOM 2641 N N . HIS B 1 81 ? 18.078 6.645 11.594 1 98.44 81 HIS B N 1
ATOM 2642 C CA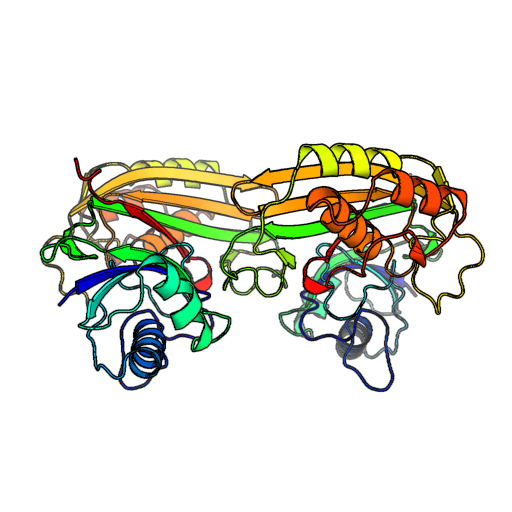 . HIS B 1 81 ? 18.859 5.613 12.281 1 98.44 81 HIS B CA 1
ATOM 2643 C C . HIS B 1 81 ? 18.219 5.234 13.609 1 98.44 81 HIS B C 1
ATOM 2645 O O . HIS B 1 81 ? 18.312 4.086 14.055 1 98.44 81 HIS B O 1
ATOM 2651 N N . PHE B 1 82 ? 17.484 6.117 14.148 1 98.75 82 PHE B N 1
ATOM 2652 C CA . PHE B 1 82 ? 16.953 5.902 15.492 1 98.75 82 PHE B CA 1
ATOM 2653 C C . PHE B 1 82 ? 15.445 5.715 15.445 1 98.75 82 PHE B C 1
ATOM 2655 O O . PHE B 1 82 ? 14.805 5.543 16.484 1 98.75 82 PHE B O 1
ATOM 2662 N N . LEU B 1 83 ? 14.859 5.723 14.32 1 98.88 83 LEU B N 1
ATOM 2663 C CA . LEU B 1 83 ? 13.414 5.609 14.195 1 98.88 83 LEU B CA 1
ATOM 2664 C C . LEU B 1 83 ? 13.008 4.172 13.891 1 98.88 83 LEU B C 1
ATOM 2666 O O . LEU B 1 83 ? 13.758 3.424 13.266 1 98.88 83 LEU B O 1
ATOM 2670 N N . PRO B 1 84 ? 11.789 3.836 14.383 1 98.69 84 PRO B N 1
ATOM 2671 C CA . PRO B 1 84 ? 11.25 2.572 13.875 1 98.69 84 PRO B CA 1
ATOM 2672 C C . PRO B 1 84 ? 11 2.598 12.367 1 98.69 84 PRO B C 1
ATOM 2674 O O . PRO B 1 84 ? 10.992 3.67 11.758 1 98.69 84 PRO B O 1
ATOM 2677 N N . GLN B 1 85 ? 10.719 1.448 11.75 1 98.56 85 GLN B N 1
ATOM 2678 C CA . GLN B 1 85 ? 10.656 1.326 10.297 1 98.56 85 GLN B CA 1
ATOM 2679 C C . GLN B 1 85 ? 9.375 1.945 9.75 1 98.56 85 GLN B C 1
ATOM 2681 O O . GLN B 1 85 ? 9.266 2.197 8.547 1 98.56 85 GLN B O 1
ATOM 2686 N N . ASP B 1 86 ? 8.422 2.156 10.664 1 98.81 86 ASP B N 1
ATOM 2687 C CA . ASP B 1 86 ? 7.137 2.664 10.195 1 98.81 86 ASP B CA 1
ATOM 2688 C C . ASP B 1 86 ? 7.07 4.188 10.305 1 98.81 86 ASP B C 1
ATOM 2690 O O . ASP B 1 86 ? 5.996 4.777 10.188 1 98.81 86 ASP B O 1
ATOM 2694 N N . ILE B 1 87 ? 8.172 4.863 10.57 1 98.94 87 ILE B N 1
ATOM 2695 C CA . ILE B 1 87 ? 8.367 6.305 10.477 1 98.94 87 ILE B CA 1
ATOM 2696 C C . ILE B 1 87 ? 9.672 6.605 9.742 1 98.94 87 ILE B C 1
ATOM 2698 O O . ILE B 1 87 ? 10.703 5.992 10.016 1 98.94 87 ILE B O 1
ATOM 2702 N N . ALA B 1 88 ? 9.656 7.551 8.82 1 98.94 88 ALA B N 1
ATOM 2703 C CA . ALA B 1 88 ? 10.867 7.898 8.07 1 98.94 88 ALA B CA 1
ATOM 2704 C C . ALA B 1 88 ? 10.922 9.398 7.785 1 98.94 88 ALA B C 1
ATOM 2706 O O . ALA B 1 88 ? 9.938 9.984 7.34 1 98.94 88 ALA B O 1
ATOM 2707 N N . ILE B 1 89 ? 12.055 9.992 8.094 1 98.94 89 ILE B N 1
ATOM 2708 C CA . ILE B 1 89 ? 12.328 11.352 7.641 1 98.94 89 ILE B CA 1
ATOM 2709 C C . ILE B 1 89 ? 12.805 11.328 6.188 1 98.94 89 ILE B C 1
ATOM 2711 O O . ILE B 1 89 ? 13.82 10.711 5.875 1 98.94 89 ILE B O 1
ATOM 2715 N N . MET B 1 90 ? 12.117 12.008 5.379 1 98.5 90 MET B N 1
ATOM 2716 C CA . MET B 1 90 ? 12.383 11.945 3.947 1 98.5 90 MET B CA 1
ATOM 2717 C C . MET B 1 90 ? 13.367 13.031 3.525 1 98.5 90 MET B C 1
ATOM 2719 O O . MET B 1 90 ? 14.172 12.828 2.613 1 98.5 90 MET B O 1
ATOM 2723 N N . GLU B 1 91 ? 13.227 14.172 4.145 1 97.81 91 GLU B N 1
ATOM 2724 C CA . GLU B 1 91 ? 14.031 15.336 3.814 1 97.81 91 GLU B CA 1
ATOM 2725 C C . GLU B 1 91 ? 14.211 16.25 5.027 1 97.81 91 GLU B C 1
ATOM 2727 O O . GLU B 1 91 ? 13.375 16.25 5.934 1 97.81 91 GLU B O 1
ATOM 2732 N N . ALA B 1 92 ? 15.305 17 5.02 1 98.44 92 ALA B N 1
ATOM 2733 C CA . ALA B 1 92 ? 15.547 18.047 6.008 1 98.44 92 ALA B CA 1
ATOM 2734 C C . ALA B 1 92 ? 16.062 19.328 5.34 1 98.44 92 ALA B C 1
ATOM 2736 O O . ALA B 1 92 ? 16.875 19.266 4.418 1 98.44 92 ALA B O 1
ATOM 2737 N N . ASN B 1 93 ? 15.578 20.422 5.797 1 98.06 93 ASN B N 1
ATOM 2738 C CA . ASN B 1 93 ? 15.992 21.734 5.309 1 98.06 93 ASN B CA 1
ATOM 2739 C C . ASN B 1 93 ? 16.156 22.734 6.453 1 98.06 93 ASN B C 1
ATOM 2741 O O . ASN B 1 93 ? 15.352 22.75 7.391 1 98.06 93 ASN B O 1
ATOM 2745 N N . GLU B 1 94 ? 17.188 23.531 6.387 1 98.25 94 GLU B N 1
ATOM 2746 C CA . GLU B 1 94 ? 17.312 24.641 7.336 1 98.25 94 GLU B CA 1
ATOM 2747 C C . GLU B 1 94 ? 16.453 25.828 6.91 1 98.25 94 GLU B C 1
ATOM 2749 O O . GLU B 1 94 ? 16.484 26.25 5.75 1 98.25 94 GLU B O 1
ATOM 2754 N N . MET B 1 95 ? 15.727 26.312 7.801 1 97.94 95 MET B N 1
ATOM 2755 C CA . MET B 1 95 ? 14.773 27.391 7.527 1 97.94 95 MET B CA 1
ATOM 2756 C C . MET B 1 95 ? 15.094 28.641 8.336 1 97.94 95 MET B C 1
ATOM 2758 O O . MET B 1 95 ? 15.875 28.578 9.289 1 97.94 95 MET B O 1
ATOM 2762 N N . PRO B 1 96 ? 14.508 29.797 7.895 1 97.31 96 PRO B N 1
ATOM 2763 C CA . PRO B 1 96 ? 14.609 30.984 8.758 1 97.31 96 PRO B CA 1
ATOM 2764 C C . PRO B 1 96 ? 14.062 30.734 10.164 1 97.31 96 PRO B C 1
ATOM 2766 O O . PRO B 1 96 ? 13.156 29.906 10.336 1 97.31 96 PRO B O 1
ATOM 2769 N N . MET B 1 97 ? 14.602 31.5 11.102 1 97.62 97 MET B N 1
ATOM 2770 C CA . MET B 1 97 ? 14.242 31.297 12.5 1 97.62 97 MET B CA 1
ATOM 2771 C C . MET B 1 97 ? 12.75 31.547 12.719 1 97.62 97 MET B C 1
ATOM 2773 O O . MET B 1 97 ? 12.156 31 13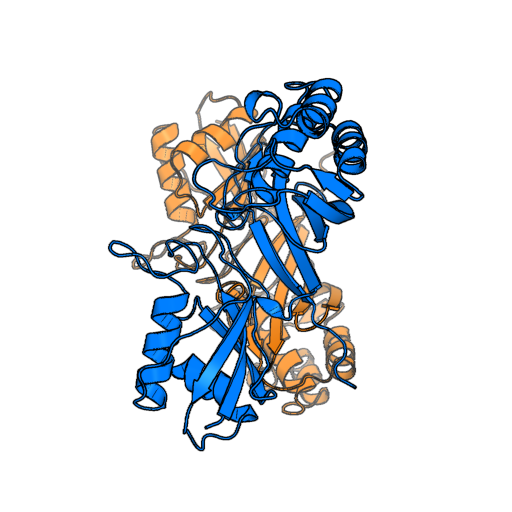.648 1 97.62 97 MET B O 1
ATOM 2777 N N . GLU B 1 98 ? 12.062 32.281 11.789 1 96.81 98 GLU B N 1
ATOM 2778 C CA . GLU B 1 98 ? 10.656 32.625 11.93 1 96.81 98 GLU B CA 1
ATOM 2779 C C . GLU B 1 98 ? 9.742 31.547 11.375 1 96.81 98 GLU B C 1
ATOM 2781 O O . GLU B 1 98 ? 8.531 31.578 11.602 1 96.81 98 GLU B O 1
ATOM 2786 N N . PHE B 1 99 ? 10.352 30.656 10.648 1 97.56 99 PHE B N 1
ATOM 2787 C CA . PHE B 1 99 ? 9.547 29.609 10.031 1 97.56 99 PHE B CA 1
ATOM 2788 C C . PHE B 1 99 ? 8.859 28.75 11.094 1 97.56 99 PHE B C 1
ATOM 2790 O O . PHE B 1 99 ? 9.492 28.344 12.07 1 97.56 99 PHE B O 1
ATOM 2797 N N . HIS B 1 100 ? 7.586 28.5 10.891 1 98 100 HIS B N 1
ATOM 2798 C CA . HIS B 1 100 ? 6.785 27.594 11.703 1 98 100 HIS B CA 1
ATOM 2799 C C . HIS B 1 100 ? 5.922 26.688 10.828 1 98 100 HIS B C 1
ATOM 2801 O O . HIS B 1 100 ? 5.086 27.172 10.062 1 98 100 HIS B O 1
ATOM 2807 N N . ALA B 1 101 ? 6.098 25.359 11.016 1 98.19 101 ALA B N 1
ATOM 2808 C CA . ALA B 1 101 ? 5.48 24.391 10.125 1 98.19 101 ALA B CA 1
ATOM 2809 C C . ALA B 1 101 ? 3.967 24.578 10.07 1 98.19 101 ALA B C 1
ATOM 2811 O O . ALA B 1 101 ? 3.359 24.438 9 1 98.19 101 ALA B O 1
ATOM 2812 N N . ARG B 1 102 ? 3.346 24.891 11.164 1 96.62 102 ARG B N 1
ATOM 2813 C CA . ARG B 1 102 ? 1.894 25.016 11.242 1 96.62 102 ARG B CA 1
ATOM 2814 C C . ARG B 1 102 ? 1.428 26.344 10.656 1 96.62 102 ARG B C 1
ATOM 2816 O O . ARG B 1 102 ? 0.543 26.375 9.797 1 96.62 102 ARG B O 1
ATOM 2823 N N . TYR B 1 103 ? 2.104 27.438 11.039 1 95.94 103 TYR B N 1
ATOM 2824 C CA . TYR B 1 103 ? 1.562 28.766 10.797 1 95.94 103 TYR B CA 1
ATOM 2825 C C . TYR B 1 103 ? 1.921 29.25 9.398 1 95.94 103 TYR B C 1
ATOM 2827 O O . TYR B 1 103 ? 1.267 30.156 8.859 1 95.94 103 TYR B O 1
ATOM 2835 N N . TRP B 1 104 ? 2.965 28.672 8.812 1 97.06 104 TRP B N 1
ATOM 2836 C CA . TRP B 1 104 ? 3.367 29.094 7.477 1 97.06 104 TRP B CA 1
ATOM 2837 C C . TRP B 1 104 ? 2.656 28.266 6.406 1 97.06 104 TRP B C 1
ATOM 2839 O O . TRP B 1 104 ? 2.717 28.594 5.219 1 97.06 104 TRP B O 1
ATOM 2849 N N . ALA B 1 105 ? 2.004 27.203 6.832 1 97.31 105 ALA B N 1
ATOM 2850 C CA . ALA B 1 105 ? 1.3 26.375 5.855 1 97.31 105 ALA B CA 1
ATOM 2851 C C . ALA B 1 105 ? 0.162 27.156 5.199 1 97.31 105 ALA B C 1
ATOM 2853 O O . ALA B 1 105 ? -0.611 27.828 5.879 1 97.31 105 ALA B O 1
ATOM 2854 N N . ILE B 1 106 ? 0.037 27.016 3.871 1 97.56 106 ILE B N 1
ATOM 2855 C CA . ILE B 1 106 ? -1.013 27.75 3.166 1 97.56 106 ILE B CA 1
ATOM 2856 C C . ILE B 1 106 ? -2.025 26.766 2.59 1 97.56 106 ILE B C 1
ATOM 2858 O O . ILE B 1 106 ? -3.041 27.172 2.02 1 97.56 106 ILE B O 1
ATOM 2862 N N . GLY B 1 107 ? -1.716 25.5 2.684 1 97.81 107 GLY B N 1
ATOM 2863 C CA . GLY B 1 107 ? -2.621 24.484 2.18 1 97.81 107 GLY B CA 1
ATOM 2864 C C . GLY B 1 107 ? -2.154 23.078 2.479 1 97.81 107 GLY B C 1
ATOM 2865 O O . GLY B 1 107 ? -1.003 22.859 2.869 1 97.81 107 GLY B O 1
ATOM 2866 N N . LYS B 1 108 ? -3.061 22.203 2.352 1 98.06 108 LYS B N 1
ATOM 2867 C CA . LYS B 1 108 ? -2.795 20.766 2.523 1 98.06 108 LYS B CA 1
ATOM 2868 C C . LYS B 1 108 ? -3.584 19.938 1.517 1 98.06 108 LYS B C 1
ATOM 2870 O O . LYS B 1 108 ? -4.637 20.375 1.04 1 98.06 108 LYS B O 1
ATOM 2875 N N . ALA B 1 109 ? -3.041 18.844 1.244 1 98.69 109 ALA B N 1
ATOM 2876 C CA . ALA B 1 109 ? -3.734 17.828 0.45 1 98.69 109 ALA B CA 1
ATOM 2877 C C . ALA B 1 109 ? -3.863 16.516 1.222 1 98.69 109 ALA B C 1
ATOM 2879 O O . ALA B 1 109 ? -2.906 16.062 1.853 1 98.69 109 ALA B O 1
ATOM 2880 N N . TYR B 1 110 ? -5.047 16 1.195 1 98.81 110 TYR B N 1
ATOM 2881 C CA . TYR B 1 110 ? -5.34 14.703 1.776 1 98.81 110 TYR B CA 1
ATOM 2882 C C . TYR B 1 110 ? -5.93 13.758 0.732 1 98.81 110 TYR B C 1
ATOM 2884 O O . TYR B 1 110 ? -6.641 14.195 -0.176 1 98.81 110 TYR B O 1
ATOM 2892 N N . SER B 1 111 ? -5.637 12.523 0.861 1 98.88 111 SER B N 1
ATOM 2893 C CA . SER B 1 111 ? -6.316 11.508 0.062 1 98.88 111 SER B CA 1
ATOM 2894 C C . SER B 1 111 ? -6.922 10.422 0.945 1 98.88 111 SER B C 1
ATOM 2896 O O . SER B 1 111 ? -6.395 10.125 2.02 1 98.88 111 SER B O 1
ATOM 2898 N N . TYR B 1 112 ? -8.023 9.953 0.555 1 98.94 112 TYR B N 1
ATOM 2899 C CA . TYR B 1 112 ? -8.734 8.883 1.246 1 98.94 112 TYR B CA 1
ATOM 2900 C C . TYR B 1 112 ? -8.992 7.711 0.31 1 98.94 112 TYR B C 1
ATOM 2902 O O . TYR B 1 112 ? -9.516 7.891 -0.794 1 98.94 112 TYR B O 1
ATOM 2910 N N . GLN B 1 113 ? -8.648 6.512 0.779 1 98.94 113 GLN B N 1
ATOM 2911 C CA . GLN B 1 113 ? -8.812 5.324 -0.051 1 98.94 113 GLN B CA 1
ATOM 2912 C C . GLN B 1 113 ? -10 4.488 0.423 1 98.94 113 GLN B C 1
ATOM 2914 O O . GLN B 1 113 ? -10.109 4.176 1.61 1 98.94 113 GLN B O 1
ATOM 2919 N N . ILE B 1 114 ? -10.883 4.18 -0.54 1 98.94 114 ILE B N 1
ATOM 2920 C CA . ILE B 1 114 ? -11.984 3.252 -0.312 1 98.94 114 ILE B CA 1
ATOM 2921 C C . ILE B 1 114 ? -11.766 1.978 -1.124 1 98.94 114 ILE B C 1
ATOM 2923 O O . ILE B 1 114 ? -11.469 2.039 -2.32 1 98.94 114 ILE B O 1
ATOM 2927 N N . HIS B 1 115 ? -11.734 0.874 -0.437 1 98.81 115 HIS B N 1
ATOM 2928 C CA . HIS B 1 115 ? -11.773 -0.424 -1.1 1 98.81 115 HIS B CA 1
ATOM 2929 C C . HIS B 1 115 ? -13.211 -0.898 -1.291 1 98.81 115 HIS B C 1
ATOM 2931 O O . HIS B 1 115 ? -13.875 -1.285 -0.327 1 98.81 115 HIS B O 1
ATOM 2937 N N . ASN B 1 116 ? -13.734 -0.773 -2.502 1 98.75 116 ASN B N 1
ATOM 2938 C CA . ASN B 1 116 ? -15.117 -1.077 -2.834 1 98.75 116 ASN B CA 1
ATOM 2939 C C . ASN B 1 116 ? -15.25 -2.441 -3.51 1 98.75 116 ASN B C 1
ATOM 2941 O O . ASN B 1 116 ? -15.258 -2.531 -4.738 1 98.75 116 ASN B O 1
ATOM 2945 N N . PHE B 1 117 ? -15.344 -3.469 -2.699 1 98.19 117 PHE B N 1
ATOM 2946 C CA . PHE B 1 117 ? -15.367 -4.867 -3.121 1 98.19 117 PHE B CA 1
ATOM 2947 C C . PHE B 1 117 ? -16.078 -5.73 -2.094 1 98.19 117 PHE B C 1
ATOM 2949 O O . PHE B 1 117 ? -16.062 -5.438 -0.896 1 98.19 117 PHE B O 1
ATOM 2956 N N . PRO B 1 118 ? -16.719 -6.773 -2.502 1 97.69 118 PRO B N 1
ATOM 2957 C CA . PRO B 1 118 ? -17.484 -7.594 -1.551 1 97.69 118 PRO B CA 1
ATOM 2958 C C . PRO B 1 118 ? -16.594 -8.18 -0.451 1 97.69 118 PRO B C 1
ATOM 2960 O O . PRO B 1 118 ? -17.031 -8.305 0.695 1 97.69 118 PRO B O 1
ATOM 2963 N N . GLN B 1 119 ? -15.367 -8.5 -0.823 1 98.19 119 GLN B N 1
ATOM 2964 C CA . GLN B 1 119 ? -14.453 -9.102 0.143 1 98.19 119 GLN B CA 1
ATOM 2965 C C . GLN B 1 119 ? -13.438 -8.078 0.639 1 98.19 119 GLN B C 1
ATOM 2967 O O . GLN B 1 119 ? -13.055 -7.16 -0.097 1 98.19 119 GLN B O 1
ATOM 2972 N N . ARG B 1 120 ? -13 -8.273 1.863 1 98.38 120 ARG B N 1
ATOM 2973 C CA . ARG B 1 120 ? -11.93 -7.438 2.398 1 98.38 120 ARG B CA 1
ATOM 2974 C C . ARG B 1 120 ? -10.625 -7.684 1.655 1 98.38 120 ARG B C 1
ATOM 2976 O O . ARG B 1 120 ? -10.438 -8.742 1.051 1 98.38 120 ARG B O 1
ATOM 2983 N N . SER B 1 121 ? -9.773 -6.73 1.717 1 98.69 121 SER B N 1
ATOM 2984 C CA . SER B 1 121 ? -8.445 -6.875 1.117 1 98.69 121 SER B CA 1
ATOM 2985 C C . SER B 1 121 ? -7.398 -7.219 2.17 1 98.69 121 SER B C 1
ATOM 2987 O O . SER B 1 121 ? -7.348 -6.59 3.23 1 98.69 121 SER B O 1
ATOM 2989 N N . ALA B 1 122 ? -6.605 -8.188 1.869 1 98.81 122 ALA B N 1
ATOM 2990 C CA . ALA B 1 122 ? -5.461 -8.5 2.721 1 98.81 122 ALA B CA 1
ATOM 2991 C C . ALA B 1 122 ? -4.395 -7.406 2.629 1 98.81 122 ALA B C 1
ATOM 2993 O O . ALA B 1 122 ? -3.779 -7.047 3.633 1 98.81 122 ALA B O 1
ATOM 2994 N N . LEU B 1 123 ? -4.211 -6.844 1.496 1 98.62 123 LEU B N 1
ATOM 2995 C CA . LEU B 1 123 ? -3.121 -5.918 1.209 1 98.62 123 LEU B CA 1
ATOM 2996 C C . LEU B 1 123 ? -3.498 -4.496 1.612 1 98.62 123 LEU B C 1
ATOM 2998 O O . LEU B 1 123 ? -2.635 -3.707 2.004 1 98.62 123 LEU B O 1
ATOM 3002 N N . LEU B 1 124 ? -4.797 -4.152 1.599 1 98.38 124 LEU B N 1
ATOM 3003 C CA . LEU B 1 124 ? -5.238 -2.779 1.818 1 98.38 124 LEU B CA 1
ATOM 3004 C C . LEU B 1 124 ? -5.844 -2.619 3.209 1 98.38 124 LEU B C 1
ATOM 3006 O O . LEU B 1 124 ? -6.328 -1.541 3.559 1 98.38 124 LEU B O 1
ATOM 3010 N N . ARG B 1 125 ? -5.73 -3.617 3.988 1 98.12 125 ARG B N 1
ATOM 3011 C CA . ARG B 1 125 ? -6.469 -3.709 5.246 1 98.12 125 ARG B CA 1
ATOM 3012 C C . ARG B 1 125 ? -6.133 -2.537 6.16 1 98.12 125 ARG B C 1
ATOM 3014 O O . ARG B 1 125 ? -6.996 -2.049 6.891 1 98.12 125 ARG B O 1
ATOM 3021 N N . ASN B 1 126 ? -4.961 -2.027 6.055 1 98.31 126 ASN B N 1
ATOM 3022 C CA . ASN B 1 126 ? -4.547 -0.94 6.938 1 98.31 126 ASN B CA 1
ATOM 3023 C C . ASN B 1 126 ? -4.535 0.4 6.207 1 98.31 126 ASN B C 1
ATOM 3025 O O . ASN B 1 126 ? -4.113 1.413 6.766 1 98.31 126 ASN B O 1
ATOM 3029 N N . TYR B 1 127 ? -5.031 0.418 4.969 1 98.75 127 TYR B N 1
ATOM 3030 C CA . TYR B 1 127 ? -4.797 1.609 4.16 1 98.75 127 TYR B CA 1
ATOM 3031 C C . TYR B 1 127 ? -6.051 2.004 3.391 1 98.75 127 TYR B C 1
ATOM 3033 O O . TYR B 1 127 ? -5.977 2.754 2.414 1 98.75 127 TYR B O 1
ATOM 3041 N N . SER B 1 128 ? -7.18 1.381 3.84 1 98.81 128 SER B N 1
ATOM 3042 C CA . SER B 1 128 ? -8.406 1.686 3.107 1 98.81 128 SER B CA 1
ATOM 3043 C C . SER B 1 128 ? -9.633 1.488 3.986 1 98.81 128 SER B C 1
ATOM 3045 O O . SER B 1 128 ? -9.547 0.888 5.059 1 98.81 128 SER B O 1
ATOM 3047 N N . TYR B 1 129 ? -10.703 2.084 3.549 1 98.94 129 TYR B N 1
ATOM 3048 C CA . TYR B 1 129 ? -12.055 1.88 4.051 1 98.94 129 TYR B CA 1
ATOM 3049 C C . TYR B 1 129 ? -12.805 0.851 3.211 1 98.94 129 TYR B C 1
ATOM 3051 O O . TYR B 1 129 ? -13.125 1.108 2.049 1 98.94 129 TYR B O 1
ATOM 3059 N N . HIS B 1 130 ? -13.031 -0.351 3.746 1 98.88 130 HIS B N 1
ATOM 3060 C CA . HIS B 1 130 ? -13.695 -1.424 3.016 1 98.88 130 HIS B CA 1
ATOM 3061 C C . HIS B 1 130 ? -15.203 -1.205 2.965 1 98.88 130 HIS B C 1
ATOM 3063 O O . HIS B 1 130 ? -15.852 -1.092 4.008 1 98.88 130 HIS B O 1
ATOM 3069 N N . ILE B 1 131 ? -15.711 -1.12 1.805 1 98.81 131 ILE B N 1
ATOM 3070 C CA . ILE B 1 131 ? -17.141 -1.036 1.554 1 98.81 131 ILE B CA 1
ATOM 3071 C C . ILE B 1 131 ? -17.578 -2.213 0.688 1 98.81 131 ILE B C 1
ATOM 3073 O O . ILE B 1 131 ? -17.297 -2.252 -0.511 1 98.81 131 ILE B O 1
ATOM 3077 N N . PRO B 1 132 ? -18.359 -3.146 1.219 1 98.06 132 PRO B N 1
ATOM 3078 C CA . PRO B 1 132 ? -18.672 -4.391 0.509 1 98.06 132 PRO B CA 1
ATOM 3079 C C . PRO B 1 132 ? -19.859 -4.262 -0.43 1 98.06 132 PRO B C 1
ATOM 3081 O O . PRO B 1 132 ? -20.25 -5.234 -1.086 1 98.06 132 PRO B O 1
ATOM 3084 N N . TYR B 1 133 ? -20.469 -3.078 -0.539 1 98.12 133 TYR B N 1
ATOM 3085 C CA . TYR B 1 133 ? -21.625 -2.859 -1.412 1 98.12 133 TYR B CA 1
ATOM 3086 C C . TYR B 1 133 ? -21.312 -1.8 -2.463 1 98.12 133 TYR B C 1
ATOM 3088 O O . TYR B 1 133 ? -20.328 -1.07 -2.346 1 98.12 133 TYR B O 1
ATOM 3096 N N . SER B 1 134 ? -22.125 -1.72 -3.453 1 97.5 134 SER B N 1
ATOM 3097 C CA . SER B 1 134 ? -21.859 -0.842 -4.59 1 97.5 134 SER B CA 1
ATOM 3098 C C . SER B 1 134 ? -22.094 0.62 -4.223 1 97.5 134 SER B C 1
ATOM 3100 O O . SER B 1 134 ? -23 0.932 -3.443 1 97.5 134 SER B O 1
ATOM 3102 N N . LEU B 1 135 ? -21.312 1.455 -4.805 1 98.62 135 LEU B N 1
ATOM 3103 C CA . LEU B 1 135 ? -21.453 2.9 -4.652 1 98.62 135 LEU B CA 1
ATOM 3104 C C . LEU B 1 135 ? -21.75 3.562 -5.996 1 98.62 135 LEU B C 1
ATOM 3106 O O . LEU B 1 135 ? -21.141 3.217 -7.012 1 98.62 135 LEU B O 1
ATOM 3110 N N . ASP B 1 136 ? -22.688 4.453 -5.992 1 98.56 136 ASP B N 1
ATOM 3111 C CA . ASP B 1 136 ? -23 5.258 -7.176 1 98.56 136 ASP B CA 1
ATOM 3112 C C . ASP B 1 136 ? -22 6.41 -7.324 1 98.56 136 ASP B C 1
ATOM 3114 O O . ASP B 1 136 ? -22.141 7.438 -6.652 1 98.56 136 ASP B O 1
ATOM 3118 N N . MET B 1 137 ? -21.109 6.285 -8.273 1 98.56 137 MET B N 1
ATOM 3119 C CA . MET B 1 137 ? -20.016 7.238 -8.422 1 98.56 137 MET B CA 1
ATOM 3120 C C . MET B 1 137 ? -20.531 8.594 -8.898 1 98.56 137 MET B C 1
ATOM 3122 O O . MET B 1 137 ? -19.969 9.633 -8.531 1 98.56 137 MET B O 1
ATOM 3126 N N . GLU B 1 138 ? -21.547 8.609 -9.68 1 98.38 138 GLU B N 1
ATOM 3127 C CA . GLU B 1 138 ? -22.125 9.867 -10.141 1 98.38 138 GLU B CA 1
ATOM 3128 C C . GLU B 1 138 ? -22.672 10.68 -8.977 1 98.38 138 GLU B C 1
ATOM 3130 O O . GLU B 1 138 ? -22.453 11.898 -8.906 1 98.38 138 GLU B O 1
ATOM 3135 N N . LYS B 1 139 ? -23.359 9.977 -8.094 1 98.56 139 LYS B N 1
ATOM 3136 C CA . LYS B 1 139 ? -23.891 10.641 -6.906 1 98.56 139 LYS B CA 1
ATOM 3137 C C . LYS B 1 139 ? -22.766 11.195 -6.031 1 98.56 139 LYS B C 1
ATOM 3139 O O . LYS B 1 139 ? -22.859 12.305 -5.504 1 98.56 139 LYS B O 1
ATOM 3144 N N . ILE B 1 140 ? -21.75 10.422 -5.926 1 98.81 140 ILE B N 1
ATOM 3145 C CA . ILE B 1 140 ? -20.609 10.828 -5.109 1 98.81 140 ILE B CA 1
ATOM 3146 C C . ILE B 1 140 ? -19.969 12.07 -5.715 1 98.81 140 ILE B C 1
ATOM 3148 O O . ILE B 1 140 ? -19.672 13.031 -5 1 98.81 140 ILE B O 1
ATOM 3152 N N . GLU B 1 141 ? -19.734 12.047 -7.016 1 98.69 141 GLU B N 1
ATOM 3153 C CA . GLU B 1 141 ? -19.109 13.172 -7.699 1 98.69 141 GLU B CA 1
ATOM 3154 C C . GLU B 1 141 ? -19.938 14.445 -7.566 1 98.69 141 GLU B C 1
ATOM 3156 O O . GLU B 1 141 ? -19.406 15.516 -7.289 1 98.69 141 GLU B O 1
ATOM 3161 N N . LYS B 1 142 ? -21.203 14.297 -7.727 1 98.31 142 LYS B N 1
ATOM 3162 C CA . LYS B 1 142 ? -22.109 15.43 -7.566 1 98.31 142 LYS B CA 1
ATOM 3163 C C . LYS B 1 142 ? -22.062 15.977 -6.141 1 98.31 142 LYS B C 1
ATOM 3165 O O . LYS B 1 142 ? -22.031 17.188 -5.941 1 98.31 142 LYS B O 1
ATOM 3170 N N . ALA B 1 143 ? -22.062 15.078 -5.238 1 98.69 143 ALA B N 1
ATOM 3171 C CA . ALA B 1 143 ? -22.031 15.477 -3.832 1 98.69 143 ALA B CA 1
ATOM 3172 C C . ALA B 1 143 ? -20.719 16.156 -3.477 1 98.69 143 ALA B C 1
ATOM 3174 O O . ALA B 1 143 ? -20.703 17.141 -2.74 1 98.69 143 ALA B O 1
ATOM 3175 N N . ALA B 1 144 ? -19.625 15.625 -3.971 1 98.81 144 ALA B N 1
ATOM 3176 C CA . ALA B 1 144 ? -18.312 16.172 -3.674 1 98.81 144 ALA B CA 1
ATOM 3177 C C . ALA B 1 144 ? -18.203 17.625 -4.145 1 98.81 144 ALA B C 1
ATOM 3179 O O . ALA B 1 144 ? -17.547 18.453 -3.5 1 98.81 144 ALA B O 1
ATOM 3180 N N . ALA B 1 145 ? -18.844 17.938 -5.18 1 98.56 145 ALA B N 1
ATOM 3181 C CA . ALA B 1 145 ? -18.766 19.25 -5.805 1 98.56 145 ALA B CA 1
ATOM 3182 C C . ALA B 1 145 ? -19.297 20.328 -4.871 1 98.56 145 ALA B C 1
ATOM 3184 O O . ALA B 1 145 ? -18.875 21.484 -4.938 1 98.56 145 ALA B O 1
ATOM 3185 N N . ILE B 1 146 ? -20.172 20.031 -3.98 1 98.38 146 ILE B N 1
ATOM 3186 C CA . ILE B 1 146 ? -20.797 21.047 -3.141 1 98.38 146 ILE B CA 1
ATOM 3187 C C . ILE B 1 146 ? -19.781 21.562 -2.115 1 98.38 146 ILE B C 1
ATOM 3189 O O . ILE B 1 146 ? -19.984 22.625 -1.502 1 98.38 146 ILE B O 1
ATOM 3193 N N . PHE B 1 147 ? -18.75 20.75 -1.895 1 98.69 147 PHE B N 1
ATOM 3194 C CA . PHE B 1 147 ? -17.766 21.094 -0.877 1 98.69 147 PHE B CA 1
ATOM 3195 C C . PHE B 1 147 ? -16.734 22.078 -1.429 1 98.69 147 PHE B C 1
ATOM 3197 O O . PHE B 1 147 ? -16 22.703 -0.667 1 98.69 147 PHE B O 1
ATOM 3204 N N . ILE B 1 148 ? -16.594 22.156 -2.723 1 98.75 148 ILE B N 1
ATOM 3205 C CA . ILE B 1 148 ? -15.578 23 -3.34 1 98.75 148 ILE B CA 1
ATOM 3206 C C . ILE B 1 148 ? -15.914 24.469 -3.113 1 98.75 148 ILE B C 1
ATOM 3208 O O . ILE B 1 148 ? -17.062 24.875 -3.312 1 98.75 148 ILE B O 1
ATOM 3212 N N . GLY B 1 149 ? -14.953 25.266 -2.73 1 98.5 149 GLY B N 1
ATOM 3213 C CA . GLY B 1 149 ? -15.125 26.656 -2.393 1 98.5 149 GLY B CA 1
ATOM 3214 C C . GLY B 1 149 ? -14.992 26.938 -0.908 1 98.5 149 GLY B C 1
ATOM 3215 O O . GLY B 1 149 ? -14.438 26.125 -0.167 1 98.5 149 GLY B O 1
ATOM 3216 N N . THR B 1 150 ? -15.328 28.141 -0.523 1 98.44 150 THR B N 1
ATOM 3217 C CA . THR B 1 150 ? -15.258 28.547 0.875 1 98.44 150 THR B CA 1
ATOM 3218 C C . THR B 1 150 ? -16.594 28.344 1.569 1 98.44 150 THR B C 1
ATOM 3220 O O . THR B 1 150 ? -17.625 28.828 1.091 1 98.44 150 THR B O 1
ATOM 3223 N N . HIS B 1 151 ? -16.562 27.562 2.617 1 98.44 151 HIS B N 1
ATOM 3224 C CA . HIS B 1 151 ? -17.766 27.266 3.381 1 98.44 151 HIS B CA 1
ATOM 3225 C C . HIS B 1 151 ? -17.469 27.234 4.879 1 98.44 151 HIS B C 1
ATOM 3227 O O . HIS B 1 151 ? -16.312 27.156 5.289 1 98.44 151 HIS B O 1
ATOM 3233 N N . ASP B 1 152 ? -18.531 27.453 5.625 1 97.75 152 ASP B N 1
ATOM 3234 C CA . ASP B 1 152 ? -18.469 27.078 7.035 1 97.75 152 ASP B CA 1
ATOM 3235 C C . ASP B 1 152 ? -18.625 25.578 7.207 1 97.75 152 ASP B C 1
ATOM 3237 O O . ASP B 1 152 ? -19.703 25.016 7 1 97.75 152 ASP B O 1
ATOM 3241 N N . PHE B 1 153 ? -17.578 24.891 7.648 1 98.31 153 PHE B N 1
ATOM 3242 C CA . PHE B 1 153 ? -17.578 23.438 7.711 1 98.31 153 PHE B CA 1
ATOM 3243 C C . PHE B 1 153 ? -17.859 22.953 9.125 1 98.31 153 PHE B C 1
ATOM 3245 O O . PHE B 1 153 ? -17.469 21.859 9.5 1 98.31 153 PHE B O 1
ATOM 3252 N N . LYS B 1 154 ? -18.5 23.75 9.883 1 96.94 154 LYS B N 1
ATOM 3253 C CA . LYS B 1 154 ? -18.844 23.391 11.258 1 96.94 154 LYS B CA 1
ATOM 3254 C C . LYS B 1 154 ? -19.594 22.062 11.297 1 96.94 154 LYS B C 1
ATOM 3256 O O . LYS B 1 154 ? -19.375 21.25 12.203 1 96.94 154 LYS B O 1
ATOM 3261 N N . GLY B 1 155 ? -20.5 21.844 10.344 1 97.19 155 GLY B N 1
ATOM 3262 C CA . GLY B 1 155 ? -21.266 20.609 10.273 1 97.19 155 GLY B CA 1
ATOM 3263 C C . GLY B 1 155 ? -20.406 19.391 9.922 1 97.19 155 GLY B C 1
ATOM 3264 O O . GLY B 1 155 ? -20.891 18.266 9.984 1 97.19 155 GLY B O 1
ATOM 3265 N N . PHE B 1 156 ? -19.172 19.594 9.555 1 98.19 156 PHE B N 1
ATOM 3266 C CA . PHE B 1 156 ? -18.25 18.531 9.172 1 98.19 156 PHE B CA 1
ATOM 3267 C C . PHE B 1 156 ? -17.047 18.5 10.109 1 98.19 156 PHE B C 1
ATOM 3269 O O . PHE B 1 156 ? -15.93 18.203 9.688 1 98.19 156 PHE B O 1
ATOM 3276 N N . MET B 1 157 ? -17.281 18.812 11.281 1 96.94 157 MET B N 1
ATOM 3277 C CA . MET B 1 157 ? -16.25 18.812 12.32 1 96.94 157 MET B CA 1
ATOM 3278 C C . MET B 1 157 ? -16.703 18.016 13.539 1 96.94 157 MET B C 1
ATOM 3280 O O . MET B 1 157 ? -17.859 18.094 13.93 1 96.94 157 MET B O 1
ATOM 3284 N N . SER B 1 158 ? -15.805 17.219 14.062 1 94.5 158 SER B N 1
ATOM 3285 C CA . SER B 1 158 ? -16.125 16.516 15.305 1 94.5 158 SER B CA 1
ATOM 3286 C C . SER B 1 158 ? -16.078 17.453 16.5 1 94.5 158 SER B C 1
ATOM 3288 O O . SER B 1 158 ? -15.445 18.516 16.453 1 94.5 158 SER B O 1
ATOM 3290 N N . SER B 1 159 ? -16.766 17.016 17.531 1 87.38 159 SER B N 1
ATOM 3291 C CA . SER B 1 159 ? -16.766 17.781 18.781 1 87.38 159 SER B CA 1
ATOM 3292 C C . SER B 1 159 ? -15.406 17.734 19.453 1 87.38 159 SER B C 1
ATOM 3294 O O . SER B 1 159 ? -14.602 16.844 19.188 1 87.38 159 SER B O 1
ATOM 3296 N N . GLY B 1 160 ? -15.164 18.703 20.281 1 80.5 160 GLY B N 1
ATOM 3297 C CA . GLY B 1 160 ? -13.938 18.688 21.062 1 80.5 160 GLY B CA 1
ATOM 3298 C C . GLY B 1 160 ? -12.867 19.609 20.5 1 80.5 160 GLY B C 1
ATOM 3299 O O . GLY B 1 160 ? -11.797 19.766 21.094 1 80.5 160 GLY B O 1
ATOM 3300 N N . SER B 1 161 ? -13.234 20.156 19.344 1 78.62 161 SER B N 1
ATOM 3301 C CA . SER B 1 161 ? -12.266 21.078 18.75 1 78.62 161 SER B CA 1
ATOM 3302 C C . SER B 1 161 ? -12.367 22.469 19.359 1 78.62 161 SER B C 1
ATOM 3304 O O . SER B 1 161 ? -13.461 22.922 19.719 1 78.62 161 SER B O 1
ATOM 3306 N N . SER B 1 162 ? -11.281 23.109 19.516 1 80.94 162 SER B N 1
ATOM 3307 C CA . SER B 1 162 ? -11.234 24.422 20.141 1 80.94 162 SER B CA 1
ATOM 3308 C C . SER B 1 162 ? -11.125 25.531 19.094 1 80.94 162 SER B C 1
ATOM 3310 O O . SER B 1 162 ? -10.953 26.703 19.438 1 80.94 162 SER B O 1
ATOM 3312 N N . VAL B 1 163 ? -11.336 25.156 17.906 1 84.06 163 VAL B N 1
ATOM 3313 C CA . VAL B 1 163 ? -11.109 26.141 16.844 1 84.06 163 VAL B CA 1
ATOM 3314 C C . VAL B 1 163 ? -12.195 27.203 16.891 1 84.06 163 VAL B C 1
ATOM 3316 O O . VAL B 1 163 ? -13.359 26.906 17.172 1 84.06 163 VAL B O 1
ATOM 3319 N N . LYS B 1 164 ? -11.914 28.469 16.578 1 86.06 164 LYS B N 1
ATOM 3320 C CA . LYS B 1 164 ? -12.82 29.609 16.672 1 86.06 164 LYS B CA 1
ATOM 3321 C C . LYS B 1 164 ? -13.547 29.844 15.352 1 86.06 164 LYS B C 1
ATOM 3323 O O . LYS B 1 164 ? -14.703 30.281 15.336 1 86.06 164 LYS B O 1
ATOM 3328 N N . ASN B 1 165 ? -12.852 29.578 14.25 1 93.5 165 ASN B N 1
ATOM 3329 C CA . ASN B 1 165 ? -13.383 29.766 12.898 1 93.5 165 ASN B CA 1
ATOM 3330 C C . ASN B 1 165 ? -13.422 28.453 12.125 1 93.5 165 ASN B C 1
ATOM 3332 O O . ASN B 1 165 ? -12.43 27.734 12.07 1 93.5 165 ASN B O 1
ATOM 3336 N N . THR B 1 166 ? -14.594 28.188 11.609 1 96.62 166 THR B N 1
ATOM 3337 C CA . THR B 1 166 ? -14.773 26.906 10.945 1 96.62 166 THR B CA 1
ATOM 3338 C C . THR B 1 166 ? -14.891 27.094 9.438 1 96.62 166 THR B C 1
ATOM 3340 O O . THR B 1 166 ? -15.305 26.172 8.719 1 96.62 166 THR B O 1
ATOM 3343 N N . ASN B 1 167 ? -14.562 28.297 9.008 1 97.62 167 ASN B N 1
ATOM 3344 C CA . ASN B 1 167 ? -14.516 28.531 7.566 1 97.62 167 ASN B CA 1
ATOM 3345 C C . ASN B 1 167 ? -13.25 27.938 6.949 1 97.62 167 ASN B C 1
ATOM 3347 O O . ASN B 1 167 ? -12.148 28.141 7.465 1 97.62 167 ASN B O 1
ATOM 3351 N N . ARG B 1 168 ? -13.398 27.188 5.953 1 98.31 168 ARG B N 1
ATOM 3352 C CA . ARG B 1 168 ? -12.297 26.641 5.164 1 98.31 168 ARG B CA 1
ATOM 3353 C C . ARG B 1 168 ? -12.594 26.734 3.67 1 98.31 168 ARG B C 1
ATOM 3355 O O . ARG B 1 168 ? -13.75 26.875 3.268 1 98.31 168 ARG B O 1
ATOM 3362 N N . THR B 1 169 ? -11.547 26.703 2.895 1 98.75 169 THR B N 1
ATOM 3363 C CA . THR B 1 169 ? -11.664 26.656 1.44 1 98.75 169 THR B CA 1
ATOM 3364 C C . THR B 1 169 ? -11.125 25.344 0.888 1 98.75 169 THR B C 1
ATOM 3366 O O . THR B 1 169 ? -9.977 24.984 1.142 1 98.75 169 THR B O 1
ATOM 3369 N N . ILE B 1 170 ? -11.945 24.641 0.229 1 98.81 170 ILE B N 1
ATOM 3370 C CA . ILE B 1 170 ? -11.516 23.5 -0.559 1 98.81 170 ILE B CA 1
ATOM 3371 C C . ILE B 1 170 ? -11.289 23.922 -2.01 1 98.81 170 ILE B C 1
ATOM 3373 O O . ILE B 1 170 ? -12.219 24.375 -2.678 1 98.81 170 ILE B O 1
ATOM 3377 N N . HIS B 1 171 ? -10.109 23.75 -2.49 1 98.75 171 HIS B N 1
ATOM 3378 C CA . HIS B 1 171 ? -9.742 24.188 -3.832 1 98.75 171 HIS B CA 1
ATOM 3379 C C . HIS B 1 171 ? -10.133 23.156 -4.875 1 98.75 171 HIS B C 1
ATOM 3381 O O . HIS B 1 171 ? -10.539 23.5 -5.984 1 98.75 171 HIS B O 1
ATOM 3387 N N . ASP B 1 172 ? -9.977 21.953 -4.492 1 98.62 172 ASP B N 1
ATOM 3388 C CA . ASP B 1 172 ? -10.211 20.891 -5.461 1 98.62 172 ASP B CA 1
ATOM 3389 C C . ASP B 1 172 ? -10.516 19.578 -4.762 1 98.62 172 ASP B C 1
ATOM 3391 O O . ASP B 1 172 ? -10.023 19.312 -3.66 1 98.62 172 ASP B O 1
ATOM 3395 N N . ILE B 1 173 ? -11.375 18.781 -5.332 1 98.88 173 ILE B N 1
ATOM 3396 C CA . ILE B 1 173 ? -11.617 17.391 -4.965 1 98.88 173 ILE B CA 1
ATOM 3397 C C . ILE B 1 173 ? -11.508 16.5 -6.203 1 98.88 173 ILE B C 1
ATOM 3399 O O . ILE B 1 173 ? -12.219 16.719 -7.191 1 98.88 173 ILE B O 1
ATOM 3403 N N . LYS B 1 174 ? -10.656 15.609 -6.215 1 98.81 174 LYS B N 1
ATOM 3404 C CA . LYS B 1 174 ? -10.477 14.664 -7.312 1 98.81 174 LYS B CA 1
ATOM 3405 C C . LYS B 1 174 ? -10.914 13.258 -6.906 1 98.81 174 LYS B C 1
ATOM 3407 O O . LYS B 1 174 ? -10.523 12.766 -5.848 1 98.81 174 LYS B O 1
ATOM 3412 N N . ILE B 1 175 ? -11.742 12.664 -7.699 1 98.81 175 ILE B N 1
ATOM 3413 C CA . ILE B 1 175 ? -12.219 11.312 -7.438 1 98.81 175 ILE B CA 1
ATOM 3414 C C . ILE B 1 175 ? -11.789 10.383 -8.578 1 98.81 175 ILE B C 1
ATOM 3416 O O . ILE B 1 175 ? -12.07 10.656 -9.742 1 98.81 175 ILE B O 1
ATOM 3420 N N . GLU B 1 176 ? -11.078 9.359 -8.258 1 98.25 176 GLU B N 1
ATOM 3421 C CA . GLU B 1 176 ? -10.609 8.375 -9.227 1 98.25 176 GLU B CA 1
ATOM 3422 C C . GLU B 1 176 ? -11.008 6.961 -8.805 1 98.25 176 GLU B C 1
ATOM 3424 O O . GLU B 1 176 ? -10.828 6.574 -7.648 1 98.25 176 GLU B O 1
ATOM 3429 N N . LYS B 1 177 ? -11.594 6.281 -9.688 1 97.5 177 LYS B N 1
ATOM 3430 C CA . LYS B 1 177 ? -11.906 4.875 -9.453 1 97.5 177 LYS B CA 1
ATOM 3431 C C . LYS B 1 177 ? -11.133 3.971 -10.414 1 97.5 177 LYS B C 1
ATOM 3433 O O . LYS B 1 177 ? -11.156 4.184 -11.625 1 97.5 177 LYS B O 1
ATOM 3438 N N . GLU B 1 178 ? -10.359 3.096 -9.875 1 94.5 178 GLU B N 1
ATOM 3439 C CA . GLU B 1 178 ? -9.695 2.031 -10.625 1 94.5 178 GLU B CA 1
ATOM 3440 C C . GLU B 1 178 ? -10.062 0.657 -10.07 1 94.5 178 GLU B C 1
ATOM 3442 O O . GLU B 1 178 ? -9.562 0.25 -9.023 1 94.5 178 GLU B O 1
ATOM 3447 N N . LYS B 1 179 ? -10.836 -0.123 -10.773 1 93.62 179 LYS B N 1
ATOM 3448 C CA . LYS B 1 179 ? -11.32 -1.429 -10.336 1 93.62 179 LYS B CA 1
ATOM 3449 C C . LYS B 1 179 ? -12.031 -1.327 -8.992 1 93.62 179 LYS B C 1
ATOM 3451 O O . LYS B 1 179 ? -13.055 -0.646 -8.875 1 93.62 179 LYS B O 1
ATOM 3456 N N . ASP B 1 180 ? -11.484 -1.861 -8.016 1 96.75 180 ASP B N 1
ATOM 3457 C CA . ASP B 1 180 ? -12.148 -1.928 -6.715 1 96.75 180 ASP B CA 1
ATOM 3458 C C . ASP B 1 180 ? -11.602 -0.867 -5.762 1 96.75 180 ASP B C 1
ATOM 3460 O O . ASP B 1 180 ? -11.867 -0.906 -4.562 1 96.75 180 ASP B O 1
ATOM 3464 N N . ARG B 1 181 ? -10.828 0.11 -6.297 1 98.06 181 ARG B N 1
ATOM 3465 C CA . ARG B 1 181 ? -10.211 1.146 -5.473 1 98.06 181 ARG B CA 1
ATOM 3466 C C . ARG B 1 181 ? -10.742 2.525 -5.84 1 98.06 181 ARG B C 1
ATOM 3468 O O . ARG B 1 181 ? -10.734 2.91 -7.012 1 98.06 181 ARG B O 1
ATOM 3475 N N . ILE B 1 182 ? -11.211 3.268 -4.867 1 98.75 182 ILE B N 1
ATOM 3476 C CA . ILE B 1 182 ? -11.641 4.652 -5.043 1 98.75 182 ILE B CA 1
ATOM 3477 C C . ILE B 1 182 ? -10.742 5.578 -4.234 1 98.75 182 ILE B C 1
ATOM 3479 O O . ILE B 1 182 ? -10.555 5.379 -3.031 1 98.75 182 ILE B O 1
ATOM 3483 N N . TRP B 1 183 ? -10.156 6.52 -4.895 1 98.81 183 TRP B N 1
ATOM 3484 C CA . TRP B 1 183 ? -9.383 7.562 -4.23 1 98.81 183 TRP B CA 1
ATOM 3485 C C . TRP B 1 183 ? -10.109 8.898 -4.281 1 98.81 183 TRP B C 1
ATOM 3487 O O . TRP B 1 183 ? -10.594 9.312 -5.336 1 98.81 183 TRP B O 1
ATOM 3497 N N . ILE B 1 184 ? -10.227 9.539 -3.182 1 98.94 184 ILE B N 1
ATOM 3498 C CA . ILE B 1 184 ? -10.734 10.898 -3.084 1 98.94 184 ILE B CA 1
ATOM 3499 C C . ILE B 1 184 ? -9.648 11.812 -2.523 1 98.94 184 ILE B C 1
ATOM 3501 O O . ILE B 1 184 ? -9.195 11.625 -1.392 1 98.94 184 ILE B O 1
ATOM 3505 N N . THR B 1 185 ? -9.234 12.75 -3.297 1 98.94 185 THR B N 1
ATOM 3506 C CA . THR B 1 185 ? -8.188 13.68 -2.885 1 98.94 185 THR B CA 1
ATOM 3507 C C . THR B 1 185 ? -8.766 15.07 -2.637 1 98.94 185 THR B C 1
ATOM 3509 O O . THR B 1 185 ? -9.508 15.594 -3.469 1 98.94 185 THR B O 1
ATOM 3512 N N . PHE B 1 186 ? -8.477 15.633 -1.529 1 98.88 186 PHE B N 1
ATOM 3513 C CA . PHE B 1 186 ? -8.914 16.953 -1.116 1 98.88 186 PHE B CA 1
ATOM 3514 C C . PHE B 1 186 ? -7.738 17.922 -1.036 1 98.88 186 PHE B C 1
ATOM 3516 O O . PHE B 1 186 ? -6.707 17.594 -0.446 1 98.88 186 PHE B O 1
ATOM 3523 N N . GLU B 1 187 ? -7.863 19 -1.641 1 98.81 187 GLU B N 1
ATOM 3524 C CA . GLU B 1 187 ? -6.898 20.078 -1.481 1 98.81 187 GLU B CA 1
ATOM 3525 C C . GLU B 1 187 ? -7.574 21.344 -0.977 1 98.81 187 GLU B C 1
ATOM 3527 O O . GLU B 1 187 ? -8.594 21.781 -1.522 1 98.81 187 GLU B O 1
ATOM 3532 N N . GLY B 1 188 ? -7.035 21.875 0.033 1 98.56 188 GLY B N 1
ATOM 3533 C CA . GLY B 1 188 ? -7.613 23.078 0.617 1 98.56 188 GLY B CA 1
ATOM 3534 C C . GLY B 1 188 ? -6.637 23.859 1.481 1 98.56 188 GLY B C 1
ATOM 3535 O O . GLY B 1 188 ? -5.477 23.469 1.614 1 98.56 188 GLY B O 1
ATOM 3536 N N . ASN B 1 189 ? -7.117 24.922 2.053 1 97.56 189 ASN B N 1
ATOM 3537 C CA . ASN B 1 189 ? -6.25 25.781 2.854 1 97.56 189 ASN B CA 1
ATOM 3538 C C . ASN B 1 189 ? -6.09 25.25 4.273 1 97.56 189 ASN B C 1
ATOM 3540 O O . ASN B 1 189 ? -5.23 25.719 5.023 1 97.56 189 ASN B O 1
ATOM 3544 N N . GLY B 1 190 ? -6.898 24.359 4.613 1 96.25 190 GLY B N 1
ATOM 3545 C CA . GLY B 1 190 ? -6.898 23.719 5.922 1 96.25 190 GLY B CA 1
ATOM 3546 C C . GLY B 1 190 ? -8.117 22.859 6.16 1 96.25 190 GLY B C 1
ATOM 3547 O O . GLY B 1 190 ? -9.109 22.953 5.43 1 96.25 190 GLY B O 1
ATOM 3548 N N . PHE B 1 191 ? -8 22.031 7.148 1 97.44 191 PHE B N 1
ATOM 3549 C CA . PHE B 1 191 ? -9.102 21.141 7.461 1 97.44 191 PHE B CA 1
ATOM 3550 C C . PHE B 1 191 ? -9.359 21.094 8.961 1 97.44 191 PHE B C 1
ATOM 3552 O O . PHE B 1 191 ? -8.414 21.125 9.758 1 97.44 191 PHE B O 1
ATOM 3559 N N . LEU B 1 192 ? -10.594 21 9.273 1 97.12 192 LEU B N 1
ATOM 3560 C CA . LEU B 1 192 ? -10.992 20.906 10.672 1 97.12 192 LEU B CA 1
ATOM 3561 C C . LEU B 1 192 ? -10.812 19.469 11.188 1 97.12 192 LEU B C 1
ATOM 3563 O O . LEU B 1 192 ? -10.484 18.578 10.414 1 97.12 192 LEU B O 1
ATOM 3567 N N . TYR B 1 193 ? -11.008 19.359 12.562 1 96.44 193 TYR B N 1
ATOM 3568 C CA . TYR B 1 193 ? -10.898 18.062 13.211 1 96.44 193 TYR B CA 1
ATOM 3569 C C . TYR B 1 193 ? -11.859 17.062 12.594 1 96.44 193 TYR B C 1
ATOM 3571 O O . TYR B 1 193 ? -13.078 17.266 12.609 1 96.44 193 TYR B O 1
ATOM 3579 N N . ASN B 1 194 ? -11.328 15.977 11.977 1 97.75 194 ASN B N 1
ATOM 3580 C CA . ASN B 1 194 ? -12.062 14.867 11.383 1 97.75 194 ASN B CA 1
ATOM 3581 C C . ASN B 1 194 ? -12.805 15.305 10.117 1 97.75 194 ASN B C 1
ATOM 3583 O O . ASN B 1 194 ? -13.633 14.555 9.586 1 97.75 194 ASN B O 1
ATOM 3587 N N . MET B 1 195 ? -12.5 16.422 9.609 1 98.38 195 MET B N 1
ATOM 3588 C CA . MET B 1 195 ? -13.281 17.016 8.531 1 98.38 195 MET B CA 1
ATOM 3589 C C . MET B 1 195 ? -13.289 16.125 7.297 1 98.38 195 MET B C 1
ATOM 3591 O O . MET B 1 195 ? -14.359 15.758 6.793 1 98.38 195 MET B O 1
ATOM 3595 N N . VAL B 1 196 ? -12.109 15.688 6.82 1 98.81 196 VAL B N 1
ATOM 3596 C CA . VAL B 1 196 ? -12 14.883 5.613 1 98.81 196 VAL B CA 1
ATOM 3597 C C . VAL B 1 196 ? -12.758 13.562 5.797 1 98.81 196 VAL B C 1
ATOM 3599 O O . VAL B 1 196 ? -13.5 13.133 4.91 1 98.81 196 VAL B O 1
ATOM 3602 N N . ARG B 1 197 ? -12.633 12.984 6.926 1 98.88 197 ARG B N 1
ATOM 3603 C CA . ARG B 1 197 ? -13.25 11.688 7.195 1 98.88 197 ARG B CA 1
ATOM 3604 C C . ARG B 1 197 ? -14.773 11.805 7.262 1 98.88 197 ARG B C 1
ATOM 3606 O O . ARG B 1 197 ? -15.484 10.898 6.832 1 98.88 197 ARG B O 1
ATOM 3613 N N . ILE B 1 198 ? -15.25 12.898 7.816 1 98.81 198 ILE B N 1
ATOM 3614 C CA . ILE B 1 198 ? -16.688 13.117 7.852 1 98.81 198 ILE B CA 1
ATOM 3615 C C . ILE B 1 198 ? -17.203 13.383 6.441 1 98.81 198 ILE B C 1
ATOM 3617 O O . ILE B 1 198 ? -18.266 12.891 6.059 1 98.81 198 ILE B O 1
ATOM 3621 N N . MET B 1 199 ? -16.453 14.148 5.68 1 98.88 199 MET B N 1
ATOM 3622 C CA . MET B 1 199 ? -16.828 14.375 4.285 1 98.88 199 MET B CA 1
ATOM 3623 C C . MET B 1 199 ? -16.891 13.055 3.52 1 98.88 199 MET B C 1
ATOM 3625 O O . MET B 1 199 ? -17.859 12.805 2.799 1 98.88 199 MET B O 1
ATOM 3629 N N . VAL B 1 200 ? -15.938 12.211 3.746 1 98.94 200 VAL B N 1
ATOM 3630 C CA . VAL B 1 200 ? -15.914 10.914 3.074 1 98.94 200 VAL B CA 1
ATOM 3631 C C . VAL B 1 200 ? -17.109 10.07 3.523 1 98.94 200 VAL B C 1
ATOM 3633 O O . VAL B 1 200 ? -17.781 9.461 2.697 1 98.94 200 VAL B O 1
ATOM 3636 N N . GLY B 1 201 ? -17.312 10.031 4.848 1 98.88 201 GLY B N 1
ATOM 3637 C CA . GLY B 1 201 ? -18.484 9.32 5.34 1 98.88 201 GLY B CA 1
ATOM 3638 C C . GLY B 1 201 ? -19.781 9.797 4.719 1 98.88 201 GLY B C 1
ATOM 3639 O O . GLY B 1 201 ? -20.656 8.992 4.398 1 98.88 201 GLY B O 1
ATOM 3640 N N . THR B 1 202 ? -19.906 11.078 4.535 1 98.88 202 THR B N 1
ATOM 3641 C CA . THR B 1 202 ? -21.094 11.688 3.916 1 98.88 202 THR B CA 1
ATOM 3642 C C . THR B 1 202 ? -21.219 11.258 2.457 1 98.88 202 THR B C 1
ATOM 3644 O O . THR B 1 202 ? -22.281 10.859 2.01 1 98.88 202 THR B O 1
ATOM 3647 N N . LEU B 1 203 ? -20.156 11.32 1.725 1 98.88 203 LEU B N 1
ATOM 3648 C CA . LEU B 1 203 ? -20.141 10.922 0.322 1 98.88 203 LEU B CA 1
ATOM 3649 C C . LEU B 1 203 ? -20.531 9.453 0.171 1 98.88 203 LEU B C 1
ATOM 3651 O O . LEU B 1 203 ? -21.281 9.102 -0.733 1 98.88 203 LEU B O 1
ATOM 3655 N N . VAL B 1 204 ? -20.031 8.594 1.062 1 98.88 204 VAL B N 1
ATOM 3656 C CA . VAL B 1 204 ? -20.312 7.168 1.027 1 98.88 204 VAL B CA 1
ATOM 3657 C C . VAL B 1 204 ? -21.812 6.934 1.246 1 98.88 204 VAL B C 1
ATOM 3659 O O . VAL B 1 204 ? -22.438 6.152 0.526 1 98.88 204 VAL B O 1
ATOM 3662 N N . GLU B 1 205 ? -22.375 7.637 2.213 1 98.88 205 GLU B N 1
ATOM 3663 C CA . GLU B 1 205 ? -23.797 7.48 2.494 1 98.88 205 GLU B CA 1
ATOM 3664 C C . GLU B 1 205 ? -24.641 7.969 1.325 1 98.88 205 GLU B C 1
ATOM 3666 O O . GLU B 1 205 ? -25.672 7.367 1.001 1 98.88 205 GLU B O 1
ATOM 3671 N N . ILE B 1 206 ? -24.234 9.016 0.683 1 98.81 206 ILE B N 1
ATOM 3672 C CA . ILE B 1 206 ? -24.953 9.523 -0.477 1 98.81 206 ILE B CA 1
ATOM 3673 C C . ILE B 1 206 ? -24.812 8.539 -1.638 1 98.81 206 ILE B C 1
ATOM 3675 O O . ILE B 1 206 ? -25.812 8.211 -2.299 1 98.81 206 ILE B O 1
ATOM 3679 N N . GLY B 1 207 ? -23.641 8.086 -1.852 1 98.75 207 GLY B N 1
ATOM 3680 C CA . GLY B 1 207 ? -23.391 7.141 -2.924 1 98.75 207 GLY B CA 1
ATOM 3681 C C . GLY B 1 207 ? -24.125 5.824 -2.742 1 98.75 207 GLY B C 1
ATOM 3682 O O . GLY B 1 207 ? -24.328 5.082 -3.705 1 98.75 207 GLY B O 1
ATOM 3683 N N . SER B 1 208 ? -24.531 5.5 -1.499 1 98.44 208 SER B N 1
ATOM 3684 C CA . SER B 1 208 ? -25.25 4.262 -1.203 1 98.44 208 SER B CA 1
ATOM 3685 C C . SER B 1 208 ? -26.719 4.531 -0.929 1 98.44 208 SER B C 1
ATOM 3687 O O . SER B 1 208 ? -27.438 3.65 -0.442 1 98.44 208 SER B O 1
ATOM 3689 N N . ASN B 1 209 ? -27.172 5.754 -1.126 1 98 209 ASN B N 1
ATOM 3690 C CA . ASN B 1 209 ? -28.562 6.191 -1.006 1 98 209 ASN B CA 1
ATOM 3691 C C . ASN B 1 209 ? -29.031 6.164 0.445 1 98 209 ASN B C 1
ATOM 3693 O O . ASN B 1 209 ? -30.219 5.949 0.712 1 98 209 ASN B O 1
ATOM 3697 N N . LYS B 1 210 ? -28.141 6.246 1.305 1 97.88 210 LYS B N 1
ATOM 3698 C CA . LYS B 1 210 ? -28.5 6.273 2.721 1 97.88 210 LYS B CA 1
ATOM 3699 C C . LYS B 1 210 ? -28.672 7.707 3.217 1 97.88 210 LYS B C 1
ATOM 3701 O O . LYS B 1 210 ? -29.172 7.934 4.32 1 97.88 210 LYS B O 1
ATOM 3706 N N . ARG B 1 211 ? -28.234 8.656 2.428 1 97.88 211 ARG B N 1
ATOM 3707 C CA . ARG B 1 211 ? -28.375 10.086 2.711 1 97.88 211 ARG B CA 1
ATOM 3708 C C . ARG B 1 211 ? -28.641 10.875 1.433 1 97.88 211 ARG B C 1
ATOM 3710 O O . ARG B 1 211 ? -28.031 10.602 0.395 1 97.88 211 ARG B O 1
ATOM 3717 N N . ASP B 1 212 ? -29.453 11.859 1.558 1 97.5 212 ASP B N 1
ATOM 3718 C CA . ASP B 1 212 ? -29.75 12.711 0.412 1 97.5 212 ASP B CA 1
ATOM 3719 C C . ASP B 1 212 ? -28.734 13.836 0.28 1 97.5 212 ASP B C 1
ATOM 3721 O O . ASP B 1 212 ? -28.266 14.383 1.283 1 97.5 212 ASP B O 1
ATOM 3725 N N . LEU B 1 213 ? -28.453 14.148 -0.958 1 98.06 213 LEU B N 1
ATOM 3726 C CA . LEU B 1 213 ? -27.578 15.273 -1.245 1 98.06 213 LEU B CA 1
ATOM 3727 C C . LEU B 1 213 ? -28.062 16.531 -0.537 1 98.06 213 LEU B C 1
ATOM 3729 O O . LEU B 1 213 ? -27.25 17.328 -0.061 1 98.06 213 LEU B O 1
ATOM 3733 N N . ALA B 1 214 ? -29.328 16.703 -0.424 1 97.94 214 ALA B N 1
ATOM 3734 C CA . ALA B 1 214 ? -29.922 17.875 0.205 1 97.94 214 ALA B CA 1
ATOM 3735 C C . ALA B 1 214 ? -29.516 17.984 1.672 1 97.94 214 ALA B C 1
ATOM 3737 O O . ALA B 1 214 ? -29.344 19.078 2.199 1 97.94 214 ALA B O 1
ATOM 3738 N N . LYS B 1 215 ? -29.359 16.891 2.262 1 97.56 215 LYS B N 1
ATOM 3739 C CA . LYS B 1 215 ? -28.969 16.891 3.666 1 97.56 215 LYS B CA 1
ATOM 3740 C C . LYS B 1 215 ? -27.531 17.359 3.828 1 97.56 215 LYS B C 1
ATOM 3742 O O . LYS B 1 215 ? -27.203 18.062 4.793 1 97.56 215 LYS B O 1
ATOM 3747 N N . ALA B 1 216 ? -26.719 16.953 2.928 1 97.56 216 ALA B N 1
ATOM 3748 C CA . ALA B 1 216 ? -25.328 17.422 2.953 1 97.56 216 ALA B CA 1
ATOM 3749 C C . ALA B 1 216 ? -25.266 18.938 2.744 1 97.56 216 ALA B C 1
ATOM 3751 O O . ALA B 1 216 ? -24.484 19.625 3.408 1 97.56 216 ALA B O 1
ATOM 3752 N N . ARG B 1 217 ? -26.078 19.438 1.854 1 97.62 217 ARG B N 1
ATOM 3753 C CA . ARG B 1 217 ? -26.156 20.891 1.636 1 97.62 217 ARG B CA 1
ATOM 3754 C C . ARG B 1 217 ? -26.625 21.609 2.896 1 97.62 217 ARG B C 1
ATOM 3756 O O . ARG B 1 217 ? -26.094 22.656 3.248 1 97.62 217 ARG B O 1
ATOM 3763 N N . GLU B 1 218 ? -27.547 21.016 3.49 1 97.75 218 GLU B N 1
ATOM 3764 C CA . GLU B 1 218 ? -28.062 21.578 4.738 1 97.75 218 GLU B CA 1
ATOM 3765 C C . GLU B 1 218 ? -26.969 21.625 5.805 1 97.75 218 GLU B C 1
ATOM 3767 O O . GLU B 1 218 ? -26.906 22.594 6.578 1 97.75 218 GLU B O 1
ATOM 3772 N N . ALA B 1 219 ? -26.188 20.562 5.867 1 97.31 219 ALA B N 1
ATOM 3773 C CA . ALA B 1 219 ? -25.094 20.547 6.824 1 97.31 219 ALA B CA 1
ATOM 3774 C C . ALA B 1 219 ? -24.141 21.719 6.598 1 97.31 219 ALA B C 1
ATOM 3776 O O . ALA B 1 219 ? -23.672 22.344 7.555 1 97.31 219 ALA B O 1
ATOM 3777 N N . LEU B 1 220 ? -23.859 22.031 5.371 1 96.62 220 LEU B N 1
ATOM 3778 C CA . LEU B 1 220 ? -22.984 23.156 5.023 1 96.62 220 LEU B CA 1
ATOM 3779 C C . LEU B 1 220 ? -23.641 24.484 5.383 1 96.62 220 LEU B C 1
ATOM 3781 O O . LEU B 1 220 ? -22.953 25.406 5.828 1 96.62 220 LEU B O 1
ATOM 3785 N N . GLU B 1 221 ? -24.922 24.562 5.25 1 95.75 221 GLU B N 1
ATOM 3786 C CA . GLU B 1 221 ? -25.656 25.812 5.434 1 95.75 221 GLU B CA 1
ATOM 3787 C C . GLU B 1 221 ? -25.906 26.078 6.914 1 95.75 221 GLU B C 1
ATOM 3789 O O . GLU B 1 221 ? -25.812 27.234 7.359 1 95.75 221 GLU B O 1
ATOM 3794 N N . THR B 1 222 ? -26.156 25.031 7.68 1 95.81 222 THR B N 1
ATOM 3795 C CA . THR B 1 222 ? -26.625 25.234 9.039 1 95.81 222 THR B CA 1
ATOM 3796 C C . THR B 1 222 ? -25.531 24.938 10.055 1 95.81 222 THR B C 1
ATOM 3798 O O . THR B 1 222 ? -25.641 25.328 11.219 1 95.81 222 THR B O 1
ATOM 3801 N N . GLY B 1 223 ? -24.641 24.141 9.594 1 95.38 223 GLY B N 1
ATOM 3802 C CA . GLY B 1 223 ? -23.594 23.734 10.516 1 95.38 223 GLY B CA 1
ATOM 3803 C C . GLY B 1 223 ? -24 22.562 11.391 1 95.38 223 GLY B C 1
ATOM 3804 O O . GLY B 1 223 ? -23.344 22.281 12.398 1 95.38 223 GLY B O 1
ATOM 3805 N N . GLY B 1 224 ? -25.062 21.922 11.016 1 94.81 224 GLY B N 1
ATOM 3806 C CA . GLY B 1 224 ? -25.547 20.781 11.797 1 94.81 224 GLY B CA 1
ATOM 3807 C C . GLY B 1 224 ? -24.781 19.5 11.531 1 94.81 224 GLY B C 1
ATOM 3808 O O . GLY B 1 224 ? -24.906 18.906 10.453 1 94.81 224 GLY B O 1
ATOM 3809 N N . ARG B 1 225 ? -24.109 19.031 12.523 1 95.69 225 ARG B N 1
ATOM 3810 C CA . ARG B 1 225 ? -23.297 17.812 12.406 1 95.69 225 ARG B CA 1
ATOM 3811 C C . ARG B 1 225 ? -24.172 16.609 12.125 1 95.69 225 ARG B C 1
ATOM 3813 O O . ARG B 1 225 ? -23.781 15.695 11.398 1 95.69 225 ARG B O 1
ATOM 3820 N N . ASN B 1 226 ? -25.375 16.578 12.602 1 95.25 226 ASN B N 1
ATOM 3821 C CA . ASN B 1 226 ? -26.297 15.445 12.453 1 95.25 226 ASN B CA 1
ATOM 3822 C C . ASN B 1 226 ? -26.766 15.289 11.008 1 95.25 226 ASN B C 1
ATOM 3824 O O . ASN B 1 226 ? -27.312 14.25 10.633 1 95.25 226 ASN B O 1
ATOM 3828 N N . LYS B 1 227 ? -26.516 16.344 10.234 1 96.81 227 LYS B N 1
ATOM 3829 C CA . LYS B 1 227 ? -26.938 16.312 8.836 1 96.81 227 LYS B CA 1
ATOM 3830 C C . LYS B 1 227 ? -25.828 15.719 7.953 1 96.81 227 LYS B C 1
ATOM 3832 O O . LYS B 1 227 ? -26.078 15.359 6.801 1 96.81 227 LYS B O 1
ATOM 3837 N N . ALA B 1 228 ? -24.625 15.633 8.453 1 97.62 228 ALA B N 1
ATOM 3838 C CA . ALA B 1 228 ? -23.5 15.039 7.742 1 97.62 228 ALA B CA 1
ATOM 3839 C C . ALA B 1 228 ? -23.406 13.539 8.016 1 97.62 228 ALA B C 1
ATOM 3841 O O . ALA B 1 228 ? -24.156 13.008 8.844 1 97.62 228 ALA B O 1
ATOM 3842 N N . GLY B 1 229 ? -22.562 12.891 7.289 1 97.81 229 GLY B N 1
ATOM 3843 C CA . GLY B 1 229 ? -22.438 11.445 7.383 1 97.81 229 GLY B CA 1
ATOM 3844 C C . GLY B 1 229 ? -21.562 10.992 8.531 1 97.81 229 GLY B C 1
ATOM 3845 O O . GLY B 1 229 ? -21.156 11.805 9.367 1 97.81 229 GLY B O 1
ATOM 3846 N N . HIS B 1 230 ? -21.375 9.688 8.703 1 98.31 230 HIS B N 1
ATOM 3847 C CA . HIS B 1 230 ? -20.594 9.086 9.773 1 98.31 230 HIS B CA 1
ATOM 3848 C C . HIS B 1 230 ? -19.109 9.438 9.633 1 98.31 230 HIS B C 1
ATOM 3850 O O . HIS B 1 230 ? -18.688 9.961 8.594 1 98.31 230 HIS B O 1
ATOM 3856 N N . LEU B 1 231 ? -18.375 9.227 10.648 1 98.5 231 LEU B N 1
ATOM 3857 C CA . LEU B 1 231 ? -16.922 9.391 10.641 1 98.5 231 LEU B CA 1
ATOM 3858 C C . LEU B 1 231 ? -16.25 8.203 9.977 1 98.5 231 LEU B C 1
ATOM 3860 O O . LEU B 1 231 ? -16.188 7.109 10.547 1 98.5 231 LEU B O 1
ATOM 3864 N N . ALA B 1 232 ? -15.734 8.414 8.773 1 98.88 232 ALA B N 1
ATOM 3865 C CA . ALA B 1 232 ? -15.086 7.328 8.039 1 98.88 232 ALA B CA 1
ATOM 3866 C C . ALA B 1 232 ? -13.844 6.836 8.781 1 98.88 232 ALA B C 1
ATOM 3868 O O . ALA B 1 232 ? -13.195 7.602 9.5 1 98.88 232 ALA B O 1
ATOM 3869 N N . PRO B 1 233 ? -13.5 5.551 8.633 1 98.81 233 PRO B N 1
ATOM 3870 C CA . PRO B 1 233 ? -12.359 4.98 9.352 1 98.81 233 PRO B CA 1
ATOM 3871 C C . PRO B 1 233 ? -11.055 5.723 9.062 1 98.81 233 PRO B C 1
ATOM 3873 O O . PRO B 1 233 ? -10.859 6.227 7.953 1 98.81 233 PRO B O 1
ATOM 3876 N N . ALA B 1 234 ? -10.164 5.727 10.016 1 98.88 234 ALA B N 1
ATOM 3877 C CA . ALA B 1 234 ? -8.961 6.555 9.969 1 98.88 234 ALA B CA 1
ATOM 3878 C C . ALA B 1 234 ? -7.945 5.98 8.984 1 98.88 234 ALA B C 1
ATOM 3880 O O . ALA B 1 234 ? -7.211 6.73 8.336 1 98.88 234 ALA B O 1
ATOM 3881 N N . GLN B 1 235 ? -7.906 4.637 8.883 1 98.69 235 GLN B N 1
ATOM 3882 C CA . GLN B 1 235 ? -6.809 3.982 8.18 1 98.69 235 GLN B CA 1
ATOM 3883 C C . GLN B 1 235 ? -6.879 4.254 6.68 1 98.69 235 GLN B C 1
ATOM 3885 O O . GLN B 1 235 ? -5.926 3.975 5.949 1 98.69 235 GLN B O 1
ATOM 3890 N N . GLY B 1 236 ? -7.984 4.809 6.215 1 98.88 236 GLY B N 1
ATOM 3891 C CA . GLY B 1 236 ? -8.07 5.156 4.805 1 98.88 236 GLY B CA 1
ATOM 3892 C C . GLY B 1 236 ? -7.488 6.52 4.488 1 98.88 236 GLY B C 1
ATOM 3893 O O . GLY B 1 236 ? -7.324 6.875 3.318 1 98.88 236 GLY B O 1
ATOM 3894 N N . LEU B 1 237 ? -7.129 7.297 5.461 1 98.94 237 LEU B N 1
ATOM 3895 C CA . LEU B 1 237 ? -6.762 8.695 5.273 1 98.94 237 LEU B CA 1
ATOM 3896 C C . LEU B 1 237 ? -5.246 8.859 5.25 1 98.94 237 LEU B C 1
ATOM 3898 O O . LEU B 1 237 ? -4.539 8.273 6.074 1 98.94 237 LEU B O 1
ATOM 3902 N N . PHE B 1 238 ? -4.742 9.641 4.266 1 98.94 238 PHE B N 1
ATOM 3903 C CA . PHE B 1 238 ? -3.332 9.984 4.117 1 98.94 238 PHE B CA 1
ATOM 3904 C C . PHE B 1 238 ? -3.146 11.492 4.012 1 98.94 238 PHE B C 1
ATOM 3906 O O . PHE B 1 238 ? -3.801 12.148 3.197 1 98.94 238 PHE B O 1
ATOM 3913 N N . LEU B 1 239 ? -2.305 12.07 4.824 1 98.88 239 LEU B N 1
ATOM 3914 C CA . LEU B 1 239 ? -1.786 13.398 4.523 1 98.88 239 LEU B CA 1
ATOM 3915 C C . LEU B 1 239 ? -0.766 13.344 3.391 1 98.88 239 LEU B C 1
ATOM 3917 O O . LEU B 1 239 ? 0.313 12.766 3.549 1 98.88 239 LEU B O 1
ATOM 3921 N N . ASP B 1 240 ? -1.04 14.008 2.32 1 98.44 240 ASP B N 1
ATOM 3922 C CA . ASP B 1 240 ? -0.232 13.82 1.118 1 98.44 240 ASP B CA 1
ATOM 3923 C C . ASP B 1 240 ? 0.842 14.906 1.011 1 98.44 240 ASP B C 1
ATOM 3925 O O . ASP B 1 240 ? 1.961 14.633 0.571 1 98.44 240 ASP B O 1
ATOM 3929 N N . LYS B 1 241 ? 0.372 16.094 1.37 1 98.12 241 LYS B N 1
ATOM 3930 C CA . LYS B 1 241 ? 1.267 17.219 1.116 1 98.12 241 LYS B CA 1
ATOM 3931 C C . LYS B 1 241 ? 0.86 18.438 1.938 1 98.12 241 LYS B C 1
ATOM 3933 O O . LYS B 1 241 ? -0.328 18.672 2.176 1 98.12 241 LYS B O 1
ATOM 3938 N N . VAL B 1 242 ? 1.81 19.188 2.365 1 98.44 242 VAL B N 1
ATOM 3939 C CA . VAL B 1 242 ? 1.622 20.5 2.977 1 98.44 242 VAL B CA 1
ATOM 3940 C C . VAL B 1 242 ? 2.266 21.562 2.104 1 98.44 242 VAL B C 1
ATOM 3942 O O . VAL B 1 242 ? 3.414 21.422 1.678 1 98.44 242 VAL B O 1
ATOM 3945 N N . PHE B 1 243 ? 1.536 22.594 1.852 1 97.88 243 PHE B N 1
ATOM 3946 C CA . PHE B 1 243 ? 2.008 23.656 0.954 1 97.88 243 PHE B CA 1
ATOM 3947 C C . PHE B 1 243 ? 2.488 24.859 1.743 1 97.88 243 PHE B C 1
ATOM 3949 O O . PHE B 1 243 ? 1.832 25.281 2.695 1 97.88 243 PHE B O 1
ATOM 3956 N N . TYR B 1 244 ? 3.572 25.375 1.312 1 97.19 244 TYR B N 1
ATOM 3957 C CA . TYR B 1 244 ? 4.152 26.578 1.909 1 97.19 244 TYR B CA 1
ATOM 3958 C C . TYR B 1 244 ? 4.422 27.641 0.851 1 97.19 244 TYR B C 1
ATOM 3960 O O . TYR B 1 244 ? 4.562 27.328 -0.333 1 97.19 244 TYR B O 1
ATOM 3968 N N . PRO B 1 245 ? 4.426 28.953 1.321 1 91.56 245 PRO B N 1
ATOM 3969 C CA . PRO B 1 245 ? 4.73 30 0.344 1 91.56 245 PRO B CA 1
ATOM 3970 C C . PRO B 1 245 ? 6.105 29.828 -0.3 1 91.56 245 PRO B C 1
ATOM 3972 O O . PRO B 1 245 ? 7.02 29.281 0.325 1 91.56 245 PRO B O 1
ATOM 3975 N N . LEU B 1 246 ? 6.227 29.859 -1.801 1 71.62 246 LEU B N 1
ATOM 3976 C CA . LEU B 1 246 ? 7.508 29.766 -2.496 1 71.62 246 LEU B CA 1
ATOM 3977 C C . LEU B 1 246 ? 8.508 30.766 -1.916 1 71.62 246 LEU B C 1
ATOM 3979 O O . LEU B 1 246 ? 8.148 31.891 -1.593 1 71.62 246 LEU B O 1
ATOM 3983 N N . THR B 1 247 ? 9.172 30.609 -0.848 1 50.56 247 THR B N 1
ATOM 3984 C CA . THR B 1 247 ? 10.117 31.641 -0.439 1 50.56 247 THR B CA 1
ATOM 3985 C C . THR B 1 247 ? 10.883 32.188 -1.645 1 50.56 247 THR B C 1
ATOM 3987 O O . THR B 1 247 ? 11.359 31.406 -2.48 1 50.56 247 THR B O 1
ATOM 3990 N N . ARG B 1 248 ? 10.734 33.469 -2.049 1 36.69 248 ARG B N 1
ATOM 3991 C CA . ARG B 1 248 ? 11.734 34.25 -2.793 1 36.69 248 ARG B CA 1
ATOM 3992 C C . ARG B 1 248 ? 13.094 34.188 -2.1 1 36.69 248 ARG B C 1
ATOM 3994 O O . ARG B 1 248 ? 13.164 34.156 -0.869 1 36.69 248 ARG B O 1
#

Sequence (496 aa):
MRNIMIKIEYDGTNYNGWQIQPNGITIQEKIMKAIKRLTGENINLHGSGRTDAKVHAREQVANFYTNSNIPTKRFAVAINHFLPQDIAIMEANEMPMEFHARYWAIGKAYSYQIHNFPQRSALLRNYSYHIPYSLDMEKIEKAAAIFIGTHDFKGFMSSGSSVKNTNRTIHDIKIEKEKDRIWITFEGNGFLYNMVRIMVGTLVEIGSNKRDLAKAREALETGGRNKAGHLAPAQGLFLDKVFYPLTRMRNIMIKIEYDGTNYNGWQIQPNGITIQEKIMKAIKRLTGENINLHGSGRTDAKVHAREQVANFYTNSNIPTKRFAVAINHFLPQDIAIMEANEMPMEFHARYWAIGKAYSYQIHNFPQRSALLRNYSYHIPYSLDMEKIEKAAAIFIGTHDFKGFMSSGSSVKNTNRTIHDIKIEKEKDRIWITFEGNGFLYNMVRIMVGTLVEIGSNKRDLAKAREALETGGRNKAGHLAPAQGLFLDKVFYPLTR

Solvent-accessible surface area (backbone atoms only — not comparable to full-atom values): 25130 Å² total; per-residue (Å²): 121,42,28,40,35,36,32,30,22,28,44,18,72,85,26,56,13,29,55,73,50,95,88,49,55,19,53,49,48,51,51,45,53,19,44,21,72,71,67,70,45,91,61,65,78,40,48,43,67,77,47,53,49,22,26,29,25,66,27,40,41,28,28,35,65,40,79,66,81,69,55,49,84,46,45,19,63,58,38,38,72,58,39,59,70,44,40,21,41,67,38,43,41,75,47,60,83,81,66,41,41,43,80,50,41,60,24,36,30,34,36,35,30,34,34,48,36,74,48,72,49,20,77,43,59,68,50,27,36,77,34,58,60,79,65,40,62,68,52,28,54,58,49,54,55,72,59,51,39,77,44,46,41,48,12,36,36,54,85,89,65,84,73,90,71,50,64,36,35,28,77,44,72,48,77,48,76,58,92,47,37,34,39,41,35,43,32,23,50,53,79,57,58,61,19,68,33,19,50,49,21,28,36,53,32,34,18,58,68,73,38,57,65,66,37,46,52,44,9,48,73,70,34,37,45,85,42,37,39,55,74,40,66,40,30,13,34,29,34,54,37,70,37,58,72,80,77,129,121,42,28,41,36,34,33,31,22,28,45,19,72,85,26,56,13,30,56,73,50,94,88,49,57,20,52,48,47,52,50,46,52,18,44,23,73,72,67,72,45,93,59,64,78,38,47,43,67,76,47,52,50,22,26,29,24,66,27,41,40,29,26,36,64,42,80,66,82,69,55,49,84,45,45,21,64,57,37,39,71,57,40,60,70,43,40,22,41,66,38,42,40,76,45,62,84,81,66,41,42,42,80,52,42,60,25,36,29,36,36,34,32,33,34,48,37,75,47,73,48,20,76,42,60,70,50,28,36,77,35,56,61,79,65,39,62,67,52,26,53,59,50,54,55,73,60,51,39,77,43,45,43,48,11,38,37,54,86,90,64,83,72,89,72,50,65,38,35,28,77,44,73,49,78,48,76,58,92,46,37,36,40,41,34,41,30,24,52,53,78,57,59,59,20,69,33,18,50,47,20,27,35,53,32,33,18,58,71,74,40,57,65,65,37,46,52,44,9,49,74,70,36,37,45,86,43,35,40,55,75,40,64,41,31,12,34,29,35,54,37,70,38,58,73,82,77,129

Organism: NCBI:txid312168

Radius of gyration: 25.3 Å; Cα contacts (8 Å, |Δi|>4): 1192; chains: 2; bounding box: 57×68×54 Å

Nearest PDB structures (foldseek):
  1vs3-assembly1_B  TM=9.382E-01  e=6.046E-30  Thermus thermophilus HB8
  2nr0-assembly1_B  TM=9.543E-01  e=8.866E-29  Escherichia coli K-12
  2nre-assembly1_A-2  TM=9.420E-01  e=3.021E-24  Escherichia coli K-12
  8q70-assembly1_A-2  TM=9.172E-01  e=1.477E-23  Pyrococcus furiosus
  7r9f-assembly1_A-2  TM=7.946E-01  e=4.075E-17  Saccharomyces cerevisiae

Foldseek 3Di:
DWKKKWWKWFQLQQWQKADDDDPTHHVQVQLQVLVCVQQVDRKHKAWQDIAGRLATAPTIMIMIDDPDPPPQQCVQVSSQVRGDPRMGTDHMDIDPPPDGSNPQFQKFKKKFKAQADLDDDPVCNSAHFYDNDDFQVVQLVVLVVLQAAWFQQLLQADPPDPDPGRIWHWHDWDWDDDPRMIMIMTMTRDAHHLRVQQSVQQSRCRRVVNAPSVLSVVCRVPSHNVSTGDRTDNSRMYTYDTDGDPDD/DWKKKWWKWFQLQQWQKADDDDPTHHVQVQLQVLVCVQQVDRKHKAWQDIAGRLATAPTIMIMIDDPDPPDQQCVQVSSQVRGDPRMGTDHMDIDPPPDGNNPQFQKFKKKFKAQADLDDDPVCNSAHFYDNDDFAVVQLVVLVVLQAAWFQQLLQADPPDPDPGRIWHWHDWDWDDDVRMIMIMTMTRDAHHLRVQQSVQQSRCRRVVVAPSVLSVVCRVPSHNVSTGDRTDNSRMYTYDTDGDPDD